Protein AF-U6D1Y2-F1 (afdb_monomer)

InterPro domains:
  IPR001005 SANT/Myb domain [PF00249] (200-246)
  IPR001005 SANT/Myb domain [PF00249] (308-351)
  IPR001005 SANT/Myb domain [PF00249] (359-402)
  IPR001005 SANT/Myb domain [PS50090] (195-247)
  IPR001005 SANT/Myb domain [PS50090] (250-301)
  IPR001005 SANT/Myb domain [PS50090] (302-353)
  IPR001005 SANT/Myb domain [PS50090] (354-405)
  IPR001005 SANT/Myb domain [SM00717] (124-196)
  IPR001005 SANT/Myb domain [SM00717] (199-249)
  IPR001005 SANT/Myb domain [SM00717] (251-303)
  IPR001005 SANT/Myb domain [SM00717] (306-355)
  IPR001005 SANT/Myb domain [SM00717] (358-407)
  IPR001005 SANT/Myb domain [cd00167] (254-301)
  IPR001005 SANT/Myb domain [cd00167] (310-353)
  IPR001005 SANT/Myb domain [cd00167] (361-402)
  IPR009057 Homedomain-like superfamily [SSF46689] (197-297)
  IPR009057 Homedomain-like superfamily [SSF46689] (281-353)
  IPR009057 Homedomain-like superfamily [SSF46689] (333-410)
  IPR017884 SANT domain [PS51293] (310-351)
  IPR017930 Myb domain [PS51294] (195-251)

Structure (mmCIF, N/CA/C/O backbone):
data_AF-U6D1Y2-F1
#
_entry.id   AF-U6D1Y2-F1
#
loop_
_atom_site.group_PDB
_atom_site.id
_atom_site.type_symbol
_atom_site.label_atom_id
_atom_site.label_alt_id
_atom_site.label_comp_id
_atom_site.label_asym_id
_atom_site.label_entity_id
_atom_site.label_seq_id
_atom_site.pdbx_PDB_ins_code
_atom_site.Cartn_x
_atom_site.Cartn_y
_atom_site.Cartn_z
_atom_site.occupancy
_atom_site.B_iso_or_equiv
_atom_site.auth_seq_id
_atom_site.auth_comp_id
_atom_site.auth_asym_id
_atom_site.auth_atom_id
_atom_site.pdbx_PDB_model_num
ATOM 1 N N . GLU A 1 1 ? -34.840 73.760 25.359 1.00 72.19 1 GLU A N 1
ATOM 2 C CA . GLU A 1 1 ? -34.524 72.658 26.291 1.00 72.19 1 GLU A CA 1
ATOM 3 C C . GLU A 1 1 ? -34.461 71.309 25.582 1.00 72.19 1 GLU A C 1
ATOM 5 O O . GLU A 1 1 ? -33.352 70.869 25.328 1.00 72.19 1 GLU A O 1
ATOM 10 N N . VAL A 1 2 ? -35.568 70.724 25.106 1.00 78.38 2 VAL A N 1
ATOM 11 C CA . VAL A 1 2 ? -35.557 69.402 24.424 1.00 78.38 2 VAL A CA 1
ATOM 12 C C . VAL A 1 2 ? -34.566 69.309 23.248 1.00 78.38 2 VAL A C 1
ATOM 14 O O . VAL A 1 2 ? -33.860 68.319 23.102 1.00 78.38 2 VAL A O 1
ATOM 17 N N . ILE A 1 3 ? -34.453 70.351 22.417 1.00 80.25 3 ILE A N 1
ATOM 18 C CA . ILE A 1 3 ? -33.490 70.370 21.296 1.00 80.25 3 ILE A CA 1
ATOM 19 C C . ILE A 1 3 ? -32.036 70.424 21.794 1.00 80.25 3 ILE A C 1
ATOM 21 O O . ILE A 1 3 ? -31.166 69.794 21.204 1.00 80.25 3 ILE A O 1
ATOM 25 N N . GLN A 1 4 ? -31.763 71.145 22.886 1.00 83.12 4 GLN A N 1
ATOM 26 C CA . GLN A 1 4 ? -30.420 71.213 23.475 1.00 83.12 4 GLN A CA 1
ATOM 27 C C . GLN A 1 4 ? -30.032 69.883 24.123 1.00 83.12 4 GLN A C 1
ATOM 29 O O . GLN A 1 4 ? -28.894 69.452 23.984 1.00 83.12 4 GLN A O 1
ATOM 34 N N . GLU A 1 5 ? -30.988 69.206 24.758 1.00 86.19 5 GLU A N 1
ATOM 35 C CA . GLU A 1 5 ? -30.800 67.873 25.329 1.00 86.19 5 GLU A CA 1
ATOM 36 C C . GLU A 1 5 ? -30.510 66.834 24.235 1.00 86.19 5 GLU A C 1
ATOM 38 O O . GLU A 1 5 ? -29.544 66.082 24.333 1.00 86.19 5 GLU A O 1
ATOM 43 N N . ARG A 1 6 ? -31.250 66.873 23.116 1.00 84.62 6 ARG A N 1
ATOM 44 C CA . ARG A 1 6 ? -30.974 66.015 21.951 1.00 84.62 6 ARG A CA 1
ATOM 45 C C . ARG A 1 6 ? -29.644 66.336 21.274 1.00 84.62 6 ARG A C 1
ATOM 47 O O . ARG A 1 6 ? -28.959 65.420 20.834 1.00 84.62 6 ARG A O 1
ATOM 54 N N . LEU A 1 7 ? -29.240 67.605 21.208 1.00 88.00 7 LEU A N 1
ATOM 55 C CA . LEU A 1 7 ? -27.918 67.981 20.696 1.00 88.00 7 LEU A CA 1
ATOM 56 C C . LEU A 1 7 ? -26.788 67.490 21.610 1.00 88.00 7 LEU A C 1
ATOM 58 O O . LEU A 1 7 ? -25.751 67.062 21.103 1.00 88.00 7 LEU A O 1
ATOM 62 N N . ALA A 1 8 ? -26.984 67.511 22.930 1.00 87.06 8 ALA A N 1
ATOM 63 C CA . ALA A 1 8 ? -26.031 66.956 23.887 1.00 87.06 8 ALA A CA 1
ATOM 64 C C . ALA A 1 8 ? -25.929 65.427 23.758 1.00 87.06 8 ALA A C 1
ATOM 66 O O . ALA A 1 8 ? -24.824 64.892 23.710 1.00 87.06 8 ALA A O 1
ATOM 67 N N . GLU A 1 9 ? -27.062 64.738 23.604 1.00 88.31 9 GLU A N 1
ATOM 68 C CA . GLU A 1 9 ? -27.119 63.289 23.376 1.00 88.31 9 GLU A CA 1
ATOM 69 C C . GLU A 1 9 ? -26.430 62.894 22.060 1.00 88.31 9 GLU A C 1
ATOM 71 O O . GLU A 1 9 ? -25.591 61.996 22.039 1.00 88.31 9 GLU A O 1
ATOM 76 N N . VAL A 1 10 ? -26.688 63.622 20.969 1.00 89.88 10 VAL A N 1
ATOM 77 C CA . VAL A 1 10 ? -26.007 63.404 19.681 1.00 89.88 10 VAL A CA 1
ATOM 78 C C . VAL A 1 10 ? -24.510 63.695 19.788 1.00 89.88 10 VAL A C 1
ATOM 80 O O . VAL A 1 10 ? -23.705 62.951 19.233 1.00 89.88 10 VAL A O 1
ATOM 83 N N . SER A 1 11 ? -24.110 64.734 20.522 1.00 90.12 11 SER A N 1
ATOM 84 C CA . SER A 1 11 ? -22.691 65.058 20.728 1.00 90.12 11 SER A CA 1
ATOM 85 C C . SER A 1 11 ? -21.969 63.971 21.527 1.00 90.12 11 SER A C 1
ATOM 87 O O . SER A 1 11 ? -20.840 63.612 21.191 1.00 90.12 11 SER A O 1
ATOM 89 N N . LEU A 1 12 ? -22.633 63.399 22.535 1.00 90.12 12 LEU A N 1
ATOM 90 C CA . LEU A 1 12 ? -22.120 62.274 23.313 1.00 90.12 12 LEU A CA 1
ATOM 91 C C . LEU A 1 12 ? -21.983 61.013 22.450 1.00 90.12 12 LEU A C 1
ATOM 93 O O . LEU A 1 12 ? -20.935 60.370 22.469 1.00 90.12 12 LEU A O 1
ATOM 97 N N . LEU A 1 13 ? -22.997 60.697 21.641 1.00 87.31 13 LEU A N 1
ATOM 98 C CA . LEU A 1 13 ? -22.959 59.558 20.721 1.00 87.31 13 LEU A CA 1
ATOM 99 C C . LEU A 1 13 ? -21.871 59.722 19.650 1.00 87.31 13 LEU A C 1
ATOM 101 O O . LEU A 1 13 ? -21.193 58.755 19.311 1.00 87.31 13 LEU A O 1
ATOM 105 N N . LEU A 1 14 ? -21.650 60.941 19.150 1.00 90.06 14 LEU A N 1
ATOM 106 C CA . LEU A 1 14 ? -20.553 61.238 18.224 1.00 90.06 14 LEU A CA 1
ATOM 107 C C . LEU A 1 14 ? -19.180 61.102 18.891 1.00 90.06 14 LEU A C 1
ATOM 109 O O . LEU A 1 14 ? -18.250 60.617 18.251 1.00 90.06 14 LEU A O 1
ATOM 113 N N . SER A 1 15 ? -19.048 61.496 20.161 1.00 89.06 15 SER A N 1
ATOM 114 C CA . SER A 1 15 ? -17.824 61.293 20.947 1.00 89.06 15 SER A CA 1
ATOM 115 C C . SER A 1 15 ? -17.514 59.806 21.115 1.00 89.06 15 SER A C 1
ATOM 117 O O . SER A 1 15 ? -16.408 59.374 20.808 1.00 89.06 15 SER A O 1
ATOM 119 N N . GLN A 1 16 ? -18.509 59.014 21.520 1.00 84.75 16 GLN A N 1
ATOM 120 C CA . GLN A 1 16 ? -18.368 57.564 21.679 1.00 84.75 16 GLN A CA 1
ATOM 121 C C . GLN A 1 16 ? -18.065 56.872 20.346 1.00 84.75 16 GLN A C 1
ATOM 123 O O . GLN A 1 16 ? -17.248 55.958 20.292 1.00 84.75 16 GLN A O 1
ATOM 128 N N . ASN A 1 17 ? -18.677 57.325 19.247 1.00 85.69 17 ASN A N 1
ATOM 129 C CA . ASN A 1 17 ? -18.388 56.786 17.922 1.00 85.69 17 ASN A CA 1
ATOM 130 C C . ASN A 1 17 ? -16.952 57.096 17.476 1.00 85.69 17 ASN A C 1
ATOM 132 O O . ASN A 1 17 ? -16.315 56.244 16.864 1.00 85.69 17 ASN A O 1
ATOM 136 N N . ARG A 1 18 ? -16.424 58.282 17.809 1.00 85.12 18 ARG A N 1
ATOM 137 C CA . ARG A 1 18 ? -15.023 58.638 17.538 1.00 85.12 18 ARG A CA 1
ATOM 138 C C . ARG A 1 18 ? -14.051 57.802 18.363 1.00 85.12 18 ARG A C 1
ATOM 140 O O . ARG A 1 18 ? -13.102 57.291 17.785 1.00 85.12 18 ARG A O 1
ATOM 147 N N . GLU A 1 19 ? -14.313 57.591 19.652 1.00 80.31 19 GLU A N 1
ATOM 148 C CA . GLU A 1 19 ? -13.497 56.694 20.487 1.00 80.31 19 GLU A CA 1
ATOM 149 C C . GLU A 1 19 ? -13.501 55.258 19.949 1.00 80.31 19 GLU A C 1
ATOM 151 O O . GLU A 1 19 ? -12.442 54.657 19.804 1.00 80.31 19 GLU A O 1
ATOM 156 N N . GLN A 1 20 ? -14.664 54.731 19.552 1.00 76.44 20 GLN A N 1
ATOM 157 C CA . GLN A 1 20 ? -14.753 53.406 18.927 1.00 76.44 20 GLN A CA 1
ATOM 158 C C . GLN A 1 20 ? -14.005 53.343 17.591 1.00 76.44 20 GLN A C 1
ATOM 160 O O . GLN A 1 20 ? -13.372 52.338 17.280 1.00 76.44 20 GLN A O 1
ATOM 165 N N . GLN A 1 21 ? -14.050 54.408 16.786 1.00 72.19 21 GLN A N 1
ATOM 166 C CA . GLN A 1 21 ? -13.268 54.493 15.552 1.00 72.19 21 GLN A CA 1
ATOM 167 C C . GLN A 1 21 ? -11.762 54.541 15.835 1.00 72.19 21 GLN A C 1
ATOM 169 O O . GLN A 1 21 ? -11.000 53.909 15.108 1.00 72.19 21 GLN A O 1
ATOM 174 N N . GLU A 1 22 ? -11.325 55.244 16.880 1.00 71.50 22 GLU A N 1
ATOM 175 C CA . GLU A 1 22 ? -9.924 55.293 17.309 1.00 71.50 22 GLU A CA 1
ATOM 176 C C . GLU A 1 22 ? -9.439 53.953 17.875 1.00 71.50 22 GLU A C 1
ATOM 178 O O . GLU A 1 22 ? -8.317 53.545 17.576 1.00 71.50 22 GLU A O 1
ATOM 183 N N . GLU A 1 23 ? -10.281 53.231 18.615 1.00 66.94 23 GLU A N 1
ATOM 184 C CA . GLU A 1 23 ? -10.004 51.876 19.105 1.00 66.94 23 GLU A CA 1
ATOM 185 C C . GLU A 1 23 ? -9.868 50.889 17.935 1.00 66.94 23 GLU A C 1
ATOM 187 O O . GLU A 1 23 ? -8.856 50.199 17.820 1.00 66.94 23 GLU A O 1
ATOM 192 N N . ILE A 1 24 ? -10.805 50.920 16.977 1.00 63.88 24 ILE A N 1
ATOM 193 C CA . ILE A 1 24 ? -10.739 50.119 15.743 1.00 63.88 24 ILE A CA 1
ATOM 194 C C . ILE A 1 24 ? -9.490 50.475 14.921 1.00 63.88 24 ILE A C 1
ATOM 196 O O . ILE A 1 24 ? -8.845 49.590 14.359 1.00 63.88 24 ILE A O 1
ATOM 200 N N . LEU A 1 25 ? -9.119 51.757 14.836 1.00 66.00 25 LEU A N 1
ATOM 201 C CA . LEU A 1 25 ? -7.903 52.193 14.143 1.00 66.00 25 LEU A CA 1
ATOM 202 C C . LEU A 1 25 ? -6.628 51.747 14.872 1.00 66.00 25 LEU A C 1
ATOM 204 O O . LEU A 1 25 ? -5.666 51.361 14.206 1.00 66.00 25 LEU A O 1
ATOM 208 N N . CYS A 1 26 ? -6.614 51.756 16.206 1.00 63.09 26 CYS A N 1
ATOM 209 C CA . CYS A 1 26 ? -5.518 51.220 17.014 1.00 63.09 26 CYS A CA 1
ATOM 210 C C . CYS A 1 26 ? -5.370 49.701 16.830 1.00 63.09 26 CYS A C 1
ATOM 212 O O . CYS A 1 26 ? -4.252 49.221 16.616 1.00 63.09 26 CYS A O 1
ATOM 214 N N . ASP A 1 27 ? -6.480 48.962 16.814 1.00 54.19 27 ASP A N 1
ATOM 215 C CA . ASP A 1 27 ? -6.509 47.519 16.556 1.00 54.19 27 ASP A CA 1
ATOM 216 C C . ASP A 1 27 ? -6.043 47.177 15.132 1.00 54.19 27 ASP A C 1
ATOM 218 O O . ASP A 1 27 ? -5.278 46.230 14.927 1.00 54.19 27 ASP A O 1
ATOM 222 N N . LEU A 1 28 ? -6.430 47.988 14.139 1.00 51.75 28 LEU A N 1
ATOM 223 C CA . LEU A 1 28 ? -5.953 47.877 12.755 1.00 51.75 28 LEU A CA 1
ATOM 224 C C . LEU A 1 28 ? -4.463 48.218 12.613 1.00 51.75 28 LEU A C 1
ATOM 226 O O . LEU A 1 28 ? -3.791 47.684 11.728 1.00 51.75 28 LEU A O 1
ATOM 230 N N . ALA A 1 29 ? -3.937 49.111 13.454 1.00 54.09 29 ALA A N 1
ATOM 231 C CA . ALA A 1 29 ? -2.556 49.570 13.362 1.00 54.09 29 ALA A CA 1
ATOM 232 C C . ALA A 1 29 ? -1.534 48.547 13.881 1.00 54.09 29 ALA A C 1
ATOM 234 O O . ALA A 1 29 ? -0.380 48.635 13.453 1.00 54.09 29 ALA A O 1
ATOM 235 N N . GLY A 1 30 ? -1.954 47.585 14.720 1.00 43.06 30 GLY A N 1
ATOM 236 C CA . GLY A 1 30 ? -1.155 46.473 15.248 1.00 43.06 30 GLY A CA 1
ATOM 237 C C . GLY A 1 30 ? 0.074 46.927 16.046 1.00 43.06 30 GLY A C 1
ATOM 238 O O . GLY A 1 30 ? 0.941 47.617 15.527 1.00 43.06 30 GLY A O 1
ATOM 239 N N . SER A 1 31 ? 0.196 46.519 17.309 1.00 42.84 31 SER A N 1
ATOM 240 C CA . SER A 1 31 ? 1.274 46.886 18.246 1.00 42.84 31 SER A CA 1
ATOM 241 C C . SER A 1 31 ? 2.676 46.972 17.605 1.00 42.84 31 SER A C 1
ATOM 243 O O . SER A 1 31 ? 3.406 45.982 17.511 1.00 42.84 31 SER A O 1
ATOM 245 N N . LYS A 1 32 ? 3.086 48.173 17.173 1.00 38.41 32 LYS A N 1
ATOM 246 C CA . LYS A 1 32 ? 4.432 48.434 16.650 1.00 38.41 32 LYS A CA 1
ATOM 247 C C . LYS A 1 32 ? 5.380 48.663 17.821 1.00 38.41 32 LYS A C 1
ATOM 249 O O . LYS A 1 32 ? 5.473 49.764 18.353 1.00 38.41 32 LYS A O 1
ATOM 254 N N . GLY A 1 33 ? 6.118 47.622 18.202 1.00 40.09 33 GLY A N 1
ATOM 255 C CA . GLY A 1 33 ? 7.368 47.800 18.943 1.00 40.09 33 GLY A CA 1
ATOM 256 C C . GLY A 1 33 ? 8.367 48.637 18.121 1.00 40.09 33 GLY A C 1
ATOM 257 O O . GLY A 1 33 ? 8.309 48.624 16.887 1.00 40.09 33 GLY A O 1
ATOM 258 N N . PRO A 1 34 ? 9.288 49.375 18.762 1.00 38.91 34 PRO A N 1
ATOM 259 C CA . PRO A 1 34 ? 10.135 50.328 18.062 1.00 38.91 34 PRO A CA 1
ATOM 260 C C . PRO A 1 34 ? 11.206 49.583 17.261 1.00 38.91 34 PRO A C 1
ATOM 262 O O . PRO A 1 34 ? 12.051 48.892 17.832 1.00 38.91 34 PRO A O 1
ATOM 265 N N . LYS A 1 35 ? 11.204 49.735 15.932 1.00 34.59 35 LYS A N 1
ATOM 266 C CA . LYS A 1 35 ? 12.350 49.374 15.089 1.00 34.59 35 LYS A CA 1
ATOM 267 C C . LYS A 1 35 ? 12.666 50.461 14.071 1.00 34.59 35 LYS A C 1
ATOM 269 O O . LYS A 1 35 ? 11.786 51.109 13.513 1.00 34.59 35 LYS A O 1
ATOM 274 N N . ALA A 1 36 ? 13.972 50.649 13.935 1.00 34.25 36 ALA A N 1
ATOM 275 C CA . ALA A 1 36 ? 14.677 51.733 13.283 1.00 34.25 36 ALA A CA 1
ATOM 276 C C . ALA A 1 36 ? 14.491 51.794 11.756 1.00 34.25 36 ALA A C 1
ATOM 278 O O . ALA A 1 36 ? 14.107 50.824 11.107 1.00 34.25 36 ALA A O 1
ATOM 279 N N . LYS A 1 37 ? 14.794 52.987 11.234 1.00 40.94 37 LYS A N 1
ATOM 280 C CA . LYS A 1 37 ? 14.795 53.416 9.831 1.00 40.94 37 LYS A CA 1
ATOM 281 C C . LYS A 1 37 ? 15.715 52.555 8.951 1.00 40.94 37 LYS A C 1
ATOM 283 O O . LYS A 1 37 ? 16.836 52.286 9.359 1.00 40.94 37 LYS A O 1
ATOM 288 N N . ASP A 1 38 ? 15.248 52.186 7.754 1.00 35.22 38 ASP A N 1
ATOM 289 C CA . ASP A 1 38 ? 15.809 52.614 6.453 1.00 35.22 38 ASP A CA 1
ATOM 290 C C . ASP A 1 38 ? 15.244 51.796 5.268 1.00 35.22 38 ASP A C 1
ATOM 292 O O . ASP A 1 38 ? 15.029 50.593 5.372 1.00 35.22 38 ASP A O 1
ATOM 296 N N . GLY A 1 39 ? 15.063 52.457 4.112 1.00 34.31 39 GLY A N 1
ATOM 297 C CA . GLY A 1 39 ? 15.108 51.813 2.785 1.00 34.31 39 GLY A CA 1
ATOM 298 C C . GLY A 1 39 ? 13.785 51.540 2.045 1.00 34.31 39 GLY A C 1
ATOM 299 O O . GLY A 1 39 ? 13.105 50.553 2.283 1.00 34.31 39 GLY A O 1
ATOM 300 N N . LYS A 1 40 ? 13.475 52.396 1.061 1.00 39.81 40 LYS A N 1
ATOM 301 C CA . LYS A 1 40 ? 12.359 52.360 0.086 1.00 39.81 40 LYS A CA 1
ATOM 302 C C . LYS A 1 40 ? 12.212 51.039 -0.709 1.00 39.81 40 LYS A C 1
ATOM 304 O O . LYS A 1 40 ? 13.169 50.629 -1.355 1.00 39.81 40 LYS A O 1
ATOM 309 N N . SER A 1 41 ? 10.987 50.498 -0.834 1.00 32.09 41 SER A N 1
ATOM 310 C CA . SER A 1 41 ? 10.337 50.170 -2.135 1.00 32.09 41 SER A CA 1
ATOM 311 C C . SER A 1 41 ? 8.906 49.586 -2.007 1.00 32.09 41 SER A C 1
ATOM 313 O O . SER A 1 41 ? 8.701 48.582 -1.342 1.00 32.09 41 SER A O 1
ATOM 315 N N . LEU A 1 42 ? 7.969 50.247 -2.716 1.00 34.97 42 LEU A N 1
ATOM 316 C CA . LEU A 1 42 ? 6.646 49.851 -3.261 1.00 34.97 42 LEU A CA 1
ATOM 317 C C . LEU A 1 42 ? 5.524 49.276 -2.348 1.00 34.97 42 LEU A C 1
ATOM 319 O O . LEU A 1 42 ? 5.786 48.564 -1.385 1.00 34.97 42 LEU A O 1
ATOM 323 N N . PRO A 1 43 ? 4.244 49.614 -2.638 1.00 36.69 43 PRO A N 1
ATOM 324 C CA . PRO A 1 43 ? 3.125 49.406 -1.718 1.00 36.69 43 PRO A CA 1
ATOM 325 C C . PRO A 1 43 ? 2.704 47.929 -1.668 1.00 36.69 43 PRO A C 1
ATOM 327 O O . PRO A 1 43 ? 2.611 47.296 -2.725 1.00 36.69 43 PRO A O 1
ATOM 330 N N . PRO A 1 44 ? 2.383 47.362 -0.488 1.00 42.50 44 PRO A N 1
ATOM 331 C CA . PRO A 1 44 ? 1.785 46.042 -0.431 1.00 42.50 44 PRO A CA 1
ATOM 332 C C . PRO A 1 44 ? 0.382 46.113 -1.030 1.00 42.50 44 PRO A C 1
ATOM 334 O O . PRO A 1 44 ? -0.508 46.796 -0.525 1.00 42.50 44 PRO A O 1
ATOM 337 N N . SER A 1 45 ? 0.232 45.402 -2.140 1.00 37.41 45 SER A N 1
ATOM 338 C CA . SER A 1 45 ? -1.007 44.837 -2.654 1.00 37.41 45 SER A CA 1
ATOM 339 C C . SER A 1 45 ? -2.108 44.685 -1.599 1.00 37.41 45 SER A C 1
ATOM 341 O O . SER A 1 45 ? -1.914 43.987 -0.603 1.00 37.41 45 SER A O 1
ATOM 343 N N . LEU A 1 46 ? -3.268 45.281 -1.897 1.00 43.81 46 LEU A N 1
ATOM 344 C CA . LEU A 1 46 ? -4.606 44.701 -1.728 1.00 43.81 46 LEU A CA 1
ATOM 345 C C . LEU A 1 46 ? -4.629 43.421 -0.880 1.00 43.81 46 LEU A C 1
ATOM 347 O O . LEU A 1 46 ? -4.539 42.314 -1.414 1.00 43.81 46 LEU A O 1
ATOM 351 N N . TYR A 1 47 ? -4.790 43.567 0.434 1.00 38.75 47 TYR A N 1
ATOM 352 C CA . TYR A 1 47 ? -5.236 42.447 1.248 1.00 38.75 47 TYR A CA 1
ATOM 353 C C . TYR A 1 47 ? -6.761 42.478 1.279 1.00 38.75 47 TYR A C 1
ATOM 355 O O . TYR A 1 47 ? -7.380 43.280 1.975 1.00 38.75 47 TYR A O 1
ATOM 363 N N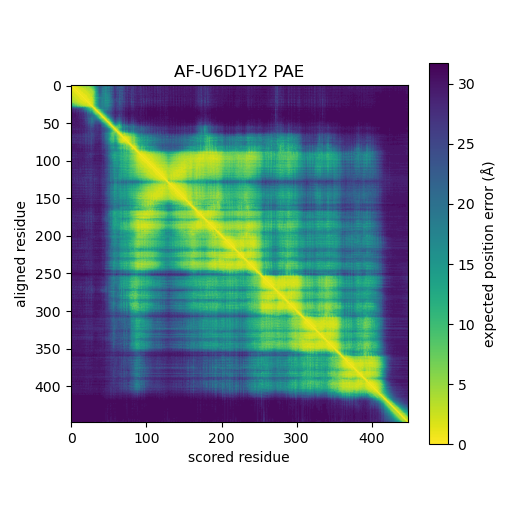 . ILE A 1 48 ? -7.352 41.626 0.442 1.00 38.00 48 ILE A N 1
ATOM 364 C CA . ILE A 1 48 ? -8.763 41.248 0.474 1.00 38.00 48 ILE A CA 1
ATOM 365 C C . ILE A 1 48 ? -9.072 40.735 1.884 1.00 38.00 48 ILE A C 1
ATOM 367 O O . ILE A 1 48 ? -8.699 39.628 2.272 1.00 38.00 48 ILE A O 1
ATOM 371 N N . GLY A 1 49 ? -9.736 41.574 2.672 1.00 40.53 49 GLY A N 1
ATOM 372 C CA . GLY A 1 49 ? -10.395 41.151 3.894 1.00 40.53 49 GLY A CA 1
ATOM 373 C C . GLY A 1 49 ? -11.628 40.334 3.530 1.00 40.53 49 GLY A C 1
ATOM 374 O O . GLY A 1 49 ? -12.534 40.863 2.894 1.00 40.53 49 GLY A O 1
ATOM 375 N N . HIS A 1 50 ? -11.602 39.049 3.887 1.00 39.44 50 HIS A N 1
ATOM 376 C CA . HIS A 1 50 ? -12.686 38.233 4.469 1.00 39.44 50 HIS A CA 1
ATOM 377 C C . HIS A 1 50 ? -12.350 36.739 4.319 1.00 39.44 50 HIS A C 1
ATOM 379 O O . HIS A 1 50 ? -13.135 35.942 3.811 1.00 39.44 50 HIS A O 1
ATOM 385 N N . PHE A 1 51 ? -11.177 36.318 4.795 1.00 35.31 51 PHE A N 1
ATOM 386 C CA . PHE A 1 51 ? -11.034 34.923 5.200 1.00 35.31 51 PHE A CA 1
ATOM 387 C C . PHE A 1 51 ? -11.586 34.812 6.621 1.00 35.31 51 PHE A C 1
ATOM 389 O O . PHE A 1 51 ? -10.915 35.152 7.594 1.00 35.31 51 PHE A O 1
ATOM 396 N N . MET A 1 52 ? -12.835 34.347 6.737 1.00 40.88 52 MET A N 1
ATOM 397 C CA . MET A 1 52 ? -13.290 33.666 7.954 1.00 40.88 52 MET A CA 1
ATOM 398 C C . MET A 1 52 ? -12.217 32.662 8.381 1.00 40.88 52 MET A C 1
ATOM 400 O O . MET A 1 52 ? -11.582 32.086 7.493 1.00 40.88 52 MET A O 1
ATOM 404 N N . LYS A 1 53 ? -12.024 32.518 9.709 1.00 43.47 53 LYS A N 1
ATOM 405 C CA . LYS A 1 53 ? -11.011 31.681 10.388 1.00 43.47 53 LYS A CA 1
ATOM 406 C C . LYS A 1 53 ? -10.357 30.715 9.402 1.00 43.47 53 LYS A C 1
ATOM 408 O O . LYS A 1 53 ? -11.062 29.816 8.939 1.00 43.47 53 LYS A O 1
ATOM 413 N N . PRO A 1 54 ? -9.075 30.898 9.039 1.00 44.03 54 PRO A N 1
ATOM 414 C CA . PRO A 1 54 ? -8.459 30.029 8.055 1.00 44.03 54 PRO A CA 1
ATOM 415 C C . PRO A 1 54 ? -8.680 28.598 8.526 1.00 44.03 54 PRO A C 1
ATOM 417 O O . PRO A 1 54 ? -8.358 28.273 9.669 1.00 44.03 54 PRO A O 1
ATOM 420 N N . TYR A 1 55 ? -9.329 27.793 7.682 1.00 52.03 55 TYR A N 1
ATOM 421 C CA . TYR A 1 55 ? -9.633 26.397 7.961 1.00 52.03 55 TYR A CA 1
ATOM 422 C C . TYR A 1 55 ? -8.336 25.592 7.933 1.00 52.03 55 TYR A C 1
ATOM 424 O O . TYR A 1 55 ? -8.085 24.753 7.068 1.00 52.03 55 TYR A O 1
ATOM 432 N N . PHE A 1 56 ? -7.455 25.899 8.869 1.00 48.19 56 PHE A N 1
ATOM 433 C CA . PHE A 1 56 ? -6.407 25.010 9.268 1.00 48.19 56 PHE A CA 1
ATOM 434 C C . PHE A 1 56 ? -7.102 23.877 10.003 1.00 48.19 56 PHE A C 1
ATOM 436 O O . PHE A 1 56 ? -7.953 24.106 10.862 1.00 48.19 56 PHE A O 1
ATOM 443 N N . LYS A 1 57 ? -6.749 22.646 9.638 1.00 46.88 57 LYS A N 1
ATOM 444 C CA . LYS A 1 57 ? -7.042 21.484 10.467 1.00 46.88 57 LYS A CA 1
ATOM 445 C C . LYS A 1 57 ? -6.303 21.692 11.785 1.00 46.88 57 LYS A C 1
ATOM 447 O O . LYS A 1 57 ? -5.149 21.291 11.911 1.00 46.88 57 LYS A O 1
ATOM 452 N N . ASP A 1 58 ? -6.917 22.406 12.718 1.00 45.22 58 ASP A N 1
ATOM 453 C CA . ASP A 1 58 ? -6.384 22.512 14.059 1.00 45.22 58 ASP A CA 1
ATOM 454 C C . ASP A 1 58 ? -6.497 21.129 14.697 1.00 45.22 58 ASP A C 1
ATOM 456 O O . ASP A 1 58 ? -7.540 20.469 14.633 1.00 45.22 58 ASP A O 1
ATOM 460 N N . ARG A 1 59 ? -5.381 20.690 15.276 1.00 47.72 59 ARG A N 1
ATOM 461 C CA . ARG A 1 59 ? -5.170 19.358 15.850 1.00 47.72 59 ARG A CA 1
ATOM 462 C C . ARG A 1 59 ? -6.176 19.042 16.960 1.00 47.72 59 ARG A C 1
ATOM 464 O O . ARG A 1 59 ? -6.361 17.884 17.306 1.00 47.72 59 ARG A O 1
ATOM 471 N N . VAL A 1 60 ? -6.802 20.083 17.509 1.00 47.47 60 VAL A N 1
ATOM 472 C CA . VAL A 1 60 ? -7.733 20.027 18.636 1.00 47.47 60 VAL A CA 1
ATOM 473 C C . VAL A 1 60 ? -9.197 19.979 18.193 1.00 47.47 60 VAL A C 1
ATOM 475 O O . VAL A 1 60 ? -10.007 19.350 18.865 1.00 47.47 60 VAL A O 1
ATOM 478 N N . THR A 1 61 ? -9.562 20.624 17.081 1.00 56.78 61 THR A N 1
ATOM 479 C CA . THR A 1 61 ? -10.980 20.808 16.717 1.00 56.78 61 THR A CA 1
ATOM 480 C C . THR A 1 61 ? -11.404 20.034 15.473 1.00 56.78 61 THR A C 1
ATOM 482 O O . THR A 1 61 ? -12.587 19.740 15.334 1.00 56.78 61 THR A O 1
ATOM 485 N N . GLY A 1 62 ? -10.480 19.667 14.575 1.00 52.78 62 GLY A N 1
ATOM 486 C CA . GLY A 1 62 ? -10.775 18.819 13.410 1.00 52.78 62 GLY A CA 1
ATOM 487 C C . GLY A 1 62 ? -11.774 19.403 12.397 1.00 52.78 62 GLY A C 1
ATOM 488 O O . GLY A 1 62 ? -12.089 18.744 11.406 1.00 52.78 62 GLY A O 1
ATOM 489 N N . VAL A 1 63 ? -12.266 20.628 12.605 1.00 52.31 63 VAL A N 1
ATOM 490 C CA . VAL A 1 63 ? -13.305 21.227 11.764 1.00 52.31 63 VAL A CA 1
ATOM 491 C C . VAL A 1 63 ? -12.654 21.841 10.527 1.00 52.31 63 VAL A C 1
ATOM 493 O O . VAL A 1 63 ? -12.020 22.893 10.582 1.00 52.31 63 VAL A O 1
ATOM 496 N N . GLY A 1 64 ? -12.772 21.139 9.400 1.00 55.25 64 GLY A N 1
ATOM 497 C CA . GLY A 1 64 ? -12.441 21.672 8.080 1.00 55.25 64 GLY A CA 1
ATOM 498 C C . GLY A 1 64 ? -13.511 22.643 7.562 1.00 55.25 64 GLY A C 1
ATOM 499 O O . GLY A 1 64 ? -14.535 22.845 8.219 1.00 55.25 64 GLY A O 1
ATOM 500 N N . PRO A 1 65 ? -13.303 23.237 6.373 1.00 57.44 65 PRO A N 1
ATOM 501 C CA . PRO A 1 65 ? -14.330 24.054 5.744 1.00 57.44 65 PRO A CA 1
ATOM 502 C C . PRO A 1 65 ? -15.606 23.238 5.525 1.00 57.44 65 PRO A C 1
ATOM 504 O O . PRO A 1 65 ? -15.507 22.073 5.120 1.00 57.44 65 PRO A O 1
ATOM 507 N N . PRO A 1 66 ? -16.796 23.821 5.767 1.00 65.50 66 PRO A N 1
ATOM 508 C CA . PRO A 1 66 ? -18.043 23.162 5.422 1.00 65.50 66 PRO A CA 1
ATOM 509 C C . PRO A 1 66 ? -18.041 22.850 3.925 1.00 65.50 66 PRO A C 1
ATOM 511 O O . PRO A 1 66 ? -17.556 23.638 3.108 1.00 65.50 66 PRO A O 1
ATOM 514 N N . ALA A 1 67 ? -18.561 21.677 3.573 1.00 69.25 67 ALA A N 1
ATOM 515 C CA . ALA A 1 67 ? -18.626 21.239 2.188 1.00 69.25 67 ALA A CA 1
ATOM 516 C C . ALA A 1 67 ? -19.381 22.279 1.342 1.00 69.25 67 ALA A C 1
ATOM 518 O O . ALA A 1 67 ? -20.478 22.711 1.710 1.00 69.25 67 ALA A O 1
ATOM 519 N N . ASN A 1 68 ? -18.797 22.680 0.207 1.00 76.31 68 ASN A N 1
ATOM 520 C CA . ASN A 1 68 ? -19.484 23.553 -0.743 1.00 76.31 68 ASN A CA 1
ATOM 521 C C . ASN A 1 68 ? -20.771 22.871 -1.256 1.00 76.31 68 ASN A C 1
ATOM 523 O O . ASN A 1 68 ? -20.951 21.660 -1.123 1.00 76.31 68 ASN A O 1
ATOM 527 N N . GLU A 1 69 ? -21.700 23.658 -1.795 1.00 75.56 69 GLU A N 1
ATOM 528 C CA . GLU A 1 69 ? -23.008 23.175 -2.270 1.00 75.56 69 GLU A CA 1
ATOM 529 C C . GLU A 1 69 ? -22.881 22.010 -3.258 1.00 75.56 69 GLU A C 1
ATOM 531 O O . GLU A 1 69 ? -23.472 20.959 -3.038 1.00 75.56 69 GLU A O 1
ATOM 536 N N . GLU A 1 70 ? -21.963 22.120 -4.218 1.00 70.81 70 GLU A N 1
ATOM 537 C CA . GLU A 1 70 ? -21.647 21.052 -5.170 1.00 70.81 70 GLU A CA 1
ATOM 538 C C . GLU A 1 70 ? -21.183 19.747 -4.488 1.00 70.81 70 GLU A C 1
ATOM 540 O O . GLU A 1 70 ? -21.586 18.656 -4.886 1.00 70.81 70 GLU A O 1
ATOM 545 N N . THR A 1 71 ? -20.349 19.822 -3.441 1.00 69.12 71 THR A N 1
ATOM 546 C CA . THR A 1 71 ? -19.910 18.627 -2.694 1.00 69.12 71 THR A CA 1
ATOM 547 C C . THR A 1 71 ? -21.055 18.034 -1.879 1.00 69.12 71 THR A C 1
ATOM 549 O O . THR A 1 71 ? -21.157 16.812 -1.784 1.00 69.12 71 THR A O 1
ATOM 552 N N . ARG A 1 72 ? -21.941 18.867 -1.319 1.00 74.44 72 ARG A N 1
ATOM 553 C CA . ARG A 1 72 ? -23.133 18.401 -0.592 1.00 74.44 72 ARG A CA 1
ATOM 554 C C . ARG A 1 72 ? -24.112 17.691 -1.524 1.00 74.44 72 ARG A C 1
ATOM 556 O O . ARG A 1 72 ? -24.600 16.622 -1.174 1.00 74.44 72 ARG A O 1
ATOM 563 N N . GLU A 1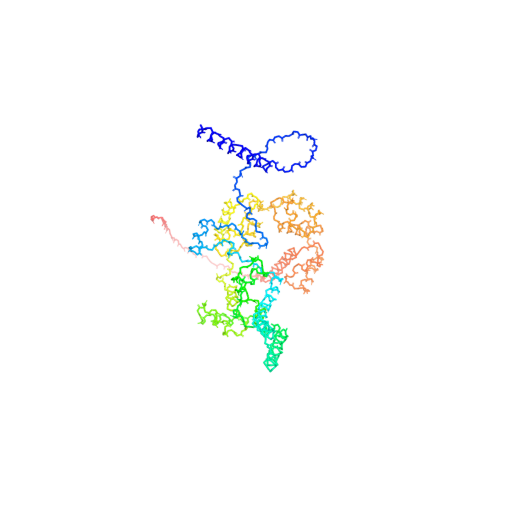 73 ? -24.343 18.229 -2.718 1.00 74.75 73 GLU A N 1
ATOM 564 C CA . GLU A 1 73 ? -25.186 17.604 -3.742 1.00 74.75 73 GLU A CA 1
ATOM 565 C C . GLU A 1 73 ? -24.588 16.293 -4.259 1.00 74.75 73 GLU A C 1
ATOM 567 O O . GLU A 1 73 ? -25.287 15.282 -4.328 1.00 74.75 73 GLU A O 1
ATOM 572 N N . LYS A 1 74 ? -23.280 16.265 -4.544 1.00 73.00 74 LYS A N 1
ATOM 573 C CA . LYS A 1 74 ? -22.567 15.036 -4.928 1.00 73.00 74 LYS A CA 1
ATOM 574 C C . LYS A 1 74 ? -22.668 13.965 -3.845 1.00 73.00 74 LYS A C 1
ATOM 576 O O . LYS A 1 74 ? -22.999 12.821 -4.153 1.00 73.00 74 LYS A O 1
ATOM 581 N N . ALA A 1 75 ? -22.459 14.335 -2.582 1.00 69.25 75 ALA A N 1
ATOM 582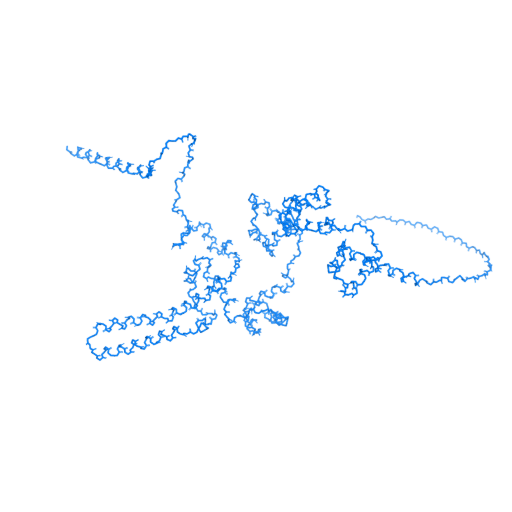 C CA . ALA A 1 75 ? -22.615 13.424 -1.453 1.00 69.25 75 ALA A CA 1
ATOM 583 C C . ALA A 1 75 ? -24.064 12.920 -1.314 1.00 69.25 75 ALA A C 1
ATOM 585 O O . ALA A 1 75 ? -24.271 11.726 -1.102 1.00 69.25 75 ALA A O 1
ATOM 586 N N . ALA A 1 76 ? -25.066 13.787 -1.504 1.00 75.25 76 ALA A N 1
ATOM 587 C CA . ALA A 1 76 ? -26.483 13.411 -1.488 1.00 75.25 76 ALA A CA 1
ATOM 588 C C . ALA A 1 76 ? -26.856 12.446 -2.629 1.00 75.25 76 ALA A C 1
ATOM 590 O O . ALA A 1 76 ? -27.677 11.552 -2.443 1.00 75.25 76 ALA A O 1
ATOM 591 N N . GLN A 1 77 ? -26.205 12.574 -3.786 1.00 78.75 77 GLN A N 1
ATOM 592 C CA . GLN A 1 77 ? -26.319 11.645 -4.916 1.00 78.75 77 GLN A CA 1
ATOM 593 C C . GLN A 1 77 ? -25.496 10.355 -4.725 1.00 78.75 77 GLN A C 1
ATOM 595 O O . GLN A 1 77 ? -25.492 9.488 -5.598 1.00 78.75 77 GLN A O 1
ATOM 600 N N . GLY A 1 78 ? -24.780 10.211 -3.604 1.00 68.88 78 GLY A N 1
ATOM 601 C CA . GLY A 1 78 ? -23.911 9.065 -3.323 1.00 68.88 78 GLY A CA 1
ATOM 602 C C . GLY A 1 78 ? -22.605 9.052 -4.126 1.00 68.88 78 GLY A C 1
ATOM 603 O O . GLY A 1 78 ? -21.904 8.036 -4.147 1.00 68.88 78 GLY A O 1
ATOM 604 N N . ILE A 1 79 ? -22.258 10.160 -4.787 1.00 68.50 79 ILE A N 1
ATOM 605 C CA . ILE A 1 79 ? -20.997 10.327 -5.510 1.00 68.50 79 ILE A CA 1
ATOM 606 C C . ILE A 1 79 ? -19.895 10.564 -4.479 1.00 68.50 79 ILE A C 1
ATOM 608 O O . ILE A 1 79 ? -19.812 11.621 -3.853 1.00 68.50 79 ILE A O 1
ATOM 612 N N . LYS A 1 80 ? -19.036 9.558 -4.310 1.00 63.91 80 LYS A N 1
ATOM 613 C CA . LYS A 1 80 ? -17.901 9.612 -3.383 1.00 63.91 80 LYS A CA 1
ATOM 614 C C . LYS A 1 80 ? -16.873 10.644 -3.826 1.00 63.91 80 LYS A C 1
ATOM 616 O O . LYS A 1 80 ? -16.566 10.751 -5.017 1.00 63.91 80 LYS A O 1
ATOM 621 N N . ALA A 1 81 ? -16.296 11.350 -2.858 1.00 63.94 81 ALA A N 1
ATOM 622 C CA . ALA A 1 81 ? -15.182 12.250 -3.122 1.00 63.94 81 ALA A CA 1
ATOM 623 C C . ALA A 1 81 ? -13.970 11.462 -3.643 1.00 63.94 81 ALA A C 1
ATOM 625 O O . ALA A 1 81 ? -13.749 10.305 -3.278 1.00 63.94 81 ALA A O 1
ATOM 626 N N . PHE A 1 82 ? -13.153 12.085 -4.494 1.00 60.62 82 PHE A N 1
ATOM 627 C CA . PHE A 1 82 ? -11.980 11.425 -5.072 1.00 60.62 82 PHE A CA 1
ATOM 628 C C . PHE A 1 82 ? -11.018 10.912 -3.987 1.00 60.62 82 PHE A C 1
ATOM 630 O O . PHE A 1 82 ? -10.435 9.838 -4.122 1.00 60.62 82 PHE A O 1
ATOM 637 N N . GLU A 1 83 ? -10.889 11.652 -2.889 1.00 62.25 83 GLU A N 1
ATOM 638 C CA . GLU A 1 83 ? -10.094 11.306 -1.716 1.00 62.25 83 GLU A CA 1
ATOM 639 C C . GLU A 1 83 ? -10.570 10.009 -1.041 1.00 62.25 83 GLU A C 1
ATOM 641 O O . GLU A 1 83 ? -9.734 9.224 -0.600 1.00 62.25 83 GLU A O 1
ATOM 646 N N . GLU A 1 84 ? -11.878 9.734 -1.032 1.00 62.66 84 GLU A N 1
ATOM 647 C CA . GLU A 1 84 ? -12.477 8.512 -0.463 1.00 62.66 84 GLU A CA 1
ATOM 648 C C . GLU A 1 84 ? -12.281 7.281 -1.358 1.00 62.66 84 GLU A C 1
ATOM 650 O O . GLU A 1 84 ? -12.401 6.138 -0.913 1.00 62.66 84 GLU A O 1
ATOM 655 N N . LEU A 1 85 ? -11.973 7.497 -2.638 1.00 61.00 85 LEU A N 1
ATOM 656 C CA . LEU A 1 85 ? -11.646 6.429 -3.582 1.00 61.00 85 LEU A CA 1
ATOM 657 C C . LEU A 1 85 ? -10.173 6.002 -3.479 1.00 61.00 85 LEU A C 1
ATOM 659 O O . LEU A 1 85 ? -9.778 4.975 -4.041 1.00 61.00 85 LEU A O 1
ATOM 663 N N . LEU A 1 86 ? -9.336 6.766 -2.768 1.00 61.91 86 LEU A N 1
ATOM 664 C CA . LEU A 1 86 ? -7.916 6.466 -2.629 1.00 61.91 86 LEU A CA 1
ATOM 665 C C . LEU A 1 86 ? -7.686 5.321 -1.640 1.00 61.91 86 LEU A C 1
ATOM 667 O O . LEU A 1 86 ? -7.735 5.486 -0.424 1.00 61.91 86 LEU A O 1
ATOM 671 N N . VAL A 1 87 ? -7.287 4.159 -2.159 1.00 65.19 87 VAL A N 1
ATOM 672 C CA . VAL A 1 87 ? -6.806 3.056 -1.319 1.00 65.19 87 VAL A CA 1
ATOM 673 C C . VAL A 1 87 ? -5.415 3.394 -0.776 1.00 65.19 87 VAL A C 1
ATOM 675 O O . VAL A 1 87 ? -4.391 3.254 -1.452 1.00 65.19 87 VAL A O 1
ATOM 678 N N . THR A 1 88 ? -5.360 3.837 0.474 1.00 72.12 88 THR A N 1
ATOM 679 C CA . THR A 1 88 ? -4.116 4.150 1.181 1.00 72.12 88 THR A CA 1
ATOM 680 C C . THR A 1 88 ? -3.564 2.903 1.873 1.00 72.12 88 THR A C 1
ATOM 682 O O . THR A 1 88 ? -4.221 2.262 2.697 1.00 72.12 88 THR A O 1
ATOM 685 N N . LYS A 1 89 ? -2.318 2.535 1.543 1.00 80.19 89 LYS A N 1
ATOM 686 C CA . LYS A 1 89 ? -1.643 1.374 2.144 1.00 80.19 89 LYS A CA 1
ATOM 687 C C . LYS A 1 89 ? -1.505 1.557 3.657 1.00 80.19 89 LYS A C 1
ATOM 689 O O . LYS A 1 89 ? -1.112 2.626 4.113 1.00 80.19 89 LYS A O 1
ATOM 694 N N . TRP A 1 90 ? -1.786 0.499 4.409 1.00 84.25 90 TRP A N 1
ATOM 695 C CA . TRP A 1 90 ? -1.624 0.468 5.862 1.00 84.25 90 TRP A CA 1
ATOM 696 C C . TRP A 1 90 ? -0.159 0.267 6.243 1.00 84.25 90 TRP A C 1
ATOM 698 O O . TRP A 1 90 ? 0.465 -0.727 5.852 1.00 84.25 90 TRP A O 1
ATOM 708 N N . LYS A 1 91 ? 0.382 1.199 7.022 1.00 86.94 91 LYS A N 1
ATOM 709 C CA . LYS A 1 91 ? 1.727 1.125 7.595 1.00 86.94 91 LYS A CA 1
ATOM 710 C C . LYS A 1 91 ? 1.747 0.127 8.754 1.00 86.94 91 LYS A C 1
ATOM 712 O O . LYS A 1 91 ? 0.735 -0.132 9.398 1.00 86.94 91 LYS A O 1
ATOM 717 N N . ASN A 1 92 ? 2.920 -0.427 9.055 1.00 86.06 92 ASN A N 1
ATOM 718 C CA . ASN A 1 92 ? 3.047 -1.431 10.118 1.00 86.06 92 ASN A CA 1
ATOM 719 C C . ASN A 1 92 ? 2.701 -0.874 11.508 1.00 86.06 92 ASN A C 1
ATOM 721 O O . ASN A 1 92 ? 2.076 -1.572 12.300 1.00 86.06 92 ASN A O 1
ATOM 725 N N . TRP A 1 93 ? 3.045 0.386 11.785 1.00 87.19 93 TRP A N 1
ATOM 726 C CA . TRP A 1 93 ? 2.686 1.028 13.050 1.00 87.19 93 TRP A CA 1
ATOM 727 C C . TRP A 1 93 ? 1.176 1.292 13.163 1.00 87.19 93 TRP A C 1
ATOM 729 O O . TRP A 1 93 ? 0.631 1.112 14.243 1.00 87.19 93 TRP A O 1
ATOM 739 N N . GLU A 1 94 ? 0.485 1.626 12.061 1.00 88.25 94 GLU A N 1
ATOM 740 C CA . GLU A 1 94 ? -0.980 1.816 12.043 1.00 88.25 94 GLU A CA 1
ATOM 741 C C . GLU A 1 94 ? -1.701 0.508 12.402 1.00 88.25 94 GLU A C 1
ATOM 743 O O . GLU A 1 94 ? -2.681 0.515 13.141 1.00 88.25 94 GLU A O 1
ATOM 748 N N . LYS A 1 95 ? -1.184 -0.635 11.931 1.00 89.38 95 LYS A N 1
ATOM 749 C CA . LYS A 1 95 ? -1.713 -1.966 12.275 1.00 89.38 95 LYS A CA 1
ATOM 750 C C . LYS A 1 95 ? -1.542 -2.284 13.760 1.00 89.38 95 LYS A C 1
ATOM 752 O O . LYS A 1 95 ? -2.473 -2.763 14.401 1.00 89.38 95 LYS A O 1
ATOM 757 N N . ALA A 1 96 ? -0.355 -2.015 14.306 1.00 87.94 96 ALA A N 1
ATOM 758 C CA . ALA A 1 96 ? -0.076 -2.221 15.725 1.00 87.94 96 ALA A CA 1
ATOM 759 C C . ALA A 1 96 ? -0.932 -1.300 16.606 1.00 87.94 96 ALA A C 1
ATOM 761 O O . ALA A 1 96 ? -1.476 -1.749 17.614 1.00 87.94 96 ALA A O 1
ATOM 762 N N . LEU A 1 97 ? -1.091 -0.039 16.195 1.00 89.25 97 LEU A N 1
ATOM 763 C CA . LEU A 1 97 ? -1.971 0.921 16.849 1.00 89.25 97 LEU A CA 1
ATOM 764 C C . LEU A 1 97 ? -3.413 0.418 16.848 1.00 89.25 97 LEU A C 1
ATOM 766 O O . LEU A 1 97 ? -4.011 0.355 17.912 1.00 89.25 97 LEU A O 1
ATOM 770 N N . LEU A 1 98 ? -3.930 -0.043 15.704 1.00 89.94 98 LEU A N 1
ATOM 771 C CA . LEU A 1 98 ? -5.294 -0.558 15.612 1.00 89.94 98 LEU A CA 1
ATOM 772 C C . LEU A 1 98 ? -5.558 -1.704 16.596 1.00 89.94 98 LEU A C 1
ATOM 774 O O . LEU A 1 98 ? -6.564 -1.682 17.299 1.00 89.94 98 LEU A O 1
ATOM 778 N N . ARG A 1 99 ? -4.649 -2.686 16.686 1.00 87.00 99 ARG A N 1
ATOM 779 C CA . ARG A 1 99 ? -4.787 -3.796 17.646 1.00 87.00 99 ARG A CA 1
ATOM 780 C C . ARG A 1 99 ? -4.874 -3.287 19.082 1.00 87.00 99 ARG A C 1
ATOM 782 O O . ARG A 1 99 ? -5.781 -3.674 19.810 1.00 87.00 99 ARG A O 1
ATOM 789 N N . ARG A 1 100 ? -3.968 -2.383 19.464 1.00 88.31 100 ARG A N 1
ATOM 790 C CA . ARG A 1 100 ? -3.948 -1.782 20.806 1.00 88.31 100 ARG A CA 1
ATOM 791 C C . ARG A 1 100 ? -5.207 -0.967 21.084 1.00 88.31 100 ARG A C 1
ATOM 793 O O . ARG A 1 100 ? -5.755 -1.070 22.173 1.00 88.31 100 ARG A O 1
ATOM 800 N N . SER A 1 101 ? -5.686 -0.197 20.109 1.00 88.19 101 SER A N 1
ATOM 801 C CA . SER A 1 101 ? -6.906 0.605 20.229 1.00 88.19 101 SER A CA 1
ATOM 802 C C . SER A 1 101 ? -8.145 -0.262 20.420 1.00 88.19 101 SER A C 1
ATOM 804 O O . SER A 1 101 ? -8.969 0.049 21.270 1.00 88.19 101 SER A O 1
ATOM 806 N N . VAL A 1 102 ? -8.255 -1.375 19.690 1.00 88.00 102 VAL A N 1
ATOM 807 C CA . VAL A 1 102 ? -9.369 -2.321 19.842 1.00 88.00 102 VAL A CA 1
ATOM 808 C C . VAL A 1 102 ? -9.351 -2.989 21.220 1.00 88.00 102 VAL A C 1
ATOM 810 O O . VAL A 1 102 ? -10.380 -3.019 21.894 1.00 88.00 102 VAL A O 1
ATOM 813 N N . VAL A 1 103 ? -8.182 -3.459 21.675 1.00 87.81 103 VAL A N 1
ATOM 814 C CA . VAL A 1 103 ? -8.015 -4.044 23.019 1.00 87.81 103 VAL A CA 1
ATOM 815 C C . VAL A 1 103 ? -8.352 -3.025 24.103 1.00 87.81 103 VAL A C 1
ATOM 817 O O . VAL A 1 103 ? -9.121 -3.323 25.014 1.00 87.81 103 VAL A O 1
ATOM 820 N N . SER A 1 104 ? -7.811 -1.811 23.991 1.00 87.00 104 SER A N 1
ATOM 821 C CA . SER A 1 104 ? -8.041 -0.734 24.952 1.00 87.00 104 SER A CA 1
ATOM 822 C C . SER A 1 104 ? -9.511 -0.321 25.005 1.00 87.00 104 SER A C 1
ATOM 824 O O . SER A 1 104 ? -10.045 -0.162 26.101 1.00 87.00 104 SER A O 1
ATOM 826 N N . ASP A 1 105 ? -10.185 -0.207 23.858 1.00 87.00 105 ASP A N 1
ATOM 827 C CA . ASP A 1 105 ? -11.609 0.126 23.809 1.00 87.00 105 ASP A CA 1
ATOM 828 C C . ASP A 1 105 ? -12.476 -0.971 24.439 1.00 87.00 105 ASP A C 1
ATOM 830 O O . ASP A 1 105 ? -13.354 -0.680 25.253 1.00 87.00 105 ASP A O 1
ATOM 834 N N . ARG A 1 106 ? -12.209 -2.244 24.118 1.00 85.62 106 ARG A N 1
ATOM 835 C CA . ARG A 1 106 ? -12.928 -3.381 24.711 1.00 85.62 106 ARG A CA 1
ATOM 836 C C . ARG A 1 106 ? -12.710 -3.450 26.220 1.00 85.62 106 ARG A C 1
ATOM 838 O O . ARG A 1 106 ? -13.677 -3.594 26.967 1.00 85.62 106 ARG A O 1
ATOM 845 N N . LEU A 1 107 ? -11.469 -3.289 26.672 1.00 87.69 107 LEU A N 1
ATOM 846 C CA . LEU A 1 107 ? -11.134 -3.244 28.091 1.00 87.69 107 LEU A CA 1
ATOM 847 C C . LEU A 1 107 ? -11.873 -2.098 28.795 1.00 87.69 107 LEU A C 1
ATOM 849 O O . LEU A 1 107 ? -12.483 -2.308 29.840 1.00 87.69 107 LEU A O 1
ATOM 853 N N . GLN A 1 108 ? -11.887 -0.904 28.199 1.00 87.75 108 GLN A N 1
ATOM 854 C CA . GLN A 1 108 ? -12.602 0.244 28.748 1.00 87.75 108 GLN A CA 1
ATOM 855 C C . GLN A 1 108 ? -14.110 -0.018 28.845 1.00 87.75 108 GLN A C 1
ATOM 857 O O . GLN A 1 108 ? -14.703 0.284 29.878 1.00 87.75 108 GLN A O 1
ATOM 862 N N . ARG A 1 109 ? -14.728 -0.627 27.826 1.00 86.25 109 ARG A N 1
ATOM 863 C CA . ARG A 1 109 ? -16.158 -0.980 27.849 1.00 86.25 109 ARG A CA 1
ATOM 864 C C . ARG A 1 109 ? -16.510 -1.999 28.930 1.00 86.25 109 ARG A C 1
ATOM 866 O O . ARG A 1 109 ? -17.587 -1.905 29.509 1.00 86.25 109 ARG A O 1
ATOM 873 N N . LEU A 1 110 ? -15.619 -2.947 29.221 1.00 87.62 110 LEU A N 1
ATOM 874 C CA . LEU A 1 110 ? -15.812 -3.908 30.312 1.00 87.62 110 LEU A CA 1
ATOM 875 C C . LEU A 1 110 ? -15.604 -3.263 31.690 1.00 87.62 110 LEU A C 1
ATOM 877 O O . LEU A 1 110 ? -16.351 -3.550 32.625 1.00 87.62 110 LEU A O 1
ATOM 881 N N . LEU A 1 111 ? -14.616 -2.373 31.817 1.00 90.62 111 LEU A N 1
ATOM 882 C CA . LEU A 1 111 ? -14.280 -1.716 33.081 1.00 90.62 111 LEU A CA 1
ATOM 883 C C . LEU A 1 111 ? -15.270 -0.615 33.472 1.00 90.62 111 LEU A C 1
ATOM 885 O O . LEU A 1 111 ? -15.588 -0.481 34.651 1.00 90.62 111 LEU A O 1
ATOM 889 N N . GLN A 1 112 ? -15.766 0.171 32.515 1.00 91.19 112 GLN A N 1
ATOM 890 C CA . GLN A 1 112 ? -16.548 1.380 32.791 1.00 91.19 112 GLN A CA 1
ATOM 891 C C . GLN A 1 112 ? -17.804 1.121 33.649 1.00 91.19 112 GLN A C 1
ATOM 893 O O . GLN A 1 112 ? -17.970 1.823 34.647 1.00 91.19 112 GLN A O 1
ATOM 898 N N . PRO A 1 113 ? -18.645 0.099 33.386 1.00 92.62 113 PRO A N 1
ATOM 899 C CA . PRO A 1 113 ? -19.792 -0.201 34.246 1.00 92.62 113 PRO A CA 1
ATOM 900 C C . PRO A 1 113 ? -19.390 -0.603 35.672 1.00 92.62 113 PRO A C 1
ATOM 902 O O . PRO A 1 113 ? -20.087 -0.273 36.630 1.00 92.62 113 PRO A O 1
ATOM 905 N N . LYS A 1 114 ? -18.264 -1.311 35.826 1.00 91.38 114 LYS A N 1
ATOM 906 C CA . LYS A 1 114 ? -17.771 -1.782 37.129 1.00 91.38 114 LYS A CA 1
ATOM 907 C C . LYS A 1 114 ? -17.181 -0.640 37.956 1.00 91.38 114 LYS A C 1
ATOM 909 O O . LYS A 1 114 ? -17.457 -0.556 39.149 1.00 91.38 114 LYS A O 1
ATOM 914 N N . LEU A 1 115 ? -16.449 0.272 37.314 1.00 92.44 115 LEU A N 1
ATOM 915 C CA . LEU A 1 115 ? -15.923 1.485 37.946 1.00 92.44 115 LEU A CA 1
ATOM 916 C C . LEU A 1 115 ? -17.051 2.422 38.397 1.00 92.44 115 LEU A C 1
ATOM 918 O O . LEU A 1 115 ? -17.050 2.854 39.545 1.00 92.44 115 LEU A O 1
ATOM 922 N N . LEU A 1 116 ? -18.065 2.648 37.554 1.00 92.81 116 LEU A N 1
ATOM 923 C CA . LEU A 1 116 ? -19.242 3.441 37.933 1.00 92.81 116 LEU A CA 1
ATOM 924 C C . LEU A 1 116 ? -20.018 2.801 39.096 1.00 92.81 116 LEU A C 1
ATOM 926 O O . LEU A 1 116 ? -20.463 3.498 40.008 1.00 92.81 116 LEU A O 1
ATOM 930 N N . LYS A 1 117 ? -20.152 1.465 39.104 1.00 92.56 117 LYS A N 1
ATOM 931 C CA . LYS A 1 117 ? -20.749 0.731 40.231 1.00 92.56 117 LYS A CA 1
ATOM 932 C C . LYS A 1 117 ? -19.934 0.927 41.512 1.00 92.56 117 LYS A C 1
ATOM 934 O O . LYS A 1 117 ? -20.526 1.128 42.569 1.00 92.56 117 LYS A O 1
ATOM 939 N N . LEU A 1 118 ? -18.604 0.894 41.430 1.00 91.94 118 LEU A N 1
ATOM 940 C CA . LEU A 1 118 ? -17.724 1.147 42.571 1.00 91.94 118 LEU A CA 1
ATOM 941 C C . LEU A 1 118 ? -17.887 2.556 43.131 1.00 91.94 118 LEU A C 1
ATOM 943 O O . LEU A 1 118 ? -18.110 2.705 44.331 1.00 91.94 118 LEU A O 1
ATOM 947 N N . GLU A 1 119 ? -17.834 3.574 42.272 1.00 92.56 119 GLU A N 1
ATOM 948 C CA . GLU A 1 119 ? -18.042 4.972 42.662 1.00 92.56 119 GLU A CA 1
ATOM 949 C C . GLU A 1 119 ? -19.396 5.159 43.354 1.00 92.56 119 GLU A C 1
ATOM 951 O O . GLU A 1 119 ? -19.467 5.738 44.442 1.00 92.56 119 GLU A O 1
ATOM 956 N N . TYR A 1 120 ? -20.458 4.580 42.784 1.00 93.12 120 TYR A N 1
ATOM 957 C CA . TYR A 1 120 ? -21.791 4.593 43.382 1.00 93.12 120 TYR A CA 1
ATOM 958 C C . TYR A 1 120 ? -21.819 3.929 44.766 1.00 93.12 120 TYR A C 1
ATOM 960 O O . TYR A 1 120 ? -22.371 4.494 45.713 1.00 93.12 120 TYR A O 1
ATOM 968 N N . LEU A 1 121 ? -21.214 2.746 44.918 1.00 90.81 121 LEU A N 1
ATOM 969 C CA . LEU A 1 121 ? -21.172 2.033 46.198 1.00 90.81 121 LEU A CA 1
ATOM 970 C C . LEU A 1 121 ? -20.375 2.809 47.255 1.00 90.81 121 LEU A C 1
ATOM 972 O O . LEU A 1 121 ? -20.824 2.907 48.399 1.00 90.81 121 LEU A O 1
ATOM 976 N N . HIS A 1 122 ? -19.247 3.423 46.886 1.00 89.69 122 HIS A N 1
ATOM 977 C CA . HIS A 1 122 ? -18.470 4.273 47.791 1.00 89.69 122 HIS A CA 1
ATOM 978 C C . HIS A 1 122 ? -19.256 5.511 48.236 1.00 89.69 122 HIS A C 1
ATOM 980 O O . HIS A 1 122 ? -19.271 5.824 49.429 1.00 89.69 122 HIS A O 1
ATOM 986 N N . GLN A 1 123 ? -19.952 6.173 47.307 1.00 92.56 123 GLN A N 1
ATOM 987 C CA . GLN A 1 123 ? -20.795 7.331 47.605 1.00 92.56 123 GLN A CA 1
ATOM 988 C C . GLN A 1 123 ? -22.006 6.956 48.472 1.00 92.56 123 GLN A C 1
ATOM 990 O O . GLN A 1 123 ? -22.388 7.699 49.375 1.00 92.56 123 GLN A O 1
ATOM 995 N N . LYS A 1 124 ? -22.620 5.792 48.234 1.00 91.00 124 LYS A N 1
ATOM 996 C CA . LYS A 1 124 ? -23.725 5.293 49.060 1.00 91.00 124 LYS A CA 1
ATOM 997 C C . LYS A 1 124 ? -23.241 4.957 50.470 1.00 91.00 124 LYS A C 1
ATOM 999 O O . LYS A 1 124 ? -23.880 5.346 51.443 1.00 91.00 124 LYS A O 1
ATOM 1004 N N . ARG A 1 125 ? -22.071 4.324 50.591 1.00 87.50 125 ARG A N 1
ATOM 1005 C CA . ARG A 1 125 ? -21.443 3.990 51.876 1.00 87.50 125 ARG A CA 1
ATOM 1006 C C . ARG A 1 125 ? -21.146 5.224 52.727 1.00 87.50 125 ARG A C 1
ATOM 1008 O O . ARG A 1 125 ? -21.284 5.148 53.939 1.00 87.50 125 ARG A O 1
ATOM 1015 N N . SER A 1 126 ? -20.751 6.349 52.124 1.00 86.19 126 SER A N 1
ATOM 1016 C CA . SER A 1 126 ? -20.471 7.581 52.879 1.00 86.19 126 SER A CA 1
ATOM 1017 C C . SER A 1 126 ? -21.727 8.268 53.424 1.00 86.19 126 SER A C 1
ATOM 1019 O O . SER A 1 126 ? -21.610 9.143 54.274 1.00 86.19 126 SER A O 1
ATOM 1021 N N . ARG A 1 127 ? -22.918 7.913 52.923 1.00 88.69 127 ARG A N 1
ATOM 1022 C CA . ARG A 1 127 ? -24.206 8.505 53.326 1.00 88.69 127 ARG A CA 1
ATOM 1023 C C . ARG A 1 127 ? -24.980 7.653 54.335 1.00 88.69 127 ARG A C 1
ATOM 1025 O O . ARG A 1 127 ? -25.865 8.171 55.003 1.00 88.69 127 ARG A O 1
ATOM 1032 N N . VAL A 1 128 ? -24.678 6.360 54.422 1.00 90.81 128 VAL A N 1
ATOM 1033 C CA . VAL A 1 128 ? -25.375 5.407 55.294 1.00 90.81 128 VAL A CA 1
ATOM 1034 C C . VAL A 1 128 ? -24.806 5.458 56.714 1.00 90.81 128 VAL A C 1
ATOM 1036 O O . VAL A 1 128 ? -23.595 5.368 56.906 1.00 90.81 128 VAL A O 1
ATOM 1039 N N . THR A 1 129 ? -25.689 5.564 57.709 1.00 81.88 129 THR A N 1
ATOM 1040 C CA . THR A 1 129 ? -25.351 5.570 59.145 1.00 81.88 129 THR A CA 1
ATOM 1041 C C . THR A 1 129 ? -25.483 4.195 59.806 1.00 81.88 129 THR A C 1
ATOM 1043 O O . THR A 1 129 ? -24.851 3.953 60.829 1.00 81.88 129 THR A O 1
ATOM 1046 N N . SER A 1 130 ? -26.262 3.279 59.218 1.00 91.44 130 SER A N 1
ATOM 1047 C CA . SER A 1 130 ? -26.436 1.906 59.709 1.00 91.44 130 SER A CA 1
ATOM 1048 C C . SER A 1 130 ? -25.187 1.056 59.462 1.00 91.44 130 SER A C 1
ATOM 1050 O O . SER A 1 130 ? -24.742 0.884 58.325 1.00 91.44 130 SER A O 1
ATOM 1052 N N . GLU A 1 131 ? -24.629 0.485 60.528 1.00 87.25 131 GLU A N 1
ATOM 1053 C CA . GLU A 1 131 ? -23.403 -0.315 60.464 1.00 87.25 131 GLU A CA 1
ATOM 1054 C C . GLU A 1 131 ? -23.596 -1.638 59.706 1.00 87.25 131 GLU A C 1
ATOM 1056 O O . GLU A 1 131 ? -22.733 -2.034 58.921 1.00 87.25 131 GLU A O 1
ATOM 1061 N N . ALA A 1 132 ? -24.767 -2.267 59.837 1.00 86.38 132 ALA A N 1
ATOM 1062 C CA . ALA A 1 132 ? -25.108 -3.478 59.092 1.00 86.38 132 ALA A CA 1
ATOM 1063 C C . ALA A 1 132 ? -25.190 -3.217 57.575 1.00 86.38 132 ALA A C 1
ATOM 1065 O O . ALA A 1 132 ? -24.641 -3.973 56.773 1.00 86.38 132 ALA A O 1
ATOM 1066 N N . GLU A 1 133 ? -25.814 -2.110 57.162 1.00 86.31 133 GLU A N 1
ATOM 1067 C CA . GLU A 1 133 ? -25.879 -1.718 55.748 1.00 86.31 133 GLU A CA 1
ATOM 1068 C C . GLU A 1 133 ? -24.502 -1.325 55.201 1.00 86.31 133 GLU A C 1
ATOM 1070 O O . GLU A 1 133 ? -24.159 -1.656 54.062 1.00 86.31 133 GLU A O 1
ATOM 1075 N N . ARG A 1 134 ? -23.675 -0.669 56.025 1.00 87.56 134 ARG A N 1
ATOM 1076 C CA . ARG A 1 134 ? -22.297 -0.312 55.676 1.00 87.56 134 ARG A CA 1
ATOM 1077 C C . ARG A 1 134 ? -21.445 -1.552 55.392 1.00 87.56 134 ARG A C 1
ATOM 1079 O O . ARG A 1 134 ? -20.711 -1.550 54.403 1.00 87.56 134 ARG A O 1
ATOM 1086 N N . GLN A 1 135 ? -21.584 -2.611 56.191 1.00 89.69 135 GLN A N 1
ATOM 1087 C CA . GLN A 1 135 ? -20.893 -3.891 55.979 1.00 89.69 135 GLN A CA 1
ATOM 1088 C C . GLN A 1 135 ? -21.344 -4.597 54.689 1.00 89.69 135 GLN A C 1
ATOM 1090 O O . GLN A 1 135 ? -20.511 -5.119 53.943 1.00 89.69 135 GLN A O 1
ATOM 1095 N N . VAL A 1 136 ? -22.645 -4.579 54.371 1.00 90.62 136 VAL A N 1
ATOM 1096 C CA . VAL A 1 136 ? -23.165 -5.153 53.114 1.00 90.62 136 VAL A CA 1
ATOM 1097 C C . VAL A 1 136 ? -22.613 -4.408 51.896 1.00 90.62 136 VAL A C 1
ATOM 1099 O O . VAL A 1 136 ? -22.147 -5.040 50.945 1.00 90.62 136 VAL A O 1
ATOM 1102 N N . LEU A 1 137 ? -22.615 -3.072 51.930 1.00 90.00 137 LEU A N 1
ATOM 1103 C CA . LEU A 1 137 ? -22.052 -2.247 50.857 1.00 90.00 137 LEU A CA 1
ATOM 1104 C C . LEU A 1 137 ? -20.543 -2.458 50.706 1.00 90.00 137 LEU A C 1
ATOM 1106 O O . LEU A 1 137 ? -20.048 -2.503 49.585 1.00 90.00 137 LEU A O 1
ATOM 1110 N N . GLU A 1 138 ? -19.810 -2.648 51.805 1.00 90.56 138 GLU A N 1
ATOM 1111 C CA . GLU A 1 138 ? -18.380 -2.957 51.758 1.00 90.56 138 GLU A CA 1
ATOM 1112 C C . GLU A 1 138 ? -18.100 -4.294 51.063 1.00 90.56 138 GLU A C 1
ATOM 1114 O O . GLU A 1 138 ? -17.192 -4.380 50.235 1.00 90.56 138 GLU A O 1
ATOM 1119 N N . LYS A 1 139 ? -18.904 -5.326 51.343 1.00 92.38 139 LYS A N 1
ATOM 1120 C CA . LYS A 1 139 ? -18.790 -6.618 50.659 1.00 92.38 139 LYS A CA 1
ATOM 1121 C C . LYS A 1 139 ? -19.030 -6.475 49.152 1.00 92.38 139 LYS A C 1
ATOM 1123 O O . LYS A 1 139 ? -18.264 -7.025 48.365 1.00 92.38 139 LYS A O 1
ATOM 1128 N N . GLN A 1 140 ? -20.038 -5.695 48.755 1.00 91.81 140 GLN A N 1
ATOM 1129 C CA . GLN A 1 140 ? -20.330 -5.415 47.343 1.00 91.81 140 GLN A CA 1
ATOM 1130 C C . GLN A 1 140 ? -19.229 -4.587 46.661 1.00 91.81 140 GLN A C 1
ATOM 1132 O O . GLN A 1 140 ? -18.922 -4.832 45.495 1.00 91.81 140 GLN A O 1
ATOM 1137 N N . SER A 1 141 ? -18.615 -3.628 47.366 1.00 91.62 141 SER A N 1
ATOM 1138 C CA . SER A 1 141 ? -17.458 -2.878 46.858 1.00 91.62 141 SER A CA 1
ATOM 1139 C C . SER A 1 141 ? -16.259 -3.798 46.640 1.00 91.62 141 SER A C 1
ATOM 1141 O O . SER A 1 141 ? -15.690 -3.791 45.557 1.00 91.62 141 SER A O 1
ATOM 1143 N N . LYS A 1 142 ? -15.922 -4.652 47.614 1.00 92.75 142 LYS A N 1
ATOM 1144 C CA . LYS A 1 142 ? -14.824 -5.626 47.487 1.00 92.75 142 LYS A CA 1
ATOM 1145 C C . LYS A 1 142 ? -15.041 -6.597 46.323 1.00 92.75 142 LYS A C 1
ATOM 1147 O O . LYS A 1 142 ? -14.101 -6.934 45.610 1.00 92.75 142 LYS A O 1
ATOM 1152 N N . GLU A 1 143 ? -16.280 -7.033 46.104 1.00 92.50 143 GLU A N 1
ATOM 1153 C CA . GLU A 1 143 ? -16.639 -7.866 44.952 1.00 92.50 143 GLU A CA 1
ATOM 1154 C C . GLU A 1 143 ? -16.450 -7.114 43.626 1.00 92.50 143 GLU A C 1
ATOM 1156 O O . GLU A 1 143 ? -15.813 -7.635 42.715 1.00 92.50 143 GLU A O 1
ATOM 1161 N N . ALA A 1 144 ? -16.918 -5.867 43.528 1.00 90.12 144 ALA A N 1
ATOM 1162 C CA . ALA A 1 144 ? -16.730 -5.052 42.329 1.00 90.12 144 ALA A CA 1
ATOM 1163 C C . ALA A 1 144 ? -15.246 -4.696 42.070 1.00 90.12 144 ALA A C 1
ATOM 1165 O O . ALA A 1 144 ? -14.821 -4.676 40.917 1.00 90.12 144 ALA A O 1
ATOM 1166 N N . GLU A 1 145 ? -14.438 -4.467 43.114 1.00 92.62 145 GLU A N 1
ATOM 1167 C CA . GLU A 1 145 ? -12.975 -4.296 43.019 1.00 92.62 145 GLU A CA 1
ATOM 1168 C C . GLU A 1 145 ? -12.301 -5.551 42.463 1.00 92.62 145 GLU A C 1
ATOM 1170 O O . GLU A 1 145 ? -11.458 -5.462 41.565 1.00 92.62 145 GLU A O 1
ATOM 1175 N N . ARG A 1 146 ? -12.715 -6.724 42.949 1.00 92.88 146 ARG A N 1
ATOM 1176 C CA . ARG A 1 146 ? -12.227 -8.008 42.452 1.00 92.88 146 ARG A CA 1
ATOM 1177 C C . ARG A 1 146 ? -12.577 -8.201 40.974 1.00 92.88 146 ARG A C 1
ATOM 1179 O O . ARG A 1 146 ? -11.688 -8.531 40.197 1.00 92.88 146 ARG A O 1
ATOM 1186 N N . GLU A 1 147 ? -13.818 -7.931 40.566 1.00 91.19 147 GLU A N 1
ATOM 1187 C CA . GLU A 1 147 ? -14.227 -7.994 39.152 1.00 91.19 147 GLU A CA 1
ATOM 1188 C C . GLU A 1 147 ? -13.398 -7.038 38.271 1.00 91.19 147 GLU A C 1
ATOM 1190 O O . GLU A 1 147 ? -12.986 -7.399 37.170 1.00 91.19 147 GLU A O 1
ATOM 1195 N N . VAL A 1 148 ? -13.109 -5.819 38.748 1.00 92.06 148 VAL A N 1
ATOM 1196 C CA . VAL A 1 148 ? -12.237 -4.861 38.041 1.00 92.06 148 VAL A CA 1
ATOM 1197 C C . VAL A 1 148 ? -10.823 -5.414 37.876 1.00 92.06 148 VAL A C 1
ATOM 1199 O O . VAL A 1 148 ? -10.231 -5.275 36.802 1.00 92.06 148 VAL A O 1
ATOM 1202 N N . GLN A 1 149 ? -10.268 -6.031 38.919 1.00 90.75 149 GLN A N 1
ATOM 1203 C CA . GLN A 1 149 ? -8.932 -6.616 38.870 1.00 90.75 149 GLN A CA 1
ATOM 1204 C C . GLN A 1 149 ? -8.872 -7.827 37.934 1.00 90.75 149 GLN A C 1
ATOM 1206 O O . GLN A 1 149 ? -7.934 -7.924 37.144 1.00 90.75 149 GLN A O 1
ATOM 1211 N N . GLU A 1 150 ? -9.888 -8.690 37.957 1.00 91.19 150 GLU A N 1
ATOM 1212 C CA . GLU A 1 150 ? -10.028 -9.816 37.028 1.00 91.19 150 GLU A CA 1
ATOM 1213 C C . GLU A 1 150 ? -10.080 -9.325 35.572 1.00 91.19 150 GLU A C 1
ATOM 1215 O O . GLU A 1 150 ? -9.331 -9.816 34.730 1.00 91.19 150 GLU A O 1
ATOM 1220 N N . ILE A 1 151 ? -10.874 -8.286 35.276 1.00 88.94 151 ILE A N 1
ATOM 1221 C CA . ILE A 1 151 ? -10.963 -7.703 33.926 1.00 88.94 151 ILE A CA 1
ATOM 1222 C C . ILE A 1 151 ? -9.620 -7.109 33.472 1.00 88.94 151 ILE A C 1
ATOM 1224 O O . ILE A 1 151 ? -9.241 -7.268 32.312 1.00 88.94 151 ILE A O 1
ATOM 1228 N N . ARG A 1 152 ? -8.877 -6.439 34.363 1.00 87.31 152 ARG A N 1
ATOM 1229 C CA . ARG A 1 152 ? -7.546 -5.878 34.048 1.00 87.31 152 ARG A CA 1
ATOM 1230 C C . ARG A 1 152 ? -6.500 -6.943 33.724 1.00 87.31 152 ARG A C 1
ATOM 1232 O O . ARG A 1 152 ? -5.539 -6.632 33.029 1.00 87.31 152 ARG A O 1
ATOM 1239 N N . GLN A 1 153 ? -6.665 -8.156 34.246 1.00 89.06 153 GLN A N 1
ATOM 1240 C CA . GLN A 1 153 ? -5.751 -9.279 34.029 1.00 89.06 153 GLN A CA 1
ATOM 1241 C C . GLN A 1 153 ? -6.149 -10.159 32.835 1.00 89.06 153 GLN A C 1
ATOM 1243 O O . GLN A 1 153 ? -5.458 -11.137 32.551 1.00 89.06 153 GLN A O 1
ATOM 1248 N N . LEU A 1 154 ? -7.237 -9.833 32.125 1.00 87.50 154 LEU A N 1
ATOM 1249 C CA . LEU A 1 154 ? -7.653 -10.598 30.953 1.00 87.50 154 LEU A CA 1
ATOM 1250 C C . LEU A 1 154 ? -6.576 -10.561 29.855 1.00 87.50 154 LEU A C 1
ATOM 1252 O O . LEU A 1 154 ? -6.073 -9.484 29.523 1.00 87.50 154 LEU A O 1
ATOM 1256 N N . PRO A 1 155 ? -6.243 -11.717 29.253 1.00 85.00 155 PRO A N 1
ATOM 1257 C CA . PRO A 1 155 ? -5.244 -11.781 28.196 1.00 85.00 155 PRO A CA 1
ATOM 1258 C C . PRO A 1 155 ? -5.741 -11.075 26.927 1.00 85.00 155 PRO A C 1
ATOM 1260 O O . PRO A 1 155 ? -6.943 -11.071 26.627 1.00 85.00 155 PRO A O 1
ATOM 1263 N N . GLU A 1 156 ? -4.814 -10.497 26.156 1.00 79.94 156 GLU A N 1
ATOM 1264 C CA . GLU A 1 156 ? -5.131 -9.688 24.970 1.00 79.94 156 GLU A CA 1
ATOM 1265 C C . GLU A 1 156 ? -5.988 -10.455 23.953 1.00 79.94 156 GLU A C 1
ATOM 1267 O O . GLU A 1 156 ? -6.886 -9.879 23.344 1.00 79.94 156 GLU A O 1
ATOM 1272 N N . GLU A 1 157 ? -5.794 -11.766 23.811 1.00 77.56 157 GLU A N 1
ATOM 1273 C CA . GLU A 1 157 ? -6.550 -12.619 22.892 1.00 77.56 157 GLU A CA 1
ATOM 1274 C C . GLU A 1 157 ? -8.041 -12.661 23.242 1.00 77.56 157 GLU A C 1
ATOM 1276 O O . GLU A 1 157 ? -8.899 -12.585 22.359 1.00 77.56 157 GLU A O 1
ATOM 1281 N N . THR A 1 158 ? -8.365 -12.719 24.537 1.00 77.25 158 THR A N 1
ATOM 1282 C CA . THR A 1 158 ? -9.760 -12.693 24.999 1.00 77.25 158 THR A CA 1
ATOM 1283 C C . THR A 1 158 ? -10.385 -11.316 24.819 1.00 77.25 158 THR A C 1
ATOM 1285 O O . THR A 1 158 ? -11.562 -11.222 24.457 1.00 77.25 158 THR A O 1
ATOM 1288 N N . LEU A 1 159 ? -9.592 -10.251 24.987 1.00 78.12 159 LEU A N 1
ATOM 1289 C CA . LEU A 1 159 ? -10.002 -8.860 24.783 1.00 78.12 159 LEU A CA 1
ATOM 1290 C C . LEU A 1 159 ? -10.163 -8.497 23.301 1.00 78.12 159 LEU A C 1
ATOM 1292 O O . LEU A 1 159 ? -10.969 -7.627 22.983 1.00 78.12 159 LEU A O 1
ATOM 1296 N N . LEU A 1 160 ? -9.491 -9.193 22.385 1.00 75.56 160 LEU A N 1
ATOM 1297 C CA . LEU A 1 160 ? -9.648 -9.006 20.938 1.00 75.56 160 LEU A CA 1
ATOM 1298 C C . LEU A 1 160 ? -10.974 -9.565 20.405 1.00 75.56 160 LEU A C 1
ATOM 1300 O O . LEU A 1 160 ? -11.590 -8.939 19.544 1.00 75.56 160 LEU A O 1
ATOM 1304 N N . GLY A 1 161 ? -11.449 -10.677 20.972 1.00 76.25 161 GLY A N 1
ATOM 1305 C CA . GLY A 1 161 ? -12.809 -11.176 20.742 1.00 76.25 161 GLY A CA 1
ATOM 1306 C C . GLY A 1 161 ? -13.049 -11.719 19.345 1.00 76.25 161 GLY A C 1
ATOM 1307 O O . GLY A 1 161 ? -12.154 -12.281 18.712 1.00 76.25 161 GLY A O 1
ATOM 1308 N N . ASN A 1 162 ? -14.291 -11.589 18.878 1.00 77.38 162 ASN A N 1
ATOM 1309 C CA . ASN A 1 162 ? -14.656 -11.996 17.533 1.00 77.38 162 ASN A CA 1
ATOM 1310 C C . ASN A 1 162 ? -14.450 -10.851 16.542 1.00 77.38 162 ASN A C 1
ATOM 1312 O O . ASN A 1 162 ? -14.730 -9.680 16.795 1.00 77.38 162 ASN A O 1
ATOM 1316 N N . ARG A 1 163 ? -14.099 -11.234 15.314 1.00 74.19 163 ARG A N 1
ATOM 1317 C CA . ARG A 1 163 ? -13.955 -10.341 14.157 1.00 74.19 163 ARG A CA 1
ATOM 1318 C C . ARG A 1 163 ? -15.140 -9.379 13.957 1.00 74.19 163 ARG A C 1
ATOM 1320 O O . ARG A 1 163 ? -14.954 -8.286 13.424 1.00 74.19 163 ARG A O 1
ATOM 1327 N N . LEU A 1 164 ? -16.355 -9.816 14.285 1.00 74.31 164 LEU A N 1
ATOM 1328 C CA . LEU A 1 164 ? -17.599 -9.085 14.029 1.00 74.31 164 LEU A CA 1
ATOM 1329 C C . LEU A 1 164 ? -18.129 -8.332 15.253 1.00 74.31 164 LEU A C 1
ATOM 1331 O O . LEU A 1 164 ? -19.195 -7.728 15.148 1.00 74.31 164 LEU A O 1
ATOM 1335 N N . ASP A 1 165 ? -17.404 -8.349 16.372 1.00 77.12 165 ASP A N 1
ATOM 1336 C CA . ASP A 1 165 ? -17.840 -7.664 17.582 1.00 77.12 165 ASP A CA 1
ATOM 1337 C C . ASP A 1 165 ? -18.031 -6.166 17.316 1.00 77.12 165 ASP A C 1
ATOM 1339 O O . ASP A 1 165 ? -17.266 -5.520 16.580 1.00 77.12 165 ASP A O 1
ATOM 1343 N N . SER A 1 166 ? -19.088 -5.611 17.909 1.00 74.06 166 SER A N 1
ATOM 1344 C CA . SER A 1 166 ? -19.351 -4.181 17.852 1.00 74.06 166 SER A CA 1
ATOM 1345 C C . SER A 1 166 ? -18.252 -3.455 18.622 1.00 74.06 166 SER A C 1
ATOM 1347 O O . SER A 1 166 ? -17.988 -3.737 19.790 1.00 74.06 166 SER A O 1
ATOM 1349 N N . HIS A 1 167 ? -17.578 -2.535 17.944 1.00 78.44 167 HIS A N 1
ATOM 1350 C CA . HIS A 1 167 ? -16.617 -1.611 18.532 1.00 78.44 167 HIS A CA 1
ATOM 1351 C C . HIS A 1 167 ? -17.047 -0.201 18.159 1.00 78.44 167 HIS A C 1
ATOM 1353 O O . HIS A 1 167 ? -17.663 -0.001 17.105 1.00 78.44 167 HIS A O 1
ATOM 1359 N N . ASP A 1 168 ? -16.722 0.763 19.014 1.00 81.75 168 ASP A N 1
ATOM 1360 C CA . ASP A 1 168 ? -16.939 2.170 18.706 1.00 81.75 168 ASP A CA 1
ATOM 1361 C C . ASP A 1 168 ? -15.842 2.652 17.744 1.00 81.75 168 ASP A C 1
ATOM 1363 O O . ASP A 1 168 ? -14.801 3.187 18.128 1.00 81.75 168 ASP A O 1
ATOM 1367 N N . TRP A 1 169 ? -16.049 2.365 16.458 1.00 85.81 169 TRP A N 1
ATOM 1368 C CA . TRP A 1 169 ? -15.097 2.705 15.404 1.00 85.81 169 TRP A CA 1
ATOM 1369 C C . TRP A 1 169 ? -14.945 4.216 15.221 1.00 85.81 169 TRP A C 1
ATOM 1371 O O . TRP A 1 169 ? -13.875 4.652 14.801 1.00 85.81 169 TRP A O 1
ATOM 1381 N N . GLU A 1 170 ? -15.971 5.001 15.560 1.00 84.25 170 GLU A N 1
ATOM 1382 C CA . GLU A 1 170 ? -15.918 6.466 15.526 1.00 84.25 170 GLU A CA 1
ATOM 1383 C C . GLU A 1 170 ? -14.971 6.989 16.600 1.00 84.25 170 GLU A C 1
ATOM 1385 O O . GLU A 1 170 ? -14.064 7.772 16.315 1.00 84.25 170 GLU A O 1
ATOM 1390 N N . LYS A 1 171 ? -15.089 6.472 17.824 1.00 83.12 171 LYS A N 1
ATOM 1391 C CA . LYS A 1 171 ? -14.143 6.779 18.895 1.00 83.12 171 LYS A CA 1
ATOM 1392 C C . LYS A 1 171 ? -12.716 6.373 18.525 1.00 83.12 171 LYS A C 1
ATOM 1394 O O . LYS A 1 171 ? -11.805 7.178 18.696 1.00 83.12 171 LYS A O 1
ATOM 1399 N N . ILE A 1 172 ? -12.503 5.173 17.978 1.00 84.06 172 ILE A N 1
ATOM 1400 C CA . ILE A 1 172 ? -11.158 4.722 17.567 1.00 84.06 172 ILE A CA 1
ATOM 1401 C C . ILE A 1 172 ? -10.596 5.617 16.450 1.00 84.06 172 ILE A C 1
ATOM 1403 O O . ILE A 1 172 ? -9.436 6.025 16.508 1.00 84.06 172 ILE A O 1
ATOM 1407 N N . SER A 1 173 ? -11.413 5.956 15.451 1.00 85.56 173 SER A N 1
ATOM 1408 C CA . SER A 1 173 ? -11.054 6.873 14.363 1.00 85.56 173 SER A CA 1
ATOM 1409 C C . SER A 1 173 ? -10.613 8.237 14.894 1.00 85.56 173 SER A C 1
ATOM 1411 O O . SER A 1 173 ? -9.527 8.720 14.568 1.00 85.56 173 SER A O 1
ATOM 1413 N N . ASN A 1 174 ? -11.426 8.837 15.760 1.00 80.50 174 ASN A N 1
ATOM 1414 C CA . ASN A 1 174 ? -11.236 10.217 16.195 1.00 80.50 174 ASN A CA 1
ATOM 1415 C C . ASN A 1 174 ? -10.161 10.347 17.280 1.00 80.50 174 ASN A C 1
ATOM 1417 O O . ASN A 1 174 ? -9.359 11.274 17.232 1.00 80.50 174 ASN A O 1
ATOM 1421 N N . VAL A 1 175 ? -10.099 9.407 18.227 1.00 78.25 175 VAL A N 1
ATOM 1422 C CA . VAL A 1 175 ? -9.181 9.475 19.375 1.00 78.25 175 VAL A CA 1
ATOM 1423 C C . VAL A 1 175 ? -7.818 8.866 19.054 1.00 78.25 175 VAL A C 1
ATOM 1425 O O . VAL A 1 175 ? -6.794 9.432 19.420 1.00 78.25 175 VAL A O 1
ATOM 1428 N N . ASN A 1 176 ? -7.771 7.708 18.385 1.00 79.25 176 ASN A N 1
ATOM 1429 C CA . ASN A 1 176 ? -6.507 7.001 18.155 1.00 79.25 176 ASN A CA 1
ATOM 1430 C C . ASN A 1 176 ? -5.879 7.330 16.800 1.00 79.25 176 ASN A C 1
ATOM 1432 O O . ASN A 1 176 ? -4.656 7.379 16.701 1.00 79.25 176 ASN A O 1
ATOM 1436 N N . PHE A 1 177 ? -6.696 7.520 15.763 1.00 78.38 177 PHE A N 1
ATOM 1437 C CA . PHE A 1 177 ? -6.223 7.820 14.409 1.00 78.38 177 PHE A CA 1
ATOM 1438 C C . PHE A 1 177 ? -6.302 9.309 14.053 1.00 78.38 177 PHE A C 1
ATOM 1440 O O . PHE A 1 177 ? -5.930 9.664 12.935 1.00 78.38 177 PHE A O 1
ATOM 1447 N N . GLU A 1 178 ? -6.756 10.169 14.976 1.00 77.50 178 GLU A N 1
ATOM 1448 C CA . GLU A 1 178 ? -6.910 11.623 14.783 1.00 77.50 178 GLU A CA 1
ATOM 1449 C C . GLU A 1 178 ? -7.711 11.972 13.506 1.00 77.50 178 GLU A C 1
ATOM 1451 O O . GLU A 1 178 ? -7.426 12.949 12.815 1.00 77.50 178 GLU A O 1
ATOM 1456 N N . GLY A 1 179 ? -8.669 11.120 13.116 1.00 70.75 179 GLY A N 1
ATOM 1457 C CA . GLY A 1 179 ? -9.431 11.266 11.868 1.00 70.75 179 GLY A CA 1
ATOM 1458 C C . GLY A 1 179 ? -8.612 11.055 10.584 1.00 70.75 179 GLY A C 1
ATOM 1459 O O . GLY A 1 179 ? -9.094 11.324 9.485 1.00 70.75 179 GLY A O 1
ATOM 1460 N N . GLY A 1 180 ? -7.373 10.564 10.683 1.00 76.00 180 GLY A N 1
ATOM 1461 C CA . GLY A 1 180 ? -6.523 10.241 9.534 1.00 76.00 180 GLY A CA 1
ATOM 1462 C C . GLY A 1 180 ? -7.001 9.028 8.726 1.00 76.00 180 GLY A C 1
ATOM 1463 O O . GLY A 1 180 ? -6.598 8.860 7.574 1.00 76.00 180 GLY A O 1
ATOM 1464 N N . ARG A 1 181 ? -7.856 8.191 9.322 1.00 80.69 181 ARG A N 1
ATOM 1465 C CA . ARG A 1 181 ? -8.565 7.063 8.703 1.00 80.69 181 ARG A CA 1
ATOM 1466 C C . ARG A 1 181 ? -10.010 7.118 9.155 1.00 80.69 181 ARG A C 1
ATOM 1468 O O . ARG A 1 181 ? -10.239 7.353 10.334 1.00 80.69 181 ARG A O 1
ATOM 1475 N N . SER A 1 182 ? -10.957 6.867 8.259 1.00 83.62 182 SER A N 1
ATOM 1476 C CA . SER A 1 182 ? -12.371 6.863 8.645 1.00 83.62 182 SER A CA 1
ATOM 1477 C C . SER A 1 182 ? -12.724 5.633 9.487 1.00 83.62 182 SER A C 1
ATOM 1479 O O . SER A 1 182 ? -12.120 4.562 9.351 1.00 83.62 182 SER A O 1
ATOM 1481 N N . ALA A 1 183 ? -13.757 5.755 10.323 1.00 84.50 183 ALA A N 1
ATOM 1482 C CA . ALA A 1 183 ? -14.288 4.648 11.116 1.00 84.50 183 ALA A CA 1
ATOM 1483 C C . ALA A 1 183 ? -14.645 3.427 10.246 1.00 84.50 183 ALA A C 1
ATOM 1485 O O . ALA A 1 183 ? -14.358 2.280 10.601 1.00 84.50 183 ALA A O 1
ATOM 1486 N N . GLU A 1 184 ? -15.205 3.662 9.056 1.00 83.75 184 GLU A N 1
ATOM 1487 C CA . GLU A 1 184 ? -15.512 2.601 8.100 1.00 83.75 184 GLU A CA 1
ATOM 1488 C C . GLU A 1 184 ? -14.270 1.906 7.540 1.00 83.75 184 GLU A C 1
ATOM 1490 O O . GLU A 1 184 ? -14.271 0.681 7.392 1.00 83.75 184 GLU A O 1
ATOM 1495 N N . GLU A 1 185 ? -13.225 2.663 7.195 1.00 84.88 185 GLU A N 1
ATOM 1496 C CA . GLU A 1 185 ? -11.960 2.102 6.715 1.00 84.88 185 GLU A CA 1
ATOM 1497 C C . GLU A 1 185 ? -11.332 1.208 7.776 1.00 84.88 185 GLU A C 1
ATOM 1499 O O . GLU A 1 185 ? -10.936 0.078 7.477 1.00 84.88 185 GLU A O 1
ATOM 1504 N N . ILE A 1 186 ? -11.296 1.693 9.017 1.00 87.44 186 ILE A N 1
ATOM 1505 C CA . ILE A 1 186 ? -10.762 0.963 10.162 1.00 87.44 186 ILE A CA 1
ATOM 1506 C C . ILE A 1 186 ? -11.559 -0.325 10.383 1.00 87.44 186 ILE A C 1
ATOM 1508 O O . ILE A 1 186 ? -10.973 -1.408 10.446 1.00 87.44 186 ILE A O 1
ATOM 1512 N N . ARG A 1 187 ? -12.895 -0.242 10.412 1.00 88.44 187 ARG A N 1
ATOM 1513 C CA . ARG A 1 187 ? -13.778 -1.405 10.571 1.00 88.44 187 ARG A CA 1
ATOM 1514 C C . ARG A 1 187 ? -13.572 -2.433 9.460 1.00 88.44 187 ARG A C 1
ATOM 1516 O O . ARG A 1 187 ? -13.396 -3.620 9.737 1.00 88.44 187 ARG A O 1
ATOM 1523 N N . LYS A 1 188 ? -13.595 -2.004 8.192 1.00 87.38 188 LYS A N 1
ATOM 1524 C CA . LYS A 1 188 ? -13.418 -2.895 7.029 1.00 87.38 188 LYS A CA 1
ATOM 1525 C C . LYS A 1 188 ? -12.039 -3.548 7.053 1.00 87.38 188 LYS A C 1
ATOM 1527 O O . LYS A 1 188 ? -11.924 -4.731 6.726 1.00 87.38 188 LYS A O 1
ATOM 1532 N N . PHE A 1 189 ? -11.004 -2.810 7.445 1.00 87.56 189 PHE A N 1
ATOM 1533 C CA . PHE A 1 189 ? -9.649 -3.333 7.558 1.00 87.56 189 PHE A CA 1
ATOM 1534 C C . PHE A 1 189 ? -9.510 -4.343 8.705 1.00 87.56 189 PHE A C 1
ATOM 1536 O O . PHE A 1 189 ? -8.974 -5.434 8.489 1.00 87.56 189 PHE A O 1
ATOM 1543 N N . TRP A 1 190 ? -10.066 -4.038 9.883 1.00 87.88 190 TRP A N 1
ATOM 1544 C CA . TRP A 1 190 ? -10.106 -4.955 11.024 1.00 87.88 190 TRP A CA 1
ATOM 1545 C C . TRP A 1 190 ? -10.758 -6.280 10.649 1.00 87.88 190 TRP A C 1
ATOM 1547 O O . TRP A 1 190 ? -10.164 -7.347 10.806 1.00 87.88 190 TRP A O 1
ATOM 1557 N N . GLN A 1 191 ? -11.955 -6.194 10.068 1.00 87.19 191 GLN A N 1
ATOM 1558 C CA . GLN A 1 191 ? -12.739 -7.361 9.706 1.00 87.19 191 GLN A CA 1
ATOM 1559 C C . GLN A 1 191 ? -12.060 -8.192 8.616 1.00 87.19 191 GLN A C 1
ATOM 1561 O O . GLN A 1 191 ? -12.103 -9.411 8.673 1.00 87.19 191 GLN A O 1
ATOM 1566 N N . ASN A 1 192 ? -11.458 -7.583 7.598 1.00 86.00 192 ASN A N 1
ATOM 1567 C CA . ASN A 1 192 ? -11.003 -8.346 6.433 1.00 86.00 192 ASN A CA 1
ATOM 1568 C C . ASN A 1 192 ? -9.536 -8.781 6.481 1.00 86.00 192 ASN A C 1
ATOM 1570 O O . ASN A 1 192 ? -9.189 -9.718 5.757 1.00 86.00 192 ASN A O 1
ATOM 1574 N N . TRP A 1 193 ? -8.704 -8.135 7.302 1.00 83.19 193 TRP A N 1
ATOM 1575 C CA . TRP A 1 193 ? -7.254 -8.346 7.299 1.00 83.19 193 TRP A CA 1
ATOM 1576 C C . TRP A 1 193 ? -6.615 -8.421 8.672 1.00 83.19 193 TRP A C 1
ATOM 1578 O O . TRP A 1 193 ? -5.790 -9.303 8.891 1.00 83.19 193 TRP A O 1
ATOM 1588 N N . GLU A 1 194 ? -6.899 -7.476 9.568 1.00 85.56 194 GLU A N 1
ATOM 1589 C CA . GLU A 1 194 ? -6.010 -7.285 10.717 1.00 85.56 194 GLU A CA 1
ATOM 1590 C C . GLU A 1 194 ? -6.266 -8.267 11.858 1.00 85.56 194 GLU A C 1
ATOM 1592 O O . GLU A 1 194 ? -5.298 -8.670 12.512 1.00 85.56 194 GLU A O 1
ATOM 1597 N N . HIS A 1 195 ? -7.520 -8.693 12.039 1.00 83.25 195 HIS A N 1
ATOM 1598 C CA . HIS A 1 195 ? -7.926 -9.575 13.128 1.00 83.25 195 HIS A CA 1
ATOM 1599 C C . HIS A 1 195 ? -7.048 -10.846 13.210 1.00 83.25 195 HIS A C 1
ATOM 1601 O O . HIS A 1 195 ? -6.790 -11.467 12.173 1.00 83.25 195 HIS A O 1
ATOM 1607 N N . PRO A 1 196 ? -6.596 -11.270 14.410 1.00 82.75 196 PRO A N 1
ATOM 1608 C CA . PRO A 1 196 ? -5.684 -12.411 14.564 1.00 82.75 196 PRO A CA 1
ATOM 1609 C C . PRO A 1 196 ? -6.213 -13.733 14.005 1.00 82.75 196 PRO A C 1
ATOM 1611 O O . PRO A 1 196 ? -5.430 -14.566 13.565 1.00 82.75 196 PRO A O 1
ATOM 1614 N N . SER A 1 197 ? -7.536 -13.913 13.975 1.00 82.31 197 SER A N 1
ATOM 1615 C CA . SER A 1 197 ? -8.164 -15.120 13.421 1.00 82.31 197 SER A CA 1
ATOM 1616 C C . SER A 1 197 ? -8.005 -15.264 11.903 1.00 82.31 197 SER A C 1
ATOM 1618 O O . SER A 1 197 ? -8.428 -16.274 11.349 1.00 82.31 197 SER A O 1
ATOM 1620 N N . ILE A 1 198 ? -7.503 -14.239 11.208 1.00 84.88 198 ILE A N 1
ATOM 1621 C CA . ILE A 1 198 ? -7.408 -14.219 9.750 1.00 84.88 198 ILE A CA 1
ATOM 1622 C C . ILE A 1 198 ? -6.053 -14.764 9.328 1.00 84.88 198 ILE A C 1
ATOM 1624 O O . ILE A 1 198 ? -5.003 -14.264 9.736 1.00 84.88 198 ILE A O 1
ATOM 1628 N N . ASN A 1 199 ? -6.078 -15.755 8.444 1.00 84.00 199 ASN A N 1
ATOM 1629 C CA . ASN A 1 199 ? -4.868 -16.349 7.912 1.00 84.00 199 ASN A CA 1
ATOM 1630 C C . ASN A 1 199 ? -4.140 -15.378 6.956 1.00 84.00 199 ASN A C 1
ATOM 1632 O O . ASN A 1 199 ? -4.663 -14.959 5.915 1.00 84.00 199 ASN A O 1
ATOM 1636 N N . LYS A 1 200 ? -2.904 -15.024 7.328 1.00 85.31 200 LYS A N 1
ATOM 1637 C CA . LYS A 1 200 ? -2.008 -14.112 6.592 1.00 85.31 200 LYS A CA 1
ATOM 1638 C C . LYS A 1 200 ? -0.883 -14.846 5.849 1.00 85.31 200 LYS A C 1
ATOM 1640 O O . LYS A 1 200 ? -0.022 -14.182 5.282 1.00 85.31 200 LYS A O 1
ATOM 1645 N N . GLN A 1 201 ? -0.879 -16.180 5.858 1.00 85.88 201 GLN A N 1
ATOM 1646 C CA . GLN A 1 201 ? 0.133 -16.995 5.182 1.00 85.88 201 GLN A CA 1
ATOM 1647 C C . GLN A 1 201 ? 0.027 -16.882 3.658 1.00 85.88 201 GLN A C 1
ATOM 1649 O O . GLN A 1 201 ? -0.995 -16.451 3.112 1.00 85.88 201 GLN A O 1
ATOM 1654 N N . GLU A 1 202 ? 1.080 -17.280 2.954 1.00 86.69 202 GLU A N 1
ATOM 1655 C CA . GLU A 1 202 ? 1.057 -17.350 1.493 1.00 86.69 202 GLU A CA 1
ATOM 1656 C C . GLU A 1 202 ? 0.022 -18.375 1.010 1.00 86.69 202 GLU A C 1
ATOM 1658 O O . GLU A 1 202 ? -0.298 -19.339 1.705 1.00 86.69 202 GLU A O 1
ATOM 1663 N N . TRP A 1 203 ? -0.569 -18.128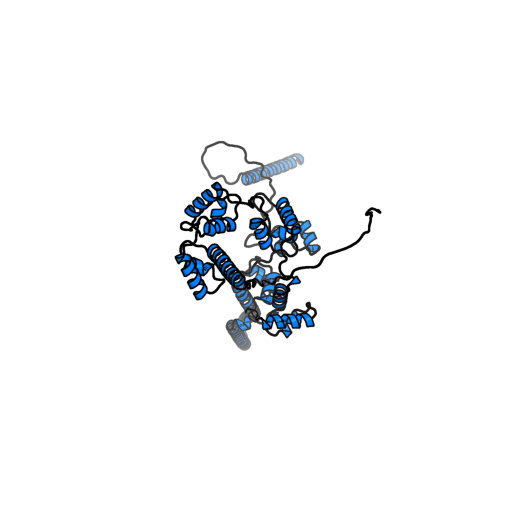 -0.158 1.00 88.12 203 TRP A N 1
ATOM 1664 C CA . TRP A 1 203 ? -1.542 -19.045 -0.747 1.00 88.12 203 TRP A CA 1
ATOM 1665 C C . TRP A 1 203 ? -0.824 -20.245 -1.354 1.00 88.12 203 TRP A C 1
ATOM 1667 O O . TRP A 1 203 ? 0.052 -20.078 -2.205 1.00 88.12 203 TRP A O 1
ATOM 1677 N N . SER A 1 204 ? -1.223 -21.453 -0.963 1.00 88.94 204 SER A N 1
ATOM 1678 C CA . SER A 1 204 ? -0.707 -22.661 -1.611 1.00 88.94 204 SER A CA 1
ATOM 1679 C C . SER A 1 204 ? -1.368 -22.868 -2.978 1.00 88.94 204 SER A C 1
ATOM 1681 O O . SER A 1 204 ? -2.507 -22.456 -3.202 1.00 88.94 204 SER A O 1
ATOM 1683 N N . GLY A 1 205 ? -0.679 -23.531 -3.914 1.00 86.94 205 GLY A N 1
ATOM 1684 C CA . GLY A 1 205 ? -1.255 -23.828 -5.234 1.00 86.94 205 GLY A CA 1
ATOM 1685 C C . GLY A 1 205 ? -2.558 -24.633 -5.143 1.00 86.94 205 GLY A C 1
ATOM 1686 O O . GLY A 1 205 ? -3.523 -24.320 -5.834 1.00 86.94 205 GLY A O 1
ATOM 1687 N N . GLN A 1 206 ? -2.612 -25.593 -4.215 1.00 87.81 206 GLN A N 1
ATOM 1688 C CA . GLN A 1 206 ? -3.801 -26.405 -3.942 1.00 87.81 206 GLN A CA 1
ATOM 1689 C C . GLN A 1 206 ? -4.958 -25.561 -3.391 1.00 87.81 206 GLN A C 1
ATOM 1691 O O . GLN A 1 206 ? -6.078 -25.680 -3.878 1.00 87.81 206 GLN A O 1
ATOM 1696 N N . GLU A 1 207 ? -4.681 -24.660 -2.440 1.00 89.62 207 GLU A N 1
ATOM 1697 C CA . GLU A 1 207 ? -5.679 -23.736 -1.873 1.00 89.62 207 GLU A CA 1
ATOM 1698 C C . GLU A 1 207 ? -6.277 -22.833 -2.965 1.00 89.62 207 GLU A C 1
ATOM 1700 O O . GLU A 1 207 ? -7.484 -22.596 -3.004 1.00 89.62 207 GLU A O 1
ATOM 1705 N N . VAL A 1 208 ? -5.450 -22.362 -3.903 1.00 88.88 208 VAL A N 1
ATOM 1706 C CA . VAL A 1 208 ? -5.909 -21.536 -5.029 1.00 88.88 208 VAL A CA 1
ATOM 1707 C C . VAL A 1 208 ? -6.793 -22.327 -5.994 1.00 88.88 208 VAL A C 1
ATOM 1709 O O . VAL A 1 208 ? -7.759 -21.779 -6.527 1.00 88.88 208 VAL A O 1
ATOM 1712 N N . ASP A 1 209 ? -6.477 -23.592 -6.253 1.00 88.88 209 ASP A N 1
ATOM 1713 C CA . ASP A 1 209 ? -7.277 -24.421 -7.153 1.00 88.88 209 ASP A CA 1
ATOM 1714 C C . ASP A 1 209 ? -8.605 -24.844 -6.510 1.00 88.88 209 ASP A C 1
ATOM 1716 O O . ASP A 1 209 ? -9.645 -24.771 -7.169 1.00 88.88 209 ASP A O 1
ATOM 1720 N N . GLN A 1 210 ? -8.609 -25.140 -5.206 1.00 90.00 210 GLN A N 1
ATOM 1721 C CA . GLN A 1 210 ? -9.833 -25.331 -4.419 1.00 90.00 210 GLN A CA 1
ATOM 1722 C C . GLN A 1 210 ? -10.714 -24.078 -4.431 1.00 90.00 210 GLN A C 1
ATOM 1724 O O . GLN A 1 210 ? -11.906 -24.167 -4.719 1.00 90.00 210 GLN A O 1
ATOM 1729 N N . LEU A 1 211 ? -10.128 -22.895 -4.217 1.00 90.50 211 LEU A N 1
ATOM 1730 C CA . LEU A 1 211 ? -10.849 -21.624 -4.290 1.00 90.50 211 LEU A CA 1
ATOM 1731 C C . LEU A 1 211 ? -11.553 -21.440 -5.644 1.00 90.50 211 LEU A C 1
ATOM 1733 O O . LEU A 1 211 ? -12.692 -20.980 -5.681 1.00 90.50 211 LEU A O 1
ATOM 1737 N N . LYS A 1 212 ? -10.904 -21.792 -6.761 1.00 88.00 212 LYS A N 1
ATOM 1738 C CA . LYS A 1 212 ? -11.522 -21.687 -8.096 1.00 88.00 212 LYS A CA 1
ATOM 1739 C C . LYS A 1 212 ? -12.684 -22.661 -8.267 1.00 88.00 212 LYS A C 1
ATOM 1741 O O . LYS A 1 212 ? -13.701 -22.265 -8.832 1.00 88.00 212 LYS A O 1
ATOM 1746 N N . ALA A 1 213 ? -12.534 -23.899 -7.796 1.00 89.94 213 ALA A N 1
ATOM 1747 C CA . ALA A 1 213 ? -13.577 -24.917 -7.882 1.00 89.94 213 ALA A CA 1
ATOM 1748 C C . ALA A 1 213 ? -14.825 -24.503 -7.086 1.00 89.94 213 ALA A C 1
ATOM 1750 O O . ALA A 1 213 ? -15.922 -24.458 -7.641 1.00 89.94 213 ALA A O 1
ATOM 1751 N N . ILE A 1 214 ? -14.637 -24.085 -5.831 1.00 90.31 214 ILE A N 1
ATOM 1752 C CA . ILE A 1 214 ? -15.721 -23.615 -4.955 1.00 90.31 214 ILE A CA 1
ATOM 1753 C C . ILE A 1 214 ? -16.353 -22.334 -5.523 1.00 90.31 214 ILE A C 1
ATOM 1755 O O . ILE A 1 214 ? -17.575 -22.179 -5.549 1.00 90.31 214 ILE A O 1
ATOM 1759 N N . ALA A 1 215 ? -15.543 -21.408 -6.049 1.00 89.38 215 ALA A N 1
ATOM 1760 C CA . ALA A 1 215 ? -16.068 -20.198 -6.676 1.00 89.38 215 ALA A CA 1
ATOM 1761 C C . ALA A 1 215 ? -16.938 -20.504 -7.905 1.00 89.38 215 ALA A C 1
ATOM 1763 O O . ALA A 1 215 ? -17.944 -19.824 -8.097 1.00 89.38 215 ALA A O 1
ATOM 1764 N N . ALA A 1 216 ? -16.585 -21.515 -8.707 1.00 88.12 216 ALA A N 1
ATOM 1765 C CA . ALA A 1 216 ? -17.394 -21.952 -9.844 1.00 88.12 216 ALA A CA 1
ATOM 1766 C C . ALA A 1 216 ? -18.733 -22.561 -9.396 1.00 88.12 216 ALA A C 1
ATOM 1768 O O . ALA A 1 216 ? -19.768 -22.246 -9.978 1.00 88.12 216 ALA A O 1
ATOM 1769 N N . GLN A 1 217 ? -18.736 -23.351 -8.319 1.00 89.44 217 GLN A N 1
ATOM 1770 C CA . GLN A 1 217 ? -19.961 -23.924 -7.742 1.00 89.44 217 GLN A CA 1
ATOM 1771 C C . GLN A 1 217 ? -20.918 -22.848 -7.206 1.00 89.44 217 GLN A C 1
ATOM 1773 O O . GLN A 1 217 ? -22.131 -22.950 -7.367 1.00 89.44 217 GLN A O 1
ATOM 1778 N N . HIS A 1 218 ? -20.377 -21.780 -6.619 1.00 86.56 218 HIS A N 1
ATOM 1779 C CA . HIS A 1 218 ? -21.150 -20.679 -6.037 1.00 86.56 218 HIS A CA 1
ATOM 1780 C C . HIS A 1 218 ? -21.402 -19.493 -6.986 1.00 86.56 218 HIS A C 1
ATOM 1782 O O . HIS A 1 218 ? -21.801 -18.411 -6.535 1.00 86.56 218 HIS A O 1
ATOM 1788 N N . GLY A 1 219 ? -21.154 -19.663 -8.290 1.00 82.00 219 GLY A N 1
ATOM 1789 C CA . GLY A 1 219 ? -21.416 -18.641 -9.308 1.00 82.00 219 GLY A CA 1
ATOM 1790 C C . GLY A 1 219 ? -20.593 -17.358 -9.14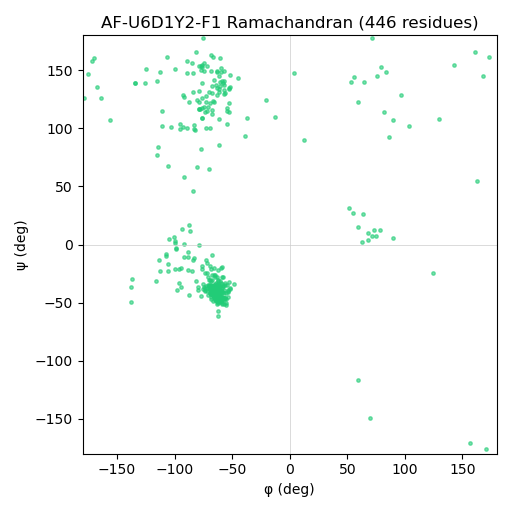6 1.00 82.00 219 GLY A C 1
ATOM 1791 O O . GLY A 1 219 ? -21.047 -16.291 -9.543 1.00 82.00 219 GLY A O 1
ATOM 1792 N N . HIS A 1 220 ? -19.408 -17.430 -8.531 1.00 81.88 220 HIS A N 1
ATOM 1793 C CA . HIS A 1 220 ? -18.440 -16.329 -8.375 1.00 81.88 220 HIS A CA 1
ATOM 1794 C C . HIS A 1 220 ? -18.928 -15.072 -7.622 1.00 81.88 220 HIS A C 1
ATOM 1796 O O . HIS A 1 220 ? -18.273 -14.030 -7.670 1.00 81.88 220 HIS A O 1
ATOM 1802 N N . LEU A 1 221 ? -20.054 -15.151 -6.905 1.00 82.75 221 LEU A N 1
ATOM 1803 C CA . LEU A 1 221 ? -20.656 -14.002 -6.210 1.00 82.75 221 LEU A CA 1
ATOM 1804 C C . LEU A 1 221 ? -20.684 -14.173 -4.684 1.00 82.75 221 LEU A C 1
ATOM 1806 O O . LEU A 1 221 ? -20.562 -13.201 -3.938 1.00 82.75 221 LEU A O 1
ATOM 1810 N N . GLN A 1 222 ? -20.813 -15.407 -4.190 1.00 88.44 222 GLN A N 1
ATOM 1811 C CA . GLN A 1 222 ? -21.108 -15.685 -2.778 1.00 88.44 222 GLN A CA 1
ATOM 1812 C C . GLN A 1 222 ? -19.837 -15.878 -1.932 1.00 88.44 222 GLN A C 1
ATOM 1814 O O . GLN A 1 222 ? -19.661 -16.897 -1.266 1.00 88.44 222 GLN A O 1
ATOM 1819 N N . TRP A 1 223 ? -18.956 -14.874 -1.909 1.00 87.75 223 TRP A N 1
ATOM 1820 C CA . TRP A 1 223 ? -17.623 -14.953 -1.283 1.00 87.75 223 TRP A CA 1
ATOM 1821 C C . TRP A 1 223 ? -17.614 -15.305 0.208 1.00 87.75 223 TRP A C 1
ATOM 1823 O O . TRP A 1 223 ? -16.656 -15.908 0.683 1.00 87.75 223 TRP A O 1
ATOM 1833 N N . GLN A 1 224 ? -18.675 -14.973 0.949 1.00 87.62 224 GLN A N 1
ATOM 1834 C CA . GLN A 1 224 ? -18.809 -15.371 2.357 1.00 87.62 224 GLN A CA 1
ATOM 1835 C C . GLN A 1 224 ? -18.978 -16.888 2.513 1.00 87.62 224 GLN A C 1
ATOM 1837 O O . GLN A 1 224 ? -18.367 -17.483 3.396 1.00 87.62 224 GLN A O 1
ATOM 1842 N N . LYS A 1 225 ? -19.769 -17.521 1.637 1.00 87.12 225 LYS A N 1
ATOM 1843 C CA . LYS A 1 225 ? -19.945 -18.980 1.633 1.00 87.12 225 LYS A CA 1
ATOM 1844 C C . LYS A 1 225 ? -18.681 -19.671 1.136 1.00 87.12 225 LYS A C 1
ATOM 1846 O O . LYS A 1 225 ? -18.206 -20.576 1.805 1.00 87.12 225 LYS A O 1
ATOM 1851 N N . ILE A 1 226 ? -18.085 -19.142 0.063 1.00 88.94 226 ILE A N 1
ATOM 1852 C CA . ILE A 1 226 ? -16.820 -19.639 -0.497 1.00 88.94 226 ILE A CA 1
ATOM 1853 C C . ILE A 1 226 ? -15.722 -19.653 0.575 1.00 88.94 226 ILE A C 1
ATOM 1855 O O . ILE A 1 226 ? -15.039 -20.654 0.742 1.00 88.94 226 ILE A O 1
ATOM 1859 N N . ALA A 1 227 ? -15.568 -18.570 1.346 1.00 89.00 227 ALA A N 1
ATOM 1860 C CA . ALA A 1 227 ? -14.573 -18.512 2.417 1.00 89.00 227 ALA A CA 1
ATOM 1861 C C . ALA A 1 227 ? -14.861 -19.501 3.559 1.00 89.00 227 ALA A C 1
ATOM 1863 O O . ALA A 1 227 ? -13.931 -20.082 4.117 1.00 89.00 227 ALA A O 1
ATOM 1864 N N . LYS A 1 228 ? -16.141 -19.702 3.901 1.00 88.31 228 LYS A N 1
ATOM 1865 C CA . LYS A 1 228 ? -16.553 -20.669 4.925 1.00 88.31 228 LYS A CA 1
ATOM 1866 C C . LYS A 1 228 ? -16.264 -22.108 4.490 1.00 88.31 228 LYS A C 1
ATOM 1868 O O . LYS A 1 228 ? -15.807 -22.895 5.307 1.00 88.31 228 LYS A O 1
ATOM 1873 N N . GLU A 1 229 ? -16.511 -22.427 3.225 1.00 89.38 229 GLU A N 1
ATOM 1874 C CA . GLU A 1 229 ? -16.282 -23.753 2.647 1.00 89.38 229 GLU A CA 1
ATOM 1875 C C . GLU A 1 229 ? -14.800 -24.044 2.393 1.00 89.38 229 GLU A C 1
ATOM 1877 O O . GLU A 1 229 ? -14.355 -25.167 2.598 1.00 89.38 229 GLU A O 1
ATOM 1882 N N . LEU A 1 230 ? -14.011 -23.022 2.042 1.00 87.56 230 LEU A N 1
ATOM 1883 C CA . LEU A 1 230 ? -12.559 -23.149 1.915 1.00 87.56 230 LEU A CA 1
ATOM 1884 C C . LEU A 1 230 ? -11.901 -23.530 3.254 1.00 87.56 230 LEU A C 1
ATOM 1886 O O . LEU A 1 230 ? -10.877 -24.202 3.264 1.00 87.56 230 LEU A O 1
ATOM 1890 N N . GLY A 1 231 ? -12.466 -23.097 4.388 1.00 84.38 231 GLY A N 1
ATOM 1891 C CA . GLY A 1 231 ? -12.056 -23.553 5.723 1.00 84.38 231 GLY A CA 1
ATOM 1892 C C . GLY A 1 231 ? -10.654 -23.121 6.178 1.00 84.38 231 GLY A C 1
ATOM 1893 O O . GLY A 1 231 ? -10.233 -23.478 7.273 1.00 84.38 231 GLY A O 1
ATOM 1894 N N . THR A 1 232 ? -9.923 -22.318 5.399 1.00 84.56 232 THR A N 1
ATOM 1895 C CA . THR A 1 232 ? -8.531 -21.917 5.692 1.00 84.56 232 THR A CA 1
ATOM 1896 C C . THR A 1 232 ? -8.405 -20.671 6.579 1.00 84.56 232 THR A C 1
ATOM 1898 O O . THR A 1 232 ? -7.342 -20.044 6.638 1.00 84.56 232 THR A O 1
ATOM 1901 N N . SER A 1 233 ? -9.488 -20.279 7.263 1.00 84.12 233 SER A N 1
ATOM 1902 C CA . SER A 1 233 ? -9.589 -19.044 8.063 1.00 84.12 233 SER A CA 1
ATOM 1903 C C . SER A 1 233 ? -9.247 -17.768 7.275 1.00 84.12 233 SER A C 1
ATOM 1905 O O . SER A 1 233 ? -8.800 -16.761 7.830 1.00 84.12 233 SER A O 1
ATOM 1907 N N . ARG A 1 234 ? -9.451 -17.798 5.954 1.00 86.81 234 ARG A N 1
ATOM 1908 C CA . ARG A 1 234 ? -9.320 -16.643 5.058 1.00 86.81 234 ARG A CA 1
ATOM 1909 C C . ARG A 1 234 ? -10.611 -15.839 5.053 1.00 86.81 234 ARG A C 1
ATOM 1911 O O . ARG A 1 234 ? -11.707 -16.383 5.170 1.00 86.81 234 ARG A O 1
ATOM 1918 N N . SER A 1 235 ? -10.508 -14.527 4.880 1.00 87.75 235 SER A N 1
ATOM 1919 C CA . SER A 1 235 ? -11.690 -13.683 4.723 1.00 87.75 235 SER A CA 1
ATOM 1920 C C . SER A 1 235 ? -12.277 -13.795 3.309 1.00 87.75 235 SER A C 1
ATOM 1922 O O . SER A 1 235 ? -11.564 -14.037 2.333 1.00 87.75 235 SER A O 1
ATOM 1924 N N . ALA A 1 236 ? -13.585 -13.551 3.177 1.00 88.44 236 ALA A N 1
ATOM 1925 C CA . ALA A 1 236 ? -14.262 -13.447 1.880 1.00 88.44 236 ALA A CA 1
ATOM 1926 C C . ALA A 1 236 ? -13.568 -12.455 0.932 1.00 88.44 236 ALA A C 1
ATOM 1928 O O . ALA A 1 236 ? -13.442 -12.706 -0.265 1.00 88.44 236 ALA A O 1
ATOM 1929 N N . PHE A 1 237 ? -13.059 -11.352 1.486 1.00 88.00 237 PHE A N 1
ATOM 1930 C CA . PHE A 1 237 ? -12.294 -10.361 0.740 1.00 88.00 237 PHE A CA 1
ATOM 1931 C C . PHE A 1 237 ? -10.968 -10.925 0.209 1.00 88.00 237 PHE A C 1
ATOM 1933 O O . PHE A 1 237 ? -10.644 -10.709 -0.955 1.00 88.00 237 PHE A O 1
ATOM 1940 N N . GLN A 1 238 ? -10.213 -11.671 1.026 1.00 88.06 238 GLN A N 1
ATOM 1941 C CA . GLN A 1 238 ? -8.971 -12.318 0.584 1.00 88.06 238 GLN A CA 1
ATOM 1942 C C . GLN A 1 238 ? -9.234 -13.341 -0.528 1.00 88.06 238 GLN A C 1
ATOM 1944 O O . GLN A 1 238 ? -8.487 -13.382 -1.503 1.00 88.06 238 GLN A O 1
ATOM 1949 N N . CYS A 1 239 ? -10.315 -14.118 -0.416 1.00 88.88 239 CYS A N 1
ATOM 1950 C CA . CYS A 1 239 ? -10.732 -15.077 -1.441 1.00 88.88 239 CYS A CA 1
ATOM 1951 C C . CYS A 1 239 ? -11.042 -14.379 -2.774 1.00 88.88 239 CYS A C 1
ATOM 1953 O O . CYS A 1 239 ? -10.514 -14.763 -3.817 1.00 88.88 239 CYS A O 1
ATOM 1955 N N . LEU A 1 240 ? -11.835 -13.302 -2.737 1.00 88.25 240 LEU A N 1
ATOM 1956 C CA . LEU A 1 240 ? -12.126 -12.487 -3.918 1.00 88.25 240 LEU A CA 1
ATOM 1957 C C . LEU A 1 240 ? -10.846 -11.901 -4.527 1.00 88.25 240 LEU A C 1
ATOM 1959 O O . LEU A 1 240 ? -10.636 -11.992 -5.736 1.00 88.25 240 LEU A O 1
ATOM 1963 N N . GLN A 1 241 ? -9.978 -11.316 -3.699 1.00 86.75 241 GLN A N 1
ATOM 1964 C CA . GLN A 1 241 ? -8.741 -10.699 -4.167 1.00 86.75 241 GLN A CA 1
ATOM 1965 C C . GLN A 1 241 ? -7.833 -11.726 -4.854 1.00 86.75 241 GLN A C 1
ATOM 1967 O O . GLN A 1 241 ? -7.302 -11.457 -5.933 1.00 86.75 241 GLN A O 1
ATOM 1972 N N . GLN A 1 242 ? -7.681 -12.911 -4.259 1.00 86.44 242 GLN A N 1
ATOM 1973 C CA . GLN A 1 242 ? -6.878 -13.982 -4.836 1.00 86.44 242 GLN A CA 1
ATOM 1974 C C . GLN A 1 242 ? -7.475 -14.469 -6.159 1.00 86.44 242 GLN A C 1
ATOM 1976 O O . GLN A 1 242 ? -6.760 -14.606 -7.154 1.00 86.44 242 GLN A O 1
ATOM 1981 N N . TYR A 1 243 ? -8.795 -14.659 -6.212 1.00 85.56 243 TYR A N 1
ATOM 1982 C CA . TYR A 1 243 ? -9.485 -15.035 -7.442 1.00 85.56 243 TYR A CA 1
ATOM 1983 C C . TYR A 1 243 ? -9.250 -14.013 -8.563 1.00 85.56 243 TYR A C 1
ATOM 1985 O O . TYR A 1 243 ? -8.881 -14.394 -9.675 1.00 85.56 243 TYR A O 1
ATOM 1993 N N . GLN A 1 244 ? -9.373 -12.714 -8.271 1.00 83.25 244 GLN A N 1
ATOM 1994 C CA . GLN A 1 244 ? -9.133 -11.642 -9.242 1.00 83.25 244 GLN A CA 1
ATOM 1995 C C . GLN A 1 244 ? -7.697 -11.641 -9.781 1.00 83.25 244 GLN A C 1
ATOM 1997 O O . GLN A 1 244 ? -7.494 -11.479 -10.982 1.00 83.25 244 GLN A O 1
ATOM 2002 N N . GLN A 1 245 ? -6.696 -11.866 -8.925 1.00 77.00 245 GLN A N 1
ATOM 2003 C CA . GLN A 1 245 ? -5.290 -11.923 -9.346 1.00 77.00 245 GLN A CA 1
ATOM 2004 C C . GLN A 1 245 ? -4.989 -13.123 -10.259 1.00 77.00 245 GLN A C 1
ATOM 2006 O O . GLN A 1 245 ? -4.170 -13.029 -11.182 1.00 77.00 245 GLN A O 1
ATOM 2011 N N . HIS A 1 246 ? -5.637 -14.263 -10.007 1.00 73.94 246 HIS A N 1
ATOM 2012 C CA . HIS A 1 246 ? -5.435 -15.488 -10.778 1.00 73.94 246 HIS A CA 1
ATOM 2013 C C . HIS A 1 246 ? -6.286 -15.563 -12.048 1.00 73.94 246 HIS A C 1
ATOM 2015 O O . HIS A 1 246 ? -5.901 -16.270 -12.986 1.00 73.94 246 HIS A O 1
ATOM 2021 N N . ASN A 1 247 ? -7.397 -14.830 -12.111 1.00 74.12 247 ASN A N 1
ATOM 2022 C CA . ASN A 1 247 ? -8.275 -14.813 -13.268 1.00 74.12 247 ASN A CA 1
ATOM 2023 C C . ASN A 1 247 ? -7.583 -14.146 -14.467 1.00 74.12 247 ASN A C 1
ATOM 2025 O O . ASN A 1 247 ? -7.334 -12.944 -14.478 1.00 74.12 247 ASN A O 1
ATOM 2029 N N . LYS A 1 248 ? -7.286 -14.938 -15.506 1.00 68.25 248 LYS A N 1
ATOM 2030 C CA . LYS A 1 248 ? -6.607 -14.470 -16.725 1.00 68.25 248 LYS A CA 1
ATOM 2031 C C . LYS A 1 248 ? -7.390 -13.383 -17.465 1.00 68.25 248 LYS A C 1
ATOM 2033 O O . LYS A 1 248 ? -6.753 -12.520 -18.051 1.00 68.25 248 LYS A O 1
ATOM 2038 N N . ALA A 1 249 ? -8.722 -13.394 -17.400 1.00 65.81 249 ALA A N 1
ATOM 2039 C CA . ALA A 1 249 ? -9.550 -12.354 -18.010 1.00 65.81 249 ALA A CA 1
ATOM 2040 C C . ALA A 1 249 ? -9.382 -10.991 -17.314 1.00 65.81 249 ALA A C 1
ATOM 2042 O O . ALA A 1 249 ? -9.540 -9.952 -17.945 1.00 65.81 249 ALA A O 1
ATOM 2043 N N . LEU A 1 250 ? -9.014 -11.003 -16.029 1.00 62.94 250 LEU A N 1
ATOM 2044 C CA . LEU A 1 250 ? -8.742 -9.812 -15.220 1.00 62.94 250 LEU A CA 1
ATOM 2045 C C . LEU A 1 250 ? -7.238 -9.503 -15.117 1.00 62.94 250 LEU A C 1
ATOM 2047 O O . LEU A 1 250 ? -6.847 -8.492 -14.530 1.00 62.94 250 LEU A O 1
ATOM 2051 N N . LYS A 1 251 ? -6.365 -10.357 -15.677 1.00 62.78 251 LYS A N 1
ATOM 2052 C CA . LYS A 1 251 ? -4.925 -10.092 -15.704 1.00 62.78 251 LYS A CA 1
ATOM 2053 C C . LYS A 1 251 ? -4.642 -8.910 -16.621 1.00 62.78 251 LYS A C 1
ATOM 2055 O O . LYS A 1 251 ? -5.173 -8.807 -17.720 1.00 62.78 251 LYS A O 1
ATOM 2060 N N . ARG A 1 252 ? -3.756 -8.041 -16.128 1.00 61.53 252 ARG A N 1
ATOM 2061 C CA . ARG A 1 252 ? -3.281 -6.803 -16.760 1.00 61.53 252 ARG A CA 1
ATOM 2062 C C . ARG A 1 252 ? -3.128 -6.971 -18.278 1.00 61.53 252 ARG A C 1
ATOM 2064 O O . ARG A 1 252 ? -2.211 -7.658 -18.723 1.00 61.53 252 ARG A O 1
ATOM 2071 N N . LYS A 1 253 ? -4.020 -6.325 -19.034 1.00 68.19 253 LYS A N 1
ATOM 2072 C CA . LYS A 1 253 ? -4.016 -6.291 -20.503 1.00 68.19 253 LYS A CA 1
ATOM 2073 C C . LYS A 1 253 ? -2.725 -5.628 -21.000 1.00 68.19 253 LYS A C 1
ATOM 2075 O O . LYS A 1 253 ? -2.212 -4.700 -20.359 1.00 68.19 253 LYS A O 1
ATOM 2080 N N . GLU A 1 254 ? -2.187 -6.088 -22.126 1.00 79.75 254 GLU A N 1
ATOM 2081 C CA . GLU A 1 254 ? -1.115 -5.368 -22.827 1.00 79.75 254 GLU A CA 1
ATOM 2082 C C . GLU A 1 254 ? -1.586 -3.944 -23.161 1.00 79.75 254 GLU A C 1
ATOM 2084 O O . GLU A 1 254 ? -2.786 -3.703 -23.284 1.00 79.75 254 GLU A O 1
ATOM 2089 N N . TRP A 1 255 ? -0.673 -2.970 -23.202 1.00 84.12 255 TRP A N 1
ATOM 2090 C CA . TRP A 1 255 ? -1.036 -1.592 -23.553 1.00 84.12 255 TRP A CA 1
ATOM 2091 C C . TRP A 1 255 ? -1.427 -1.524 -25.023 1.00 84.12 255 TRP A C 1
ATOM 2093 O O . TRP A 1 255 ? -0.627 -1.866 -25.894 1.00 84.12 255 TRP A O 1
ATOM 2103 N N . THR A 1 256 ? -2.643 -1.069 -25.281 1.00 88.00 256 THR A N 1
ATOM 2104 C CA . THR A 1 256 ? -3.138 -0.821 -26.631 1.00 88.00 256 THR A CA 1
ATOM 2105 C C . THR A 1 256 ? -2.730 0.571 -27.108 1.00 88.00 256 THR A C 1
ATOM 2107 O O . THR A 1 256 ? -2.491 1.487 -26.318 1.00 88.00 256 THR A O 1
ATOM 2110 N N . HIS A 1 257 ? -2.678 0.756 -28.427 1.00 86.94 257 HIS A N 1
ATOM 2111 C CA . HIS A 1 257 ? -2.413 2.073 -29.009 1.00 86.94 257 HIS A CA 1
ATOM 2112 C C . HIS A 1 257 ? -3.503 3.101 -28.671 1.00 86.94 257 HIS A C 1
ATOM 2114 O O . HIS A 1 257 ? -3.215 4.293 -28.621 1.00 86.94 257 HIS A O 1
ATOM 2120 N N . GLU A 1 258 ? -4.739 2.658 -28.439 1.00 87.94 258 GLU A N 1
ATOM 2121 C CA . GLU A 1 258 ? -5.845 3.508 -27.983 1.00 87.94 258 GLU A CA 1
ATOM 2122 C C . GLU A 1 258 ? -5.608 4.028 -26.568 1.00 87.94 258 GLU A C 1
ATOM 2124 O O . GLU A 1 258 ? -5.673 5.235 -26.346 1.00 87.94 258 GLU A O 1
ATOM 2129 N N . GLU A 1 259 ? -5.236 3.146 -25.640 1.00 89.50 259 GLU A N 1
ATOM 2130 C CA . GLU A 1 259 ? -4.893 3.526 -24.266 1.00 89.50 259 GLU A CA 1
ATOM 2131 C C . GLU A 1 259 ? -3.686 4.465 -24.208 1.00 89.50 259 GLU A C 1
ATOM 2133 O O . GLU A 1 259 ? -3.659 5.380 -23.390 1.00 89.50 259 GLU A O 1
ATOM 2138 N N . ASP A 1 260 ? -2.691 4.274 -25.079 1.00 90.94 260 ASP A N 1
ATOM 2139 C CA . ASP A 1 260 ? -1.545 5.182 -25.171 1.00 90.94 260 ASP A CA 1
ATOM 2140 C C . ASP A 1 260 ? -1.961 6.585 -25.629 1.00 90.94 260 ASP A C 1
ATOM 2142 O O . ASP A 1 260 ? -1.487 7.580 -25.073 1.00 90.94 260 ASP A O 1
ATOM 2146 N N . ARG A 1 261 ? -2.850 6.675 -26.631 1.00 90.75 261 ARG A N 1
ATOM 2147 C CA . ARG A 1 261 ? -3.396 7.956 -27.104 1.00 90.75 261 ARG A CA 1
ATOM 2148 C C . ARG A 1 261 ? -4.218 8.634 -26.015 1.00 90.75 261 ARG A C 1
ATOM 2150 O O . ARG A 1 261 ? -4.011 9.819 -25.765 1.00 90.75 261 ARG A O 1
ATOM 2157 N N . LEU A 1 262 ? -5.086 7.880 -25.343 1.00 91.31 262 LEU A N 1
ATOM 2158 C CA . LEU A 1 262 ? -5.918 8.383 -24.254 1.00 91.31 262 LEU A CA 1
ATOM 2159 C C . LEU A 1 262 ? -5.060 8.878 -23.083 1.00 91.31 262 LEU A C 1
ATOM 2161 O O . LEU A 1 262 ? -5.241 9.999 -22.617 1.00 91.31 262 LEU A O 1
ATOM 2165 N N . LEU A 1 263 ? -4.059 8.102 -22.659 1.00 91.69 263 LEU A N 1
ATOM 2166 C CA . LEU A 1 263 ? -3.132 8.510 -21.606 1.00 91.69 263 LEU A CA 1
ATOM 2167 C C . LEU A 1 263 ? -2.373 9.790 -21.983 1.00 91.69 263 LEU A C 1
ATOM 2169 O O . LEU A 1 263 ? -2.231 10.687 -21.153 1.00 91.69 263 LEU A O 1
ATOM 2173 N N . ALA A 1 264 ? -1.898 9.897 -23.226 1.00 91.12 264 ALA A N 1
ATOM 2174 C CA . ALA A 1 264 ? -1.208 11.095 -23.692 1.00 91.12 264 ALA A CA 1
ATOM 2175 C C . ALA A 1 264 ? -2.125 12.324 -23.728 1.00 91.12 264 ALA A C 1
ATOM 2177 O O . ALA A 1 264 ? -1.707 13.410 -23.320 1.00 91.12 264 ALA A O 1
ATOM 2178 N N . GLN A 1 265 ? -3.374 12.151 -24.161 1.00 92.50 265 GLN A N 1
ATOM 2179 C CA . GLN A 1 265 ? -4.377 13.208 -24.150 1.00 92.50 265 GLN A CA 1
ATOM 2180 C C . GLN A 1 265 ? -4.683 13.675 -22.722 1.00 92.50 265 GLN A C 1
ATOM 2182 O O . GLN A 1 265 ? -4.567 14.866 -22.440 1.00 92.50 265 GLN A O 1
ATOM 2187 N N . LEU A 1 266 ? -4.985 12.746 -21.810 1.00 91.81 266 LEU A N 1
ATOM 2188 C CA . LEU A 1 266 ? -5.309 13.060 -20.417 1.00 91.81 266 LEU A CA 1
ATOM 2189 C C . LEU A 1 266 ? -4.145 13.749 -19.700 1.00 91.81 266 LEU A C 1
ATOM 2191 O O . LEU A 1 266 ? -4.350 14.697 -18.948 1.00 91.81 266 LEU A O 1
ATOM 2195 N N . ILE A 1 267 ? -2.904 13.318 -19.947 1.00 90.50 267 ILE A N 1
ATOM 2196 C CA . ILE A 1 267 ? -1.729 13.987 -19.377 1.00 90.50 267 ILE A CA 1
ATOM 2197 C C . ILE A 1 267 ? -1.578 15.394 -19.949 1.00 90.50 267 ILE A C 1
ATOM 2199 O O . ILE A 1 267 ? -1.264 16.309 -19.197 1.00 90.50 267 ILE A O 1
ATOM 2203 N N . ARG A 1 268 ? -1.810 15.600 -21.247 1.00 88.69 268 ARG A N 1
ATOM 2204 C CA . ARG A 1 268 ? -1.749 16.934 -21.859 1.00 88.69 268 ARG A CA 1
ATOM 2205 C C . ARG A 1 268 ? -2.788 17.886 -21.262 1.00 88.69 268 ARG A C 1
ATOM 2207 O O . ARG A 1 268 ? -2.461 19.042 -21.027 1.00 88.69 268 ARG A O 1
ATOM 2214 N N . GLU A 1 269 ? -4.001 17.404 -21.013 1.00 89.94 269 GLU A N 1
ATOM 2215 C CA . GLU A 1 269 ? -5.116 18.215 -20.504 1.00 89.94 269 GLU A CA 1
ATOM 2216 C C . GLU A 1 269 ? -5.035 18.458 -18.991 1.00 89.94 269 GLU A C 1
ATOM 2218 O O . GLU A 1 269 ? -5.352 19.546 -18.521 1.00 89.94 269 GLU A O 1
ATOM 2223 N N . MET A 1 270 ? -4.578 17.471 -18.216 1.00 87.00 270 MET A N 1
ATOM 2224 C CA . MET A 1 270 ? -4.584 17.533 -16.748 1.00 87.00 270 MET A CA 1
ATOM 2225 C C . MET A 1 270 ? -3.241 17.933 -16.124 1.00 87.00 270 MET A C 1
ATOM 2227 O O . MET A 1 270 ? -3.135 18.022 -14.898 1.00 87.00 270 MET A O 1
ATOM 2231 N N . ARG A 1 271 ? -2.185 18.123 -16.921 1.00 88.06 271 ARG A N 1
ATOM 2232 C CA . ARG A 1 271 ? -0.863 18.517 -16.417 1.00 88.06 271 ARG A CA 1
ATOM 2233 C C . ARG A 1 271 ? -0.869 19.976 -15.973 1.00 88.06 271 ARG A C 1
ATOM 2235 O O . ARG A 1 271 ? -1.180 20.874 -16.746 1.00 88.06 271 ARG A O 1
ATOM 2242 N N . VAL A 1 272 ? -0.414 20.207 -14.744 1.00 86.31 272 VAL A N 1
ATOM 2243 C CA . VAL A 1 272 ? -0.236 21.546 -14.173 1.00 86.31 272 VAL A CA 1
ATOM 2244 C C . VAL A 1 272 ? 1.262 21.794 -14.016 1.00 86.31 272 VAL A C 1
ATOM 2246 O O . VAL A 1 272 ? 1.909 21.251 -13.119 1.00 86.31 272 VAL A O 1
ATOM 2249 N N . GLY A 1 273 ? 1.843 22.568 -14.936 1.00 82.38 273 GLY A N 1
ATOM 2250 C CA . GLY A 1 273 ? 3.283 22.841 -14.960 1.00 82.38 273 GLY A CA 1
ATOM 2251 C C . GLY A 1 273 ? 4.124 21.563 -15.093 1.00 82.38 273 GLY A C 1
ATOM 2252 O O . GLY A 1 273 ? 4.059 20.856 -16.101 1.00 82.38 273 GLY A O 1
ATOM 2253 N N . SER A 1 274 ? 4.936 21.250 -14.081 1.00 77.44 274 SER A N 1
ATOM 2254 C CA . SER A 1 274 ? 5.741 20.018 -14.015 1.00 77.44 274 SER A CA 1
ATOM 2255 C C . SER A 1 274 ? 5.008 18.831 -13.373 1.00 77.44 274 SER A C 1
ATOM 2257 O O . SER A 1 274 ? 5.490 17.701 -13.464 1.00 77.44 274 SER A O 1
ATOM 2259 N N . HIS A 1 275 ? 3.843 19.052 -12.754 1.00 82.75 275 HIS A N 1
ATOM 2260 C CA . HIS A 1 275 ? 3.099 18.018 -12.045 1.00 82.75 275 HIS A CA 1
ATOM 2261 C C . HIS A 1 275 ? 2.063 17.336 -12.945 1.00 82.75 275 HIS A C 1
ATOM 2263 O O . HIS A 1 275 ? 1.215 17.984 -13.561 1.00 82.75 275 HIS A O 1
ATOM 2269 N N . ILE A 1 276 ? 2.105 16.002 -12.977 1.00 86.19 276 ILE A N 1
ATOM 2270 C CA . ILE A 1 276 ? 1.125 15.165 -13.672 1.00 86.19 276 ILE A CA 1
ATOM 2271 C C . ILE A 1 276 ? 0.300 14.422 -12.610 1.00 86.19 276 ILE A C 1
ATOM 2273 O O . ILE A 1 276 ? 0.855 13.576 -11.896 1.00 86.19 276 ILE A O 1
ATOM 2277 N N . PRO A 1 277 ? -1.012 14.692 -12.487 1.00 86.19 277 PRO A N 1
ATOM 2278 C CA . PRO A 1 277 ? -1.853 14.093 -11.458 1.00 86.19 277 PRO A CA 1
ATOM 2279 C C . PRO A 1 277 ? -2.300 12.675 -11.853 1.00 86.19 277 PRO A C 1
ATOM 2281 O O . PRO A 1 277 ? -3.486 12.412 -12.047 1.00 86.19 277 PRO A O 1
ATOM 2284 N N . TYR A 1 278 ? -1.361 11.723 -11.927 1.00 84.06 278 TYR A N 1
ATOM 2285 C CA . TYR A 1 278 ? -1.634 10.334 -12.340 1.00 84.06 278 TYR A CA 1
ATOM 2286 C C . TYR A 1 278 ? -2.761 9.666 -11.551 1.00 84.06 278 TYR A C 1
ATOM 2288 O O . TYR A 1 278 ? -3.497 8.859 -12.104 1.00 84.06 278 TYR A O 1
ATOM 2296 N N . ARG A 1 279 ? -2.924 10.017 -10.269 1.00 82.25 279 ARG A N 1
ATOM 2297 C CA . ARG A 1 279 ? -4.014 9.495 -9.436 1.00 82.25 279 ARG A CA 1
ATOM 2298 C C . ARG A 1 279 ? -5.388 9.872 -9.990 1.00 82.25 279 ARG A C 1
ATOM 2300 O O . ARG A 1 279 ? -6.270 9.027 -9.990 1.00 82.25 279 ARG A O 1
ATOM 2307 N N . ARG A 1 280 ? -5.561 11.103 -10.481 1.00 82.62 280 ARG A N 1
ATOM 2308 C CA . ARG A 1 280 ? -6.824 11.543 -11.088 1.00 82.62 280 ARG A CA 1
ATOM 2309 C C . ARG A 1 280 ? -7.011 10.949 -12.482 1.00 82.62 280 ARG A C 1
ATOM 2311 O O . ARG A 1 280 ? -8.115 10.566 -12.829 1.00 82.62 280 ARG A O 1
ATOM 2318 N N . ILE A 1 281 ? -5.929 10.806 -13.248 1.00 86.75 281 ILE A N 1
ATOM 2319 C CA . ILE A 1 281 ? -5.970 10.241 -14.608 1.00 86.75 281 ILE A CA 1
ATOM 2320 C C . ILE A 1 281 ? -6.448 8.780 -14.604 1.00 86.75 281 ILE A C 1
ATOM 2322 O O . ILE A 1 281 ? -7.162 8.375 -15.515 1.00 86.75 281 ILE A O 1
ATOM 2326 N N . VAL A 1 282 ? -6.113 8.001 -13.567 1.00 85.31 282 VAL A N 1
ATOM 2327 C CA . VAL A 1 282 ? -6.596 6.614 -13.403 1.00 85.31 282 VAL A CA 1
ATOM 2328 C C . VAL A 1 282 ? -8.112 6.504 -13.453 1.00 85.31 282 VAL A C 1
ATOM 2330 O O . VAL A 1 282 ? -8.617 5.524 -13.983 1.00 85.31 282 VAL A O 1
ATOM 2333 N N . TYR A 1 283 ? -8.831 7.498 -12.935 1.00 81.62 283 TYR A N 1
ATOM 2334 C CA . TYR A 1 283 ? -10.291 7.483 -12.943 1.00 81.62 283 TYR A CA 1
ATOM 2335 C C . TYR A 1 283 ? -10.860 7.369 -14.366 1.00 81.62 283 TYR A C 1
ATOM 2337 O O . TYR A 1 283 ? -11.842 6.674 -14.583 1.00 81.62 283 TYR A O 1
ATOM 2345 N N . TYR A 1 284 ? -10.193 7.991 -15.340 1.00 83.56 284 TYR A N 1
ATOM 2346 C CA . TYR A 1 284 ? -10.586 7.961 -16.749 1.00 83.56 284 TYR A CA 1
ATOM 2347 C C . TYR A 1 284 ? -9.987 6.776 -17.528 1.00 83.56 284 TYR A C 1
ATOM 2349 O O . TYR A 1 284 ? -10.305 6.583 -18.696 1.00 83.56 284 TYR A O 1
ATOM 2357 N N . MET A 1 285 ? -9.100 5.992 -16.907 1.00 81.56 285 MET A N 1
ATOM 2358 C CA . MET A 1 285 ? -8.406 4.851 -17.513 1.00 81.56 285 MET A CA 1
ATOM 2359 C C . MET A 1 285 ? -8.843 3.561 -16.813 1.00 81.56 285 MET A C 1
ATOM 2361 O O . MET A 1 285 ? -8.121 3.011 -15.974 1.00 81.56 285 MET A O 1
ATOM 2365 N N . GLU A 1 286 ? -10.038 3.083 -17.157 1.00 76.69 286 GLU A N 1
ATOM 2366 C CA . GLU A 1 286 ? -10.627 1.887 -16.553 1.00 76.69 286 GLU A CA 1
ATOM 2367 C C . GLU A 1 286 ? -9.680 0.676 -16.619 1.00 76.69 286 GLU A C 1
ATOM 2369 O O . GLU A 1 286 ? -9.045 0.383 -17.634 1.00 76.69 286 GLU A O 1
ATOM 2374 N N . GLY A 1 287 ? -9.557 -0.041 -15.500 1.00 74.50 287 GLY A N 1
ATOM 2375 C CA . GLY A 1 287 ? -8.724 -1.244 -15.412 1.00 74.50 287 GLY A CA 1
ATOM 2376 C C . GLY A 1 287 ? -7.209 -0.997 -15.361 1.00 74.50 287 GLY A C 1
ATOM 2377 O O . GLY A 1 287 ? -6.439 -1.964 -15.387 1.00 74.50 287 GLY A O 1
ATOM 2378 N N . ARG A 1 288 ? -6.752 0.259 -15.253 1.00 79.06 288 ARG A N 1
ATOM 2379 C CA . ARG A 1 288 ? -5.333 0.608 -15.084 1.00 79.06 288 ARG A CA 1
ATOM 2380 C C . ARG A 1 288 ? -5.056 1.222 -13.712 1.00 79.06 288 ARG A C 1
ATOM 2382 O O . ARG A 1 288 ? -5.885 1.902 -13.130 1.00 79.06 288 ARG A O 1
ATOM 2389 N N . ASP A 1 289 ? -3.858 0.983 -13.188 1.00 81.62 289 ASP A N 1
ATOM 2390 C CA . ASP A 1 289 ? -3.380 1.552 -11.922 1.00 81.62 289 ASP A CA 1
ATOM 2391 C C . ASP A 1 289 ? -2.460 2.761 -12.157 1.00 81.62 289 ASP A C 1
ATOM 2393 O O . ASP A 1 289 ? -1.723 2.832 -13.142 1.00 81.62 289 ASP A O 1
ATOM 2397 N N . SER A 1 290 ? -2.437 3.689 -11.201 1.00 82.25 290 SER A N 1
ATOM 2398 C CA . SER A 1 290 ? -1.638 4.923 -11.231 1.00 82.25 290 SER A CA 1
ATOM 2399 C C . SER A 1 290 ? -0.161 4.645 -11.475 1.00 82.25 290 SER A C 1
ATOM 2401 O O . SER A 1 290 ? 0.482 5.331 -12.268 1.00 82.25 290 SER A O 1
ATOM 2403 N N . MET A 1 291 ? 0.370 3.584 -10.863 1.00 77.19 291 MET A N 1
ATOM 2404 C CA . MET A 1 291 ? 1.751 3.164 -11.069 1.00 77.19 291 MET A CA 1
ATOM 2405 C C . MET A 1 291 ? 1.996 2.681 -12.503 1.00 77.19 291 MET A C 1
ATOM 2407 O O . MET A 1 291 ? 3.069 2.915 -13.058 1.00 77.19 291 MET A O 1
ATOM 2411 N N . GLN A 1 292 ? 1.007 2.040 -13.132 1.00 83.69 292 GLN A N 1
ATOM 2412 C CA . GLN A 1 292 ? 1.112 1.607 -14.525 1.00 83.69 292 GLN A CA 1
ATOM 2413 C C . GLN A 1 292 ? 1.143 2.800 -15.474 1.00 83.69 292 GLN A C 1
ATOM 2415 O O . GLN A 1 292 ? 1.941 2.790 -16.406 1.00 83.69 292 GLN A O 1
ATOM 2420 N N . LEU A 1 293 ? 0.327 3.827 -15.222 1.00 87.75 293 LEU A N 1
ATOM 2421 C CA . LEU A 1 293 ? 0.334 5.066 -16.001 1.00 87.75 293 LEU A CA 1
ATOM 2422 C C . LEU A 1 293 ? 1.671 5.799 -15.853 1.00 87.75 293 LEU A C 1
ATOM 2424 O O . LEU A 1 293 ? 2.270 6.171 -16.859 1.00 87.75 293 LEU A O 1
ATOM 2428 N N . ILE A 1 294 ? 2.177 5.934 -14.619 1.00 84.50 294 ILE A N 1
ATOM 2429 C CA . ILE A 1 294 ? 3.498 6.523 -14.346 1.00 84.50 294 ILE A CA 1
ATOM 2430 C C . ILE A 1 294 ? 4.569 5.774 -15.132 1.00 84.50 294 ILE A C 1
ATOM 2432 O O . ILE A 1 294 ? 5.367 6.387 -15.839 1.00 84.50 294 ILE A O 1
ATOM 2436 N N . TYR A 1 295 ? 4.587 4.445 -15.036 1.00 83.06 295 TYR A N 1
ATOM 2437 C CA . TYR A 1 295 ? 5.578 3.630 -15.727 1.00 83.06 295 TYR A CA 1
ATOM 2438 C C . TYR A 1 295 ? 5.451 3.757 -17.249 1.00 83.06 295 TYR A C 1
ATOM 2440 O O . TYR A 1 295 ? 6.450 3.966 -17.935 1.00 83.06 295 TYR A O 1
ATOM 2448 N N . ARG A 1 296 ? 4.231 3.678 -17.792 1.00 87.69 296 ARG A N 1
ATOM 2449 C CA . ARG A 1 296 ? 3.991 3.773 -19.236 1.00 87.69 296 ARG A CA 1
ATOM 2450 C C . ARG A 1 296 ? 4.415 5.131 -19.786 1.00 87.69 296 ARG A C 1
ATOM 2452 O O . ARG A 1 296 ? 5.135 5.178 -20.784 1.00 87.69 296 ARG A O 1
ATOM 2459 N N . TRP A 1 297 ? 4.042 6.212 -19.104 1.00 87.31 297 TRP A N 1
ATOM 2460 C CA . TRP A 1 297 ? 4.437 7.562 -19.481 1.00 87.31 297 TRP A CA 1
ATOM 2461 C C . TRP A 1 297 ? 5.954 7.736 -19.411 1.00 87.31 297 TRP A C 1
ATOM 2463 O O . TRP A 1 297 ? 6.602 7.912 -20.440 1.00 87.31 297 TRP A O 1
ATOM 2473 N N . THR A 1 298 ? 6.539 7.564 -18.222 1.00 82.00 298 THR A N 1
ATOM 2474 C CA . THR A 1 298 ? 7.961 7.857 -17.958 1.00 82.00 298 THR A CA 1
ATOM 2475 C C . THR A 1 298 ? 8.951 6.967 -18.704 1.00 82.00 298 THR A C 1
ATOM 2477 O O . THR A 1 298 ? 10.122 7.331 -18.809 1.00 82.00 298 THR A O 1
ATOM 2480 N N . LYS A 1 299 ? 8.528 5.789 -19.180 1.00 78.19 299 LYS A N 1
ATOM 2481 C CA . LYS A 1 299 ? 9.405 4.847 -19.893 1.00 78.19 299 LYS A CA 1
ATOM 2482 C C . LYS A 1 299 ? 9.164 4.797 -21.397 1.00 78.19 299 LYS A C 1
ATOM 2484 O O . LYS A 1 299 ? 10.046 4.319 -22.104 1.00 78.19 299 LYS A O 1
ATOM 2489 N N . SER A 1 300 ? 7.984 5.186 -21.888 1.00 78.69 300 SER A N 1
ATOM 2490 C CA . SER A 1 300 ? 7.587 4.896 -23.278 1.00 78.69 300 SER A CA 1
ATOM 2491 C C . SER A 1 300 ? 6.891 6.032 -24.024 1.00 78.69 300 SER A C 1
ATOM 2493 O O . SER A 1 300 ? 7.098 6.129 -25.237 1.00 78.69 300 SER A O 1
ATOM 2495 N N . LEU A 1 301 ? 6.045 6.825 -23.360 1.00 82.56 301 LEU A N 1
ATOM 2496 C CA . LEU A 1 301 ? 5.198 7.829 -24.025 1.00 82.56 301 LEU A CA 1
ATOM 2497 C C . LEU A 1 301 ? 5.666 9.268 -23.829 1.00 82.56 301 LEU A C 1
ATOM 2499 O O . LEU A 1 301 ? 5.237 10.128 -24.588 1.00 82.56 301 LEU A O 1
ATOM 2503 N N . ASP A 1 302 ? 6.532 9.523 -22.846 1.00 79.00 302 ASP A N 1
ATOM 2504 C CA . ASP A 1 302 ? 7.085 10.852 -22.611 1.00 79.00 302 ASP A CA 1
ATOM 2505 C C . ASP A 1 302 ? 7.745 11.382 -23.903 1.00 79.00 302 ASP A C 1
ATOM 2507 O O . ASP A 1 302 ? 8.706 10.769 -24.385 1.00 79.00 302 ASP A O 1
ATOM 2511 N N . PRO A 1 303 ? 7.247 12.499 -24.476 1.00 78.00 303 PRO A N 1
ATOM 2512 C CA . PRO A 1 303 ? 7.767 13.064 -25.721 1.00 78.00 303 PRO A CA 1
ATOM 2513 C C . PRO A 1 303 ? 9.242 13.461 -25.651 1.00 78.00 303 PRO A C 1
ATOM 2515 O O . PRO A 1 303 ? 9.895 13.578 -26.686 1.00 78.00 303 PRO A O 1
ATOM 2518 N N . SER A 1 304 ? 9.785 13.659 -24.446 1.00 74.19 304 SER A N 1
ATOM 2519 C CA . SER A 1 304 ? 11.212 13.922 -24.268 1.00 74.19 304 SER A CA 1
ATOM 2520 C C . SER A 1 304 ? 12.083 12.707 -24.609 1.00 74.19 304 SER A C 1
ATOM 2522 O O . SER A 1 304 ? 13.260 12.880 -24.922 1.00 74.19 304 SER A O 1
ATOM 2524 N N . LEU A 1 305 ? 11.536 11.485 -24.598 1.00 75.50 305 LEU A N 1
ATOM 2525 C CA . LEU A 1 305 ? 12.292 10.257 -24.836 1.00 75.50 305 LEU A CA 1
ATOM 2526 C C . LEU A 1 305 ? 12.578 10.029 -26.325 1.00 75.50 305 LEU A C 1
ATOM 2528 O O . LEU A 1 305 ? 11.693 9.735 -27.129 1.00 75.50 305 LEU A O 1
ATOM 2532 N N . LYS A 1 306 ? 13.864 10.029 -26.677 1.00 75.75 306 LYS A N 1
ATOM 2533 C CA . LYS A 1 306 ? 14.355 9.664 -28.004 1.00 75.75 306 LYS A CA 1
ATOM 2534 C C . LYS A 1 306 ? 14.395 8.143 -28.166 1.00 75.75 306 LYS A C 1
ATOM 2536 O O . LYS A 1 306 ? 15.160 7.424 -27.511 1.00 75.75 306 LYS A O 1
ATOM 2541 N N . LYS A 1 307 ? 13.591 7.642 -29.106 1.00 70.38 307 LYS A N 1
ATOM 2542 C CA . LYS A 1 307 ? 13.621 6.250 -29.578 1.00 70.38 307 LYS A CA 1
ATOM 2543 C C . LYS A 1 307 ? 14.536 6.179 -30.802 1.00 70.38 307 LYS A C 1
ATOM 2545 O O . LYS A 1 307 ? 14.139 6.576 -31.888 1.00 70.38 307 LYS A O 1
ATOM 2550 N N . GLY A 1 308 ? 15.774 5.714 -30.633 1.00 73.62 308 GLY A N 1
ATOM 2551 C CA . GLY A 1 308 ? 16.727 5.653 -31.747 1.00 73.62 308 GLY A CA 1
ATOM 2552 C C . GLY A 1 308 ? 18.162 5.318 -31.347 1.00 73.62 308 GLY A C 1
ATOM 2553 O O . GLY A 1 308 ? 18.448 5.044 -30.176 1.00 73.62 308 GLY A O 1
ATOM 2554 N N . PHE A 1 309 ? 19.060 5.333 -32.336 1.00 77.69 309 PHE A N 1
ATOM 2555 C CA . PHE A 1 309 ? 20.498 5.105 -32.161 1.00 77.69 309 PHE A CA 1
ATOM 2556 C C . PHE A 1 309 ? 21.121 6.135 -31.218 1.00 77.69 309 PHE A C 1
ATOM 2558 O O . PHE A 1 309 ? 20.643 7.259 -31.137 1.00 77.69 309 PHE A O 1
ATOM 2565 N N . TRP A 1 310 ? 22.148 5.719 -30.479 1.00 84.00 310 TRP A N 1
ATOM 2566 C CA . TRP A 1 310 ? 22.903 6.587 -29.574 1.00 84.00 310 TRP A CA 1
ATOM 2567 C C . TRP A 1 310 ? 23.914 7.401 -30.364 1.00 84.00 310 TRP A C 1
ATOM 2569 O O . TRP A 1 310 ? 24.731 6.814 -31.079 1.00 84.00 310 TRP A O 1
ATOM 2579 N N . ALA A 1 311 ? 23.848 8.717 -30.220 1.00 85.50 311 ALA A N 1
ATOM 2580 C CA . ALA A 1 311 ? 24.827 9.623 -30.785 1.00 85.50 311 ALA A CA 1
ATOM 2581 C C . ALA A 1 311 ? 26.117 9.621 -29.935 1.00 85.50 311 ALA A C 1
ATOM 2583 O O . ALA A 1 311 ? 26.048 9.391 -28.720 1.00 85.50 311 ALA A O 1
ATOM 2584 N N . PRO A 1 312 ? 27.295 9.871 -30.531 1.00 84.38 312 PRO A N 1
ATOM 2585 C CA . PRO A 1 312 ? 28.556 9.940 -29.789 1.00 84.38 312 PRO A CA 1
ATOM 2586 C C . PRO A 1 312 ? 28.533 10.962 -28.642 1.00 84.38 312 PRO A C 1
ATOM 2588 O O . PRO A 1 312 ? 29.117 10.724 -27.587 1.00 84.38 312 PRO A O 1
ATOM 2591 N N . GLU A 1 313 ? 27.805 12.066 -28.809 1.00 87.00 313 GLU A N 1
ATOM 2592 C CA . GLU A 1 313 ? 27.644 13.112 -27.797 1.00 87.00 313 GLU A CA 1
ATOM 2593 C C . GLU A 1 313 ? 26.818 12.614 -26.602 1.00 87.00 313 GLU A C 1
ATOM 2595 O O . GLU A 1 313 ? 27.107 12.952 -25.454 1.00 87.00 313 GLU A O 1
ATOM 2600 N N . GLU A 1 314 ? 25.799 11.782 -26.853 1.00 86.88 314 GLU A N 1
ATOM 2601 C CA . GLU A 1 314 ? 25.007 11.137 -25.797 1.00 86.88 314 GLU A CA 1
ATOM 2602 C C . GLU A 1 314 ? 25.855 10.120 -25.021 1.00 86.88 314 GLU A C 1
ATOM 2604 O O . GLU A 1 314 ? 25.760 10.049 -23.796 1.00 86.88 314 GLU A O 1
ATOM 2609 N N . ASP A 1 315 ? 26.708 9.360 -25.717 1.00 87.88 315 ASP A N 1
ATOM 2610 C CA . ASP A 1 315 ? 27.638 8.415 -25.090 1.00 87.88 315 ASP A CA 1
ATOM 2611 C C . ASP A 1 315 ? 28.676 9.139 -24.214 1.00 87.88 315 ASP A C 1
ATOM 2613 O O . ASP A 1 315 ? 28.971 8.676 -23.111 1.00 87.88 315 ASP A O 1
ATOM 2617 N N . ALA A 1 316 ? 29.199 10.286 -24.665 1.00 87.69 316 ALA A N 1
ATOM 2618 C CA . ALA A 1 316 ? 30.134 11.103 -23.891 1.00 87.69 316 ALA A CA 1
ATOM 2619 C C . ALA A 1 316 ? 29.491 11.636 -22.601 1.00 87.69 316 ALA A C 1
ATOM 2621 O O . ALA A 1 316 ? 30.058 11.481 -21.517 1.00 87.69 316 ALA A O 1
ATOM 2622 N N . LYS A 1 317 ? 28.269 12.180 -22.695 1.00 89.56 317 LYS A N 1
ATOM 2623 C CA . LYS A 1 317 ? 27.496 12.634 -21.525 1.00 89.56 317 LYS A CA 1
ATOM 2624 C C . LYS A 1 317 ? 27.190 11.490 -20.564 1.00 89.56 317 LYS A C 1
ATOM 2626 O O . LYS A 1 317 ? 27.339 11.647 -19.356 1.00 89.56 317 LYS A O 1
ATOM 2631 N N . LEU A 1 318 ? 26.820 10.320 -21.085 1.00 89.69 318 LEU A N 1
ATOM 2632 C CA . LEU A 1 318 ? 26.566 9.134 -20.270 1.00 89.69 318 LEU A CA 1
ATOM 2633 C C . LEU A 1 318 ? 27.825 8.678 -19.520 1.00 89.69 318 LEU A C 1
ATOM 2635 O O . LEU A 1 318 ? 27.746 8.363 -18.336 1.00 89.69 318 LEU A O 1
ATOM 2639 N N . LEU A 1 319 ? 28.987 8.659 -20.176 1.00 88.31 319 LEU A N 1
ATOM 2640 C CA . LEU A 1 319 ? 30.257 8.320 -19.530 1.00 88.31 319 LEU A CA 1
ATOM 2641 C C . LEU A 1 319 ? 30.628 9.323 -18.433 1.00 88.31 319 LEU A C 1
ATOM 2643 O O . LEU A 1 319 ? 31.004 8.905 -17.339 1.00 88.31 319 LEU A O 1
ATOM 2647 N N . GLN A 1 320 ? 30.469 10.622 -18.695 1.00 89.56 320 GLN A N 1
ATOM 2648 C CA . GLN A 1 320 ? 30.720 11.678 -17.714 1.00 89.56 320 GLN A CA 1
ATOM 2649 C C . GLN A 1 320 ? 29.780 11.561 -16.506 1.00 89.56 320 GLN A C 1
ATOM 2651 O O . GLN A 1 320 ? 30.226 11.613 -15.361 1.00 89.56 320 GLN A O 1
ATOM 2656 N N . ALA A 1 321 ? 28.487 11.341 -16.749 1.00 88.50 321 ALA A N 1
ATOM 2657 C CA . ALA A 1 321 ? 27.493 11.171 -15.697 1.00 88.50 321 ALA A CA 1
ATOM 2658 C C . ALA A 1 321 ? 27.761 9.912 -14.855 1.00 88.50 321 ALA A C 1
ATOM 2660 O O . ALA A 1 321 ? 27.665 9.957 -13.630 1.00 88.50 321 ALA A O 1
ATOM 2661 N N . VAL A 1 322 ? 28.159 8.799 -15.477 1.00 89.94 322 VAL A N 1
ATOM 2662 C CA . VAL A 1 322 ? 28.521 7.575 -14.744 1.00 89.94 322 VAL A CA 1
ATOM 2663 C C . VAL A 1 322 ? 29.820 7.751 -13.956 1.00 89.94 322 VAL A C 1
ATOM 2665 O O . VAL A 1 322 ? 29.919 7.234 -12.847 1.00 89.94 322 VAL A O 1
ATOM 2668 N N . ALA A 1 323 ? 30.796 8.500 -14.475 1.00 87.50 323 ALA A N 1
ATOM 2669 C CA . ALA A 1 323 ? 32.004 8.840 -13.724 1.00 87.50 323 ALA A CA 1
ATOM 2670 C C . ALA A 1 323 ? 31.691 9.705 -12.488 1.00 87.50 323 ALA A C 1
ATOM 2672 O O . ALA A 1 323 ? 32.310 9.524 -11.445 1.00 87.50 323 ALA A O 1
ATOM 2673 N N . LYS A 1 324 ? 30.700 10.600 -12.591 1.00 88.81 324 LYS A N 1
ATOM 2674 C CA . LYS A 1 324 ? 30.269 11.508 -11.516 1.00 88.81 324 LYS A CA 1
ATOM 2675 C C . LYS A 1 324 ? 29.413 10.826 -10.440 1.00 88.81 324 LYS A C 1
ATOM 2677 O O . LYS A 1 324 ? 29.628 11.068 -9.258 1.00 88.81 324 LYS A O 1
ATOM 2682 N N . TYR A 1 325 ? 28.440 9.998 -10.830 1.00 86.69 325 TYR A N 1
ATOM 2683 C CA . TYR A 1 325 ? 27.436 9.423 -9.915 1.00 86.69 325 TYR A CA 1
ATOM 2684 C C . TYR A 1 325 ? 27.619 7.925 -9.624 1.00 86.69 325 TYR A C 1
ATOM 2686 O O . TYR A 1 325 ? 26.926 7.370 -8.771 1.00 86.69 325 TYR A O 1
ATOM 2694 N N . GLY A 1 326 ? 28.535 7.249 -10.318 1.00 84.44 326 GLY A N 1
ATOM 2695 C CA . GLY A 1 326 ? 28.727 5.804 -10.209 1.00 84.44 326 GLY A CA 1
ATOM 2696 C C . GLY A 1 326 ? 27.597 4.983 -10.849 1.00 84.44 326 GLY A C 1
ATOM 2697 O O . GLY A 1 326 ? 26.612 5.502 -11.360 1.00 84.44 326 GLY A O 1
ATOM 2698 N N . GLN A 1 327 ? 27.725 3.654 -10.830 1.00 83.00 327 GLN A N 1
ATOM 2699 C CA . GLN A 1 327 ? 26.808 2.728 -11.528 1.00 83.00 327 GLN A CA 1
ATOM 2700 C C . GLN A 1 327 ? 25.560 2.331 -10.711 1.00 83.00 327 GLN A C 1
ATOM 2702 O O . GLN A 1 327 ? 24.862 1.379 -11.073 1.00 83.00 327 GLN A O 1
ATOM 2707 N N . GLN A 1 328 ? 25.296 3.013 -9.595 1.00 78.44 328 GLN A N 1
ATOM 2708 C CA . GLN A 1 328 ? 24.206 2.676 -8.672 1.00 78.44 328 GLN A CA 1
ATOM 2709 C C . GLN A 1 328 ? 22.960 3.546 -8.909 1.00 78.44 328 GLN A C 1
ATOM 2711 O O . GLN A 1 328 ? 21.849 3.018 -8.956 1.00 78.44 328 GLN A O 1
ATOM 2716 N N . ASP A 1 329 ? 23.146 4.838 -9.198 1.00 80.12 329 ASP A N 1
ATOM 2717 C CA . ASP A 1 329 ? 22.064 5.830 -9.280 1.00 80.12 329 ASP A CA 1
ATOM 2718 C C . ASP A 1 329 ? 21.720 6.226 -10.730 1.00 80.12 329 ASP A C 1
ATOM 2720 O O . ASP A 1 329 ? 21.891 7.368 -11.164 1.00 80.12 329 ASP A O 1
ATOM 2724 N N . TRP A 1 330 ? 21.158 5.288 -11.501 1.00 84.25 330 TRP A N 1
ATOM 2725 C CA . TRP A 1 330 ? 20.774 5.528 -12.905 1.00 84.25 330 TRP A CA 1
ATOM 2726 C C . TRP A 1 330 ? 19.705 6.610 -13.093 1.00 84.25 330 TRP A C 1
ATOM 2728 O O . TRP A 1 330 ? 19.601 7.182 -14.177 1.00 84.25 330 TRP A O 1
ATOM 2738 N N . PHE A 1 331 ? 18.919 6.902 -12.053 1.00 81.25 331 PHE A N 1
ATOM 2739 C CA . PHE A 1 331 ? 17.936 7.981 -12.086 1.00 81.25 331 PHE A CA 1
ATOM 2740 C C . PHE A 1 331 ? 18.609 9.352 -12.223 1.00 81.25 331 PHE A C 1
ATOM 2742 O O . PHE A 1 331 ? 18.235 10.097 -13.118 1.00 81.25 331 PHE A O 1
ATOM 2749 N N . LYS A 1 332 ? 19.649 9.645 -11.429 1.00 83.06 332 LYS A N 1
ATOM 2750 C CA . LYS A 1 332 ? 20.415 10.902 -11.529 1.00 83.06 332 LYS A CA 1
ATOM 2751 C C . LYS A 1 332 ? 21.182 10.988 -12.849 1.00 83.06 332 LYS A C 1
ATOM 2753 O O . LYS A 1 332 ? 21.206 12.027 -13.493 1.00 83.06 332 LYS A O 1
ATOM 2758 N N . ILE A 1 333 ? 21.741 9.864 -13.306 1.00 86.62 333 ILE A N 1
ATOM 2759 C CA . ILE A 1 333 ? 22.445 9.792 -14.598 1.00 86.62 333 ILE A CA 1
ATOM 2760 C C . ILE A 1 333 ? 21.527 10.181 -15.762 1.00 86.62 333 ILE A C 1
ATOM 2762 O O . ILE A 1 333 ? 21.972 10.824 -16.709 1.00 86.62 333 ILE A O 1
ATOM 2766 N N . ARG A 1 334 ? 20.245 9.804 -15.709 1.00 84.12 334 ARG A N 1
ATOM 2767 C CA . ARG A 1 334 ? 19.285 10.133 -16.770 1.00 84.12 334 ARG A CA 1
ATOM 2768 C C . ARG A 1 334 ? 19.044 11.644 -16.898 1.00 84.12 334 ARG A C 1
ATOM 2770 O O . ARG A 1 334 ? 18.704 12.097 -17.981 1.00 84.12 334 ARG A O 1
ATOM 2777 N N . GLU A 1 335 ? 19.191 12.409 -15.816 1.00 84.44 335 GLU A N 1
ATOM 2778 C CA . GLU A 1 335 ? 18.959 13.861 -15.825 1.00 84.44 335 GLU A CA 1
ATOM 2779 C C . GLU A 1 335 ? 20.055 14.593 -16.612 1.00 84.44 335 GLU A C 1
ATOM 2781 O O . GLU A 1 335 ? 19.776 15.574 -17.295 1.00 84.44 335 GLU A O 1
ATOM 2786 N N . GLU A 1 336 ? 21.274 14.049 -16.609 1.00 84.75 336 GLU A N 1
ATOM 2787 C CA . GLU A 1 336 ? 22.429 14.565 -17.360 1.00 84.75 336 GLU A CA 1
ATOM 2788 C C . GLU A 1 336 ? 22.457 14.080 -18.828 1.00 84.75 336 GLU A C 1
ATOM 2790 O O . GLU A 1 336 ? 23.209 14.599 -19.658 1.00 84.75 336 GLU A O 1
ATOM 2795 N N . VAL A 1 337 ? 21.639 13.076 -19.180 1.00 85.62 337 VAL A N 1
ATOM 2796 C CA . VAL A 1 337 ? 21.532 12.517 -20.539 1.00 85.62 337 VAL A CA 1
ATOM 2797 C C . VAL A 1 337 ? 20.133 12.803 -21.101 1.00 85.62 337 VAL A C 1
ATOM 2799 O O . VAL A 1 337 ? 19.240 11.951 -21.032 1.00 85.62 337 VAL A O 1
ATOM 2802 N N . PRO A 1 338 ? 19.912 14.002 -21.675 1.00 81.38 338 PRO A N 1
ATOM 2803 C CA . PRO A 1 338 ? 18.583 14.442 -22.070 1.00 81.38 338 PRO A CA 1
ATOM 2804 C C . PRO A 1 338 ? 17.971 13.521 -23.127 1.00 81.38 338 PRO A C 1
ATOM 2806 O O . PRO A 1 338 ? 18.578 13.202 -24.150 1.00 81.38 338 PRO A O 1
ATOM 2809 N N . GLY A 1 339 ? 16.727 13.124 -22.873 1.00 79.19 339 GLY A N 1
ATOM 2810 C CA . GLY A 1 339 ? 15.923 12.301 -23.767 1.00 79.19 339 GLY A CA 1
ATOM 2811 C C . GLY A 1 339 ? 16.244 10.809 -23.772 1.00 79.19 339 GLY A C 1
ATOM 2812 O O . GLY A 1 339 ? 15.738 10.083 -24.626 1.00 79.19 339 GLY A O 1
ATOM 2813 N N . ARG A 1 340 ? 17.025 10.313 -22.808 1.00 83.38 340 ARG A N 1
ATOM 2814 C CA . ARG A 1 340 ? 17.192 8.875 -22.561 1.00 83.38 340 ARG A CA 1
ATOM 2815 C C . ARG A 1 340 ? 16.634 8.503 -21.193 1.00 83.38 340 ARG A C 1
ATOM 2817 O O . ARG A 1 340 ? 16.774 9.229 -20.217 1.00 83.38 340 ARG A O 1
ATOM 2824 N N . SER A 1 341 ? 15.984 7.346 -21.118 1.00 81.69 341 SER A N 1
ATOM 2825 C CA . SER A 1 341 ? 15.535 6.786 -19.841 1.00 81.69 341 SER A CA 1
ATOM 2826 C C . SER A 1 341 ? 16.704 6.169 -19.070 1.00 81.69 341 SER A C 1
ATOM 2828 O O . SER A 1 341 ? 17.669 5.678 -19.652 1.00 81.69 341 SER A O 1
ATOM 2830 N N . ASP A 1 342 ? 16.574 6.102 -17.748 1.00 82.56 342 ASP A N 1
ATOM 2831 C CA . ASP A 1 342 ? 17.511 5.443 -16.829 1.00 82.56 342 ASP A CA 1
ATOM 2832 C C . ASP A 1 342 ? 17.817 3.990 -17.240 1.00 82.56 342 ASP A C 1
ATOM 2834 O O . ASP A 1 342 ? 18.967 3.550 -17.198 1.00 82.56 342 ASP A O 1
ATOM 2838 N N . ALA A 1 343 ? 16.806 3.262 -17.726 1.00 82.06 343 ALA A N 1
ATOM 2839 C CA . ALA A 1 343 ? 16.976 1.904 -18.233 1.00 82.06 343 ALA A CA 1
ATOM 2840 C C . ALA A 1 343 ? 17.826 1.869 -19.515 1.00 82.06 343 ALA A C 1
ATOM 2842 O O . ALA A 1 343 ? 18.727 1.038 -19.627 1.00 82.06 343 ALA A O 1
ATOM 2843 N N . GLN A 1 344 ? 17.586 2.792 -20.455 1.00 84.12 344 GLN A N 1
ATOM 2844 C CA . GLN A 1 344 ? 18.388 2.910 -21.676 1.00 84.12 344 GLN A CA 1
ATOM 2845 C C . GLN A 1 344 ? 19.840 3.288 -21.355 1.00 84.12 344 GLN A C 1
ATOM 2847 O O . GLN A 1 344 ? 20.749 2.689 -21.928 1.00 84.12 344 GLN A O 1
ATOM 2852 N N . CYS A 1 345 ? 20.063 4.231 -20.433 1.00 86.19 345 CYS A N 1
ATOM 2853 C CA . CYS A 1 345 ? 21.394 4.636 -19.976 1.00 86.19 345 CYS A CA 1
ATOM 2854 C C . CYS A 1 345 ? 22.165 3.458 -19.370 1.00 86.19 345 CYS A C 1
ATOM 2856 O O . CYS A 1 345 ? 23.292 3.176 -19.785 1.00 86.19 345 CYS A O 1
ATOM 2858 N N . ARG A 1 346 ? 21.531 2.708 -18.459 1.00 86.44 346 ARG A N 1
ATOM 2859 C CA . ARG A 1 346 ? 22.117 1.501 -17.862 1.00 86.44 346 ARG A CA 1
ATOM 2860 C C . ARG A 1 346 ? 22.474 0.462 -18.915 1.00 86.44 346 ARG A C 1
ATOM 2862 O O . ARG A 1 346 ? 23.602 -0.031 -18.938 1.00 86.44 346 ARG A O 1
ATOM 2869 N N . ASP A 1 347 ? 21.526 0.125 -19.787 1.00 84.38 347 ASP A N 1
ATOM 2870 C CA . ASP A 1 347 ? 21.740 -0.877 -20.829 1.00 84.38 347 ASP A CA 1
ATOM 2871 C C . ASP A 1 347 ? 22.859 -0.457 -21.787 1.00 84.38 347 ASP A C 1
ATOM 2873 O O . ASP A 1 347 ? 23.705 -1.283 -22.138 1.00 84.38 347 ASP A O 1
ATOM 2877 N N . ARG A 1 348 ? 22.905 0.817 -22.194 1.00 86.31 348 ARG A N 1
ATOM 2878 C CA . ARG A 1 348 ? 23.968 1.338 -23.059 1.00 86.31 348 ARG A CA 1
ATOM 2879 C C . ARG A 1 348 ? 25.325 1.230 -22.380 1.00 86.31 348 ARG A C 1
ATOM 2881 O O . ARG A 1 348 ? 26.255 0.699 -22.988 1.00 86.31 348 ARG A O 1
ATOM 2888 N N . TYR A 1 349 ? 25.429 1.667 -21.128 1.00 85.06 349 TYR A N 1
ATOM 2889 C CA . TYR A 1 349 ? 26.687 1.633 -20.398 1.00 85.06 349 TYR A CA 1
ATOM 2890 C C . TYR A 1 349 ? 27.188 0.196 -20.210 1.00 85.06 349 TYR A C 1
ATOM 2892 O O . TYR A 1 349 ? 28.248 -0.154 -20.729 1.00 85.06 349 TYR A O 1
ATOM 2900 N N . VAL A 1 350 ? 26.384 -0.672 -19.588 1.00 80.81 350 VAL A N 1
ATOM 2901 C CA . VAL A 1 350 ? 26.767 -2.060 -19.266 1.00 80.81 350 VAL A CA 1
ATOM 2902 C C . VAL A 1 350 ? 27.068 -2.879 -20.524 1.00 80.81 350 VAL A C 1
ATOM 2904 O O . VAL A 1 350 ? 27.987 -3.694 -20.543 1.00 80.81 350 VAL A O 1
ATOM 2907 N N . ARG A 1 351 ? 26.306 -2.685 -21.609 1.00 75.94 351 ARG A N 1
ATOM 2908 C CA . ARG A 1 351 ? 26.463 -3.510 -22.819 1.00 75.94 351 ARG A CA 1
ATOM 2909 C C . ARG A 1 351 ? 27.492 -2.975 -23.806 1.00 75.94 351 ARG A C 1
ATOM 2911 O O . ARG A 1 351 ? 27.896 -3.739 -24.686 1.00 75.94 351 ARG A O 1
ATOM 2918 N N . ARG A 1 352 ? 27.836 -1.680 -23.770 1.00 74.44 352 ARG A N 1
ATOM 2919 C CA . ARG A 1 352 ? 28.626 -1.036 -24.840 1.00 74.44 352 ARG A CA 1
ATOM 2920 C C . ARG A 1 352 ? 29.732 -0.088 -24.379 1.00 74.44 352 ARG A C 1
ATOM 2922 O O . ARG A 1 352 ? 30.698 0.035 -25.138 1.00 74.44 352 ARG A O 1
ATOM 2929 N N . LEU A 1 353 ? 29.599 0.585 -23.235 1.00 79.19 353 LEU A N 1
ATOM 2930 C CA . LEU A 1 353 ? 30.515 1.666 -22.827 1.00 79.19 353 LEU A CA 1
ATOM 2931 C C . LEU A 1 353 ? 31.359 1.349 -21.587 1.00 79.19 353 LEU A C 1
ATOM 2933 O O . LEU A 1 353 ? 32.327 2.058 -21.336 1.00 79.19 353 LEU A O 1
ATOM 2937 N N . GLN A 1 354 ? 31.035 0.297 -20.832 1.00 77.75 354 GLN A N 1
ATOM 2938 C CA . GLN A 1 354 ? 31.801 -0.097 -19.654 1.00 77.75 354 GLN A CA 1
ATOM 2939 C C . GLN A 1 354 ? 33.272 -0.357 -20.016 1.00 77.75 354 GLN A C 1
ATOM 2941 O O . GLN A 1 354 ? 33.581 -1.105 -20.954 1.00 77.75 354 GLN A O 1
ATOM 2946 N N . ALA A 1 355 ? 34.174 0.270 -19.256 1.00 63.72 355 ALA A N 1
ATOM 2947 C CA . ALA A 1 355 ? 35.611 0.113 -19.422 1.00 63.72 355 ALA A CA 1
ATOM 2948 C C . ALA A 1 355 ? 36.002 -1.367 -19.289 1.00 63.72 355 ALA A C 1
ATOM 2950 O O . ALA A 1 355 ? 35.541 -2.073 -18.392 1.00 63.72 355 ALA A O 1
ATOM 2951 N N . GLY A 1 356 ? 36.820 -1.848 -20.226 1.00 60.66 356 GLY A N 1
ATOM 2952 C CA . GLY A 1 356 ? 37.218 -3.251 -20.298 1.00 60.66 356 GLY A CA 1
ATOM 2953 C C . GLY A 1 356 ? 36.308 -4.142 -21.145 1.00 60.66 356 GLY A C 1
ATOM 2954 O O . GLY A 1 356 ? 36.545 -5.338 -21.182 1.00 60.66 356 GLY A O 1
ATOM 2955 N N . LEU A 1 357 ? 35.297 -3.643 -21.862 1.00 63.94 357 LEU A N 1
ATOM 2956 C CA . LEU A 1 357 ? 34.538 -4.495 -22.785 1.00 63.94 357 LEU A CA 1
ATOM 2957 C C . LEU A 1 357 ? 35.293 -4.712 -24.113 1.00 63.94 357 LEU A C 1
ATOM 2959 O O . LEU A 1 357 ? 35.470 -3.775 -24.894 1.00 63.94 357 LEU A O 1
ATOM 2963 N N . LYS A 1 358 ? 35.676 -5.957 -24.436 1.00 63.56 358 LYS A N 1
ATOM 2964 C CA . LYS A 1 358 ? 36.315 -6.276 -25.726 1.00 63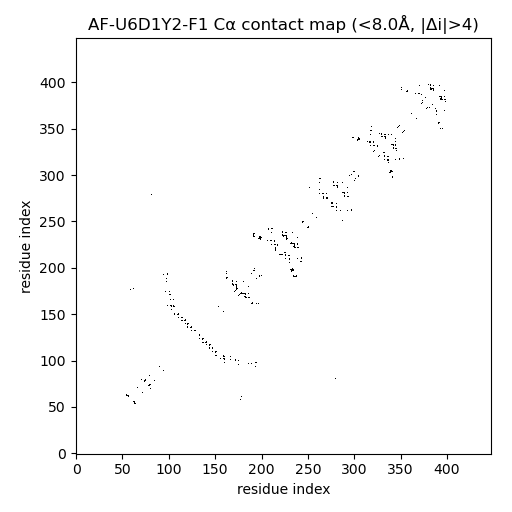.56 358 LYS A CA 1
ATOM 2965 C C . LYS A 1 358 ? 35.293 -6.246 -26.869 1.00 63.56 358 LYS A C 1
ATOM 2967 O O . LYS A 1 358 ? 34.397 -7.098 -26.969 1.00 63.56 358 LYS A O 1
ATOM 2972 N N . LYS A 1 359 ? 35.465 -5.282 -27.778 1.00 60.28 359 LYS A N 1
ATOM 2973 C CA . LYS A 1 359 ? 34.721 -5.148 -29.041 1.00 60.28 359 LYS A CA 1
ATOM 2974 C C . LYS A 1 359 ? 35.536 -5.804 -30.161 1.00 60.28 359 LYS A C 1
ATOM 2976 O O . LYS A 1 359 ? 36.489 -5.216 -30.648 1.00 60.28 359 LYS A O 1
ATOM 2981 N N . GLY A 1 360 ? 35.209 -7.038 -30.548 1.00 67.00 360 GLY A N 1
ATOM 2982 C CA . GLY A 1 360 ? 35.945 -7.716 -31.624 1.00 67.00 360 GLY A CA 1
ATOM 2983 C C . GLY A 1 360 ? 35.882 -9.241 -31.598 1.00 67.00 360 GLY A C 1
ATOM 2984 O O . GLY A 1 360 ? 35.100 -9.825 -30.836 1.00 67.00 360 GLY A O 1
ATOM 2985 N N . ARG A 1 361 ? 36.707 -9.864 -32.457 1.00 68.19 361 ARG A N 1
ATOM 2986 C CA . ARG A 1 361 ? 36.802 -11.322 -32.663 1.00 68.19 361 ARG A CA 1
ATOM 2987 C C . ARG A 1 361 ? 36.998 -12.057 -31.335 1.00 68.19 361 ARG A C 1
ATOM 2989 O O . ARG A 1 361 ? 37.609 -11.533 -30.410 1.00 68.19 361 ARG A O 1
ATOM 2996 N N . TRP A 1 362 ? 36.421 -13.250 -31.242 1.00 77.94 362 TRP A N 1
ATOM 2997 C CA . TRP A 1 362 ? 36.612 -14.141 -30.100 1.00 77.94 362 TRP A CA 1
ATOM 2998 C C . TRP A 1 362 ? 37.958 -14.842 -30.240 1.00 77.94 362 TRP A C 1
ATOM 3000 O O . TRP A 1 362 ? 38.260 -15.350 -31.321 1.00 77.94 362 TRP A O 1
ATOM 3010 N N . ALA A 1 363 ? 38.754 -14.850 -29.173 1.00 82.06 363 ALA A N 1
ATOM 3011 C CA . ALA A 1 363 ? 39.952 -15.679 -29.134 1.00 82.06 363 ALA A CA 1
ATOM 3012 C C . ALA A 1 363 ? 39.560 -17.149 -28.921 1.00 82.06 363 ALA A C 1
ATOM 3014 O O . ALA A 1 363 ? 38.568 -17.437 -28.253 1.00 82.06 363 ALA A O 1
ATOM 3015 N N . ALA A 1 364 ? 40.345 -18.088 -29.451 1.00 79.38 364 ALA A N 1
ATOM 3016 C CA . ALA A 1 364 ? 40.068 -19.518 -29.287 1.00 79.38 364 ALA A CA 1
ATOM 3017 C C . ALA A 1 364 ? 40.047 -19.948 -27.804 1.00 79.38 364 ALA A C 1
ATOM 3019 O O . ALA A 1 364 ? 39.232 -20.781 -27.418 1.00 79.38 364 ALA A O 1
ATOM 3020 N N . SER A 1 365 ? 40.870 -19.317 -26.960 1.00 80.62 365 SER A N 1
ATOM 3021 C CA . SER A 1 365 ? 40.865 -19.510 -25.504 1.00 80.62 365 SER A CA 1
ATOM 3022 C C . SER A 1 365 ? 39.572 -19.020 -24.840 1.00 80.62 365 SER A C 1
ATOM 3024 O O . SER A 1 365 ? 39.035 -19.694 -23.965 1.00 80.62 365 SER A O 1
ATOM 3026 N N . GLU A 1 366 ? 39.025 -17.884 -25.288 1.00 82.31 366 GLU A N 1
ATOM 3027 C CA . GLU A 1 366 ? 37.735 -17.355 -24.817 1.00 82.31 366 GLU A CA 1
ATOM 3028 C C . GLU A 1 366 ? 36.575 -18.279 -25.227 1.00 82.31 366 GLU A C 1
ATOM 3030 O O . GLU A 1 366 ? 35.626 -18.457 -24.467 1.00 82.31 366 GLU A O 1
ATOM 3035 N N . GLU A 1 367 ? 36.649 -18.887 -26.416 1.00 82.69 367 GLU A N 1
ATOM 3036 C CA . GLU A 1 367 ? 35.660 -19.869 -26.880 1.00 82.69 367 GLU A CA 1
ATOM 3037 C C . GLU A 1 367 ? 35.712 -21.171 -26.075 1.00 82.69 367 GLU A C 1
ATOM 3039 O O . GLU A 1 367 ? 34.658 -21.684 -25.705 1.00 82.69 367 GLU A O 1
ATOM 3044 N N . GLY A 1 368 ? 36.911 -21.681 -25.775 1.00 83.25 368 GLY A N 1
ATOM 3045 C CA . GLY A 1 368 ? 37.088 -22.863 -24.928 1.00 83.25 368 GLY A CA 1
ATOM 3046 C C . GLY A 1 368 ? 36.524 -22.645 -23.525 1.00 83.25 368 GLY A C 1
ATOM 3047 O O . GLY A 1 368 ? 35.694 -23.424 -23.063 1.00 83.25 368 GLY A O 1
ATOM 3048 N N . LYS A 1 369 ? 36.871 -21.512 -22.903 1.00 85.31 369 LYS A N 1
ATOM 3049 C CA . LYS A 1 369 ? 36.377 -21.144 -21.571 1.00 85.31 369 LYS A CA 1
ATOM 3050 C C . LYS A 1 369 ? 34.862 -20.902 -21.548 1.00 85.31 369 LYS A C 1
ATOM 3052 O O . LYS A 1 369 ? 34.195 -21.233 -20.575 1.00 85.31 369 LYS A O 1
ATOM 3057 N N . LEU A 1 370 ? 34.285 -20.370 -22.631 1.00 85.81 370 LEU A N 1
ATOM 3058 C CA . LEU A 1 370 ? 32.830 -20.253 -22.769 1.00 85.81 370 LEU A CA 1
ATOM 3059 C C . LEU A 1 370 ? 32.145 -21.625 -22.766 1.00 85.81 370 LEU A C 1
ATOM 3061 O O . LEU A 1 370 ? 31.105 -21.769 -22.132 1.00 85.81 370 LEU A O 1
ATOM 3065 N N . LEU A 1 371 ? 32.695 -22.615 -23.474 1.00 84.75 371 LEU A N 1
ATOM 3066 C CA . LEU A 1 371 ? 32.134 -23.968 -23.500 1.00 84.75 371 LEU A CA 1
ATOM 3067 C C . LEU A 1 371 ? 32.205 -24.634 -22.124 1.00 84.75 371 LEU A C 1
ATOM 3069 O O . LEU A 1 371 ? 31.205 -25.187 -21.683 1.00 84.75 371 LEU A O 1
ATOM 3073 N N . GLU A 1 372 ? 33.342 -24.514 -21.442 1.00 88.19 372 GLU A N 1
ATOM 3074 C CA . GLU A 1 372 ? 33.545 -25.028 -20.083 1.00 88.19 372 GLU A CA 1
ATOM 3075 C C . GLU A 1 372 ? 32.539 -24.424 -19.090 1.00 88.19 372 GLU A C 1
ATOM 3077 O O . GLU A 1 372 ? 31.885 -25.138 -18.336 1.00 88.19 372 GLU A O 1
ATOM 3082 N N . LEU A 1 373 ? 32.334 -23.105 -19.135 1.00 87.94 373 LEU A N 1
ATOM 3083 C CA . LEU A 1 373 ? 31.377 -22.429 -18.256 1.00 87.94 373 LEU A CA 1
ATOM 3084 C C . LEU A 1 373 ? 29.918 -22.762 -18.587 1.00 87.94 373 LEU A C 1
ATOM 3086 O O . LEU A 1 373 ? 29.074 -22.765 -17.692 1.00 87.94 373 LEU A O 1
ATOM 3090 N N . ILE A 1 374 ? 29.604 -23.035 -19.855 1.00 88.12 374 ILE A N 1
ATOM 3091 C CA . ILE A 1 374 ? 28.274 -23.512 -20.256 1.00 88.12 374 ILE A CA 1
ATOM 3092 C C . ILE A 1 374 ? 28.040 -24.938 -19.757 1.00 88.12 374 ILE A C 1
ATOM 3094 O O . ILE A 1 374 ? 26.925 -25.234 -19.338 1.00 88.12 374 ILE A O 1
ATOM 3098 N N . ASP A 1 375 ? 29.060 -25.794 -19.781 1.00 87.31 375 ASP A N 1
ATOM 3099 C CA . ASP A 1 375 ? 28.985 -27.154 -19.239 1.00 87.31 375 ASP A CA 1
ATOM 3100 C C . ASP A 1 375 ? 28.798 -27.124 -17.712 1.00 87.31 375 ASP A C 1
ATOM 3102 O O . ASP A 1 375 ? 27.898 -27.760 -17.171 1.00 87.31 375 ASP A O 1
ATOM 3106 N N . LYS A 1 376 ? 29.552 -26.253 -17.031 1.00 89.12 376 LYS A N 1
ATOM 3107 C CA . LYS A 1 376 ? 29.503 -26.062 -15.575 1.00 89.12 376 LYS A CA 1
ATOM 3108 C C . LYS A 1 376 ? 28.200 -25.434 -15.061 1.00 89.12 376 LYS A C 1
ATOM 3110 O O . LYS A 1 376 ? 27.701 -25.833 -14.013 1.00 89.12 376 LYS A O 1
ATOM 3115 N N . HIS A 1 377 ? 27.666 -24.411 -15.736 1.00 87.25 377 HIS A N 1
ATOM 3116 C CA . HIS A 1 377 ? 26.499 -23.648 -15.255 1.00 87.25 377 HIS A CA 1
ATOM 3117 C C . HIS A 1 377 ? 25.201 -23.926 -16.019 1.00 87.25 377 HIS A C 1
ATOM 3119 O O . HIS A 1 377 ? 24.138 -23.469 -15.601 1.00 87.25 377 HIS A O 1
ATOM 3125 N N . GLY A 1 378 ? 25.253 -24.645 -17.136 1.00 84.38 378 GLY A N 1
ATOM 3126 C CA . GLY A 1 378 ? 24.105 -24.909 -17.995 1.00 84.38 378 GLY A CA 1
ATOM 3127 C C . GLY A 1 378 ? 23.731 -23.746 -18.927 1.00 84.38 378 GLY A C 1
ATOM 3128 O O . GLY A 1 378 ? 23.946 -22.559 -18.652 1.00 84.38 378 GLY A O 1
ATOM 3129 N N . VAL A 1 379 ? 23.115 -24.096 -20.060 1.00 82.50 379 VAL A N 1
ATOM 3130 C CA . VAL A 1 379 ? 22.668 -23.149 -21.095 1.00 82.50 379 VAL A CA 1
ATOM 3131 C C . VAL A 1 379 ? 21.557 -22.247 -20.547 1.00 82.50 379 VAL A C 1
ATOM 3133 O O . VAL A 1 379 ? 20.505 -22.729 -20.147 1.00 82.50 379 VAL A O 1
ATOM 3136 N N . GLY A 1 380 ? 21.757 -20.925 -20.584 1.00 78.12 380 GLY A N 1
ATOM 3137 C CA . GLY A 1 380 ? 20.766 -19.944 -20.112 1.00 78.12 380 GLY A CA 1
ATOM 3138 C C . GLY A 1 380 ? 21.301 -18.984 -19.051 1.00 78.12 380 GLY A C 1
ATOM 3139 O O . GLY A 1 380 ? 20.851 -17.841 -18.977 1.00 78.12 380 GLY A O 1
ATOM 3140 N N . HIS A 1 381 ? 22.336 -19.384 -18.310 1.00 85.25 381 HIS A N 1
ATOM 3141 C CA . HIS A 1 381 ? 22.920 -18.605 -17.213 1.00 85.25 381 HIS A CA 1
ATOM 3142 C C . HIS A 1 381 ? 23.949 -17.567 -17.690 1.00 85.25 381 HIS A C 1
ATOM 3144 O O . HIS A 1 381 ? 25.029 -17.415 -17.125 1.00 85.25 381 HIS A O 1
ATOM 3150 N N . TRP A 1 382 ? 23.620 -16.815 -18.744 1.00 83.00 382 TRP A N 1
ATOM 3151 C CA . TRP A 1 382 ? 24.563 -15.937 -19.448 1.00 83.00 382 TRP A CA 1
ATOM 3152 C C . TRP A 1 382 ? 25.142 -14.811 -18.595 1.00 83.00 382 TRP A C 1
ATOM 3154 O O . TRP A 1 382 ? 26.266 -14.390 -18.842 1.00 83.00 382 TRP A O 1
ATOM 3164 N N . ALA A 1 383 ? 24.389 -14.315 -17.612 1.00 80.81 383 ALA A N 1
ATOM 3165 C CA . ALA A 1 383 ? 24.880 -13.303 -16.681 1.00 80.81 383 ALA A CA 1
ATOM 3166 C C . ALA A 1 383 ? 25.990 -13.860 -15.773 1.00 80.81 383 ALA A C 1
ATOM 3168 O O . ALA A 1 383 ? 27.014 -13.210 -15.603 1.00 80.81 383 ALA A O 1
ATOM 3169 N N . ARG A 1 384 ? 25.818 -15.092 -15.274 1.00 81.06 384 ARG A N 1
ATOM 3170 C CA . ARG A 1 384 ? 26.800 -15.803 -14.439 1.00 81.06 384 ARG A CA 1
ATOM 3171 C C . ARG A 1 384 ? 28.018 -16.258 -15.244 1.00 81.06 384 ARG A C 1
ATOM 3173 O O . ARG A 1 384 ? 29.152 -16.112 -14.815 1.00 81.06 384 ARG A O 1
ATOM 3180 N N . ILE A 1 385 ? 27.790 -16.729 -16.467 1.00 83.94 385 ILE A N 1
ATOM 3181 C CA . ILE A 1 385 ? 28.872 -17.070 -17.399 1.00 83.94 385 ILE A CA 1
ATOM 3182 C C . ILE A 1 385 ? 29.710 -15.823 -17.730 1.00 83.94 385 ILE A C 1
ATOM 3184 O O . ILE A 1 385 ? 30.933 -15.889 -17.786 1.00 83.94 385 ILE A O 1
ATOM 3188 N N . ALA A 1 386 ? 29.066 -14.666 -17.907 1.00 82.75 386 ALA A N 1
ATOM 3189 C CA . ALA A 1 386 ? 29.755 -13.409 -18.185 1.00 82.75 386 ALA A CA 1
ATOM 3190 C C . ALA A 1 386 ? 30.515 -12.830 -16.984 1.00 82.75 386 ALA A C 1
ATOM 3192 O O . ALA A 1 386 ? 31.471 -12.097 -17.199 1.00 82.75 386 ALA A O 1
ATOM 3193 N N . SER A 1 387 ? 30.144 -13.151 -15.738 1.00 81.56 387 SER A N 1
ATOM 3194 C CA . SER A 1 387 ? 30.955 -12.747 -14.581 1.00 81.56 387 SER A CA 1
ATOM 3195 C C . SER A 1 387 ? 32.272 -13.522 -14.483 1.00 81.56 387 SER A C 1
ATOM 3197 O O . SER A 1 387 ? 33.251 -12.980 -13.984 1.00 81.56 387 SER A O 1
ATOM 3199 N N . GLU A 1 388 ? 32.321 -14.760 -14.988 1.00 81.62 388 GLU A N 1
ATOM 3200 C CA . GLU A 1 388 ? 33.532 -15.603 -14.997 1.00 81.62 388 GLU A CA 1
ATOM 3201 C C . GLU A 1 388 ? 34.362 -15.450 -16.297 1.00 81.62 388 GLU A C 1
ATOM 3203 O O . GLU A 1 388 ? 35.516 -15.890 -16.371 1.00 81.62 388 GLU A O 1
ATOM 3208 N N . LEU A 1 389 ? 33.805 -14.779 -17.316 1.00 80.62 389 LEU A N 1
ATOM 3209 C CA . LEU A 1 389 ? 34.493 -14.388 -18.549 1.00 80.62 389 LEU A CA 1
ATOM 3210 C C . LEU A 1 389 ? 34.855 -12.898 -18.520 1.00 80.62 389 LEU A C 1
ATOM 3212 O O . LEU A 1 389 ? 34.009 -12.054 -18.829 1.00 80.62 389 LEU A O 1
ATOM 3216 N N . PRO A 1 390 ? 36.119 -12.544 -18.226 1.00 72.38 390 PRO A N 1
ATOM 3217 C CA . PRO A 1 390 ? 36.519 -11.148 -18.204 1.00 72.38 390 PRO A CA 1
ATOM 3218 C C . PRO A 1 390 ? 36.302 -10.520 -19.588 1.00 72.38 390 PRO A C 1
ATOM 3220 O O . PRO A 1 390 ? 36.570 -11.131 -20.625 1.00 72.38 390 PRO A O 1
ATOM 3223 N N . HIS A 1 391 ? 35.817 -9.278 -19.600 1.00 72.94 391 HIS A N 1
ATOM 3224 C CA . HIS A 1 391 ? 35.679 -8.441 -20.798 1.00 72.94 391 HIS A CA 1
ATOM 3225 C C . HIS A 1 391 ? 34.583 -8.832 -21.813 1.00 72.94 391 HIS A C 1
ATOM 3227 O O . HIS A 1 391 ? 34.516 -8.217 -22.886 1.00 72.94 391 HIS A O 1
ATOM 3233 N N . ARG A 1 392 ? 33.703 -9.803 -21.511 1.00 78.44 392 ARG A N 1
ATOM 3234 C CA . ARG A 1 392 ? 32.554 -10.187 -22.362 1.00 78.44 392 ARG A CA 1
ATOM 3235 C C . ARG A 1 392 ? 31.236 -10.150 -21.584 1.00 78.44 392 ARG A C 1
ATOM 3237 O O . ARG A 1 392 ? 31.147 -10.593 -20.453 1.00 78.44 392 ARG A O 1
ATOM 3244 N N . THR A 1 393 ? 30.173 -9.657 -22.216 1.00 79.62 393 THR A N 1
ATOM 3245 C CA . THR A 1 393 ? 28.820 -9.574 -21.628 1.00 79.62 393 THR A CA 1
ATOM 3246 C C . THR A 1 393 ? 27.999 -10.838 -21.885 1.00 79.62 393 THR A C 1
ATOM 3248 O O . THR A 1 393 ? 28.208 -11.549 -22.872 1.00 79.62 393 THR A O 1
ATOM 3251 N N . GLY A 1 394 ? 26.970 -11.084 -21.066 1.00 81.06 394 GLY A N 1
ATOM 3252 C CA . GLY A 1 394 ? 26.083 -12.245 -21.236 1.00 81.06 394 GLY A CA 1
ATOM 3253 C C . GLY A 1 394 ? 25.387 -12.283 -22.603 1.00 81.06 394 GLY A C 1
ATOM 3254 O O . GLY A 1 394 ? 25.246 -13.340 -23.212 1.00 81.06 394 GLY A O 1
ATOM 3255 N N . SER A 1 395 ? 25.049 -11.115 -23.161 1.00 78.75 395 SER A N 1
ATOM 3256 C CA . SER A 1 395 ? 24.494 -11.010 -24.521 1.00 78.75 395 SER A CA 1
ATOM 3257 C C . SER A 1 395 ? 25.487 -11.448 -25.608 1.00 78.75 395 SER A C 1
ATOM 3259 O O . SER A 1 395 ? 25.089 -12.068 -26.600 1.00 78.75 395 SER A O 1
ATOM 3261 N N . GLN A 1 396 ? 26.782 -11.156 -25.431 1.00 80.25 396 GLN A N 1
ATOM 3262 C CA . GLN A 1 396 ? 27.836 -11.617 -26.340 1.00 80.25 396 GLN A CA 1
ATOM 3263 C C . GLN A 1 396 ? 28.030 -13.134 -26.228 1.00 80.25 396 GLN A C 1
ATOM 3265 O O . GLN A 1 396 ? 28.124 -13.796 -27.261 1.00 80.25 396 GLN A O 1
ATOM 3270 N N . CYS A 1 397 ? 28.011 -13.685 -25.010 1.00 83.12 397 CYS A N 1
ATOM 3271 C CA . CYS A 1 397 ? 28.113 -15.127 -24.758 1.00 83.12 397 CYS A CA 1
ATOM 3272 C C . CYS A 1 397 ? 26.958 -15.902 -25.415 1.00 83.12 397 CYS A C 1
ATOM 3274 O O . CYS A 1 397 ? 27.198 -16.829 -26.187 1.00 83.12 397 CYS A O 1
ATOM 3276 N N . LEU A 1 398 ? 25.711 -15.449 -25.219 1.00 85.00 398 LEU A N 1
ATOM 3277 C CA . LEU A 1 398 ? 24.526 -16.016 -25.876 1.00 85.00 398 LEU A CA 1
ATOM 3278 C C . LEU A 1 398 ? 24.644 -15.975 -27.406 1.00 85.00 398 LEU A C 1
ATOM 3280 O O . LEU A 1 398 ? 24.364 -16.960 -28.090 1.00 85.00 398 LEU A O 1
ATOM 3284 N N . SER A 1 399 ? 25.048 -14.828 -27.957 1.00 84.00 399 SER A N 1
ATOM 3285 C CA . SER A 1 399 ? 25.184 -14.657 -29.409 1.00 84.00 399 SER A CA 1
ATOM 3286 C C . SER A 1 399 ? 26.249 -15.592 -29.983 1.00 84.00 399 SER A C 1
ATOM 3288 O O . SER A 1 399 ? 26.021 -16.232 -31.011 1.00 84.00 399 SER A O 1
ATOM 3290 N N . LYS A 1 400 ? 27.390 -15.726 -29.297 1.00 85.25 400 LYS A N 1
ATOM 3291 C CA . LYS A 1 400 ? 28.472 -16.624 -29.702 1.00 85.25 400 LYS A CA 1
ATOM 3292 C C . LYS A 1 400 ? 28.046 -18.087 -29.643 1.00 85.25 400 LYS A C 1
ATOM 3294 O O . LYS A 1 400 ? 28.229 -18.797 -30.631 1.00 85.25 400 LYS A O 1
ATOM 3299 N N . TRP A 1 401 ? 27.399 -18.509 -28.559 1.00 85.25 401 TRP A N 1
ATOM 3300 C CA . TRP A 1 401 ? 26.844 -19.855 -28.428 1.00 85.25 401 TRP A CA 1
ATOM 3301 C C . TRP A 1 401 ? 25.850 -20.179 -29.552 1.00 85.25 401 TRP A C 1
ATOM 3303 O O . TRP A 1 401 ? 25.985 -21.208 -30.213 1.00 85.25 401 TRP A O 1
ATOM 3313 N N . LYS A 1 402 ? 24.916 -19.268 -29.873 1.00 86.25 402 LYS A N 1
ATOM 3314 C CA . LYS A 1 402 ? 23.981 -19.439 -31.005 1.00 86.25 402 LYS A CA 1
ATOM 3315 C C . LYS A 1 402 ? 24.707 -19.655 -32.338 1.00 86.25 402 LYS A C 1
ATOM 3317 O O . LYS A 1 402 ? 24.290 -20.500 -33.132 1.00 86.25 402 LYS A O 1
ATOM 3322 N N . ILE A 1 403 ? 25.791 -18.917 -32.592 1.00 84.44 403 ILE A N 1
ATOM 3323 C CA . ILE A 1 403 ? 26.619 -19.087 -33.798 1.00 84.44 403 ILE A CA 1
ATOM 3324 C C . ILE A 1 403 ? 27.316 -20.457 -33.792 1.00 84.44 403 ILE A C 1
ATOM 3326 O O . ILE A 1 403 ? 27.318 -21.146 -34.814 1.00 84.44 403 ILE A O 1
ATOM 3330 N N . MET A 1 404 ? 27.870 -20.883 -32.654 1.00 83.31 404 MET A N 1
ATOM 3331 C CA . MET A 1 404 ? 28.548 -22.178 -32.514 1.00 83.31 404 MET A CA 1
ATOM 3332 C C . MET A 1 404 ? 27.588 -23.356 -32.721 1.00 83.31 404 MET A C 1
ATOM 3334 O O . MET A 1 404 ? 27.901 -24.275 -33.480 1.00 83.31 404 MET A O 1
ATOM 3338 N N . VAL A 1 405 ? 26.387 -23.293 -32.139 1.00 83.94 405 VAL A N 1
ATOM 3339 C CA . VAL A 1 405 ? 25.332 -24.303 -32.320 1.00 83.94 405 VAL A CA 1
ATOM 3340 C C . VAL A 1 405 ? 24.893 -24.380 -33.785 1.00 83.94 405 VAL A C 1
ATOM 3342 O O . VAL A 1 405 ? 24.870 -25.470 -34.359 1.00 83.94 405 VAL A O 1
ATOM 3345 N N . ARG A 1 406 ? 24.643 -23.235 -34.441 1.00 81.12 406 ARG A N 1
ATOM 3346 C CA . ARG A 1 406 ? 24.310 -23.187 -35.880 1.00 81.12 406 ARG A CA 1
ATOM 3347 C C . ARG A 1 406 ? 25.420 -23.782 -36.755 1.00 81.12 406 ARG A C 1
ATOM 3349 O O . ARG A 1 406 ? 25.129 -24.518 -37.697 1.00 81.12 406 ARG A O 1
ATOM 3356 N N . LYS A 1 407 ? 26.693 -23.526 -36.429 1.00 78.69 407 LYS A N 1
ATOM 3357 C CA . LYS A 1 407 ? 27.859 -24.095 -37.135 1.00 78.69 407 LYS A CA 1
ATOM 3358 C C . LYS A 1 407 ? 27.995 -25.611 -36.923 1.00 78.69 407 LYS A C 1
ATOM 3360 O O . LYS A 1 407 ? 28.401 -26.321 -37.842 1.00 78.69 407 LYS A O 1
ATOM 3365 N N . LYS A 1 408 ? 27.637 -26.128 -35.743 1.00 74.25 408 LYS A N 1
ATOM 3366 C CA . LYS A 1 408 ? 27.613 -27.574 -35.448 1.00 74.25 408 LYS A CA 1
ATOM 3367 C C . LYS A 1 408 ? 26.493 -28.281 -36.225 1.00 74.25 408 LYS A C 1
ATOM 3369 O O . LYS A 1 408 ? 26.736 -29.317 -36.840 1.00 74.25 408 LYS A O 1
ATOM 3374 N N . GLN A 1 409 ? 25.308 -27.669 -36.299 1.00 71.38 409 GLN A N 1
ATOM 3375 C CA . GLN A 1 409 ? 24.172 -28.176 -37.081 1.00 71.38 409 GLN A CA 1
ATOM 3376 C C . GLN A 1 409 ? 24.445 -28.178 -38.598 1.00 71.38 409 GLN A C 1
ATOM 3378 O O . GLN A 1 409 ? 24.124 -29.149 -39.285 1.00 71.38 409 GLN A O 1
ATOM 3383 N N . SER A 1 410 ? 25.096 -27.139 -39.137 1.00 65.94 410 SER A N 1
ATOM 3384 C CA . SER A 1 410 ? 25.443 -27.081 -40.567 1.00 65.94 410 SER A CA 1
ATOM 3385 C C . SER A 1 410 ? 26.541 -28.078 -40.962 1.00 65.94 410 SER A C 1
ATOM 3387 O O . SER A 1 410 ? 26.476 -28.668 -42.042 1.00 65.94 410 SER A O 1
ATOM 3389 N N . ARG A 1 411 ? 27.510 -28.342 -40.073 1.00 60.69 411 ARG A N 1
ATOM 3390 C CA . ARG A 1 411 ? 28.512 -29.409 -40.250 1.00 60.69 411 ARG A CA 1
ATOM 3391 C C . ARG A 1 411 ? 27.889 -30.809 -40.227 1.00 60.69 411 ARG A C 1
ATOM 3393 O O . ARG A 1 411 ? 28.279 -31.645 -41.038 1.00 60.69 411 ARG A O 1
ATOM 3400 N N . GLY A 1 412 ? 26.879 -31.038 -39.384 1.00 58.06 412 GLY A N 1
ATOM 3401 C CA . GLY A 1 412 ? 26.091 -32.277 -39.382 1.00 58.06 412 GLY A CA 1
ATOM 3402 C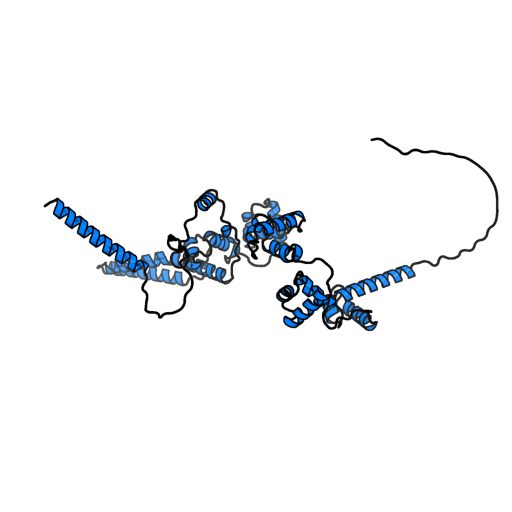 C . GLY A 1 412 ? 25.295 -32.493 -40.676 1.00 58.06 412 GLY A C 1
ATOM 3403 O O . GLY A 1 412 ? 25.251 -33.606 -41.192 1.00 58.06 412 GLY A O 1
ATOM 3404 N N . ARG A 1 413 ? 24.739 -31.423 -41.266 1.00 56.66 413 ARG A N 1
ATOM 3405 C CA . ARG A 1 413 ? 24.055 -31.484 -42.574 1.00 56.66 413 ARG A CA 1
ATOM 3406 C C . ARG A 1 413 ? 25.006 -31.739 -43.747 1.00 56.66 413 ARG A C 1
ATOM 3408 O O . ARG A 1 413 ? 24.651 -32.491 -44.647 1.00 56.66 413 ARG A O 1
ATOM 3415 N N . ARG A 1 414 ? 26.216 -31.162 -43.747 1.00 54.47 414 ARG A N 1
ATOM 3416 C CA . ARG A 1 414 ? 27.209 -31.394 -44.818 1.00 54.47 414 ARG A CA 1
ATOM 3417 C C . ARG A 1 414 ? 27.763 -32.822 -44.828 1.00 54.47 414 ARG A C 1
ATOM 3419 O O . ARG A 1 414 ? 28.022 -33.337 -45.905 1.00 54.47 414 ARG A O 1
ATOM 3426 N N . ARG A 1 415 ? 27.872 -33.476 -43.665 1.00 54.22 415 ARG A N 1
ATOM 3427 C CA . ARG A 1 415 ? 28.246 -34.901 -43.559 1.00 54.22 415 ARG A CA 1
ATOM 3428 C C . ARG A 1 415 ? 27.142 -35.874 -44.001 1.00 54.22 415 ARG A C 1
ATOM 3430 O O . ARG A 1 415 ? 27.425 -37.047 -44.185 1.00 54.22 415 ARG A O 1
ATOM 3437 N N . ARG A 1 416 ? 25.903 -35.398 -44.176 1.00 50.41 416 ARG A N 1
ATOM 3438 C CA . ARG A 1 416 ? 24.740 -36.198 -44.602 1.00 50.41 416 ARG A CA 1
ATOM 3439 C C . ARG A 1 416 ? 24.385 -36.056 -46.085 1.00 50.41 416 ARG A C 1
ATOM 3441 O O . ARG A 1 416 ? 23.358 -36.579 -46.498 1.00 50.41 416 ARG A O 1
ATOM 3448 N N . ARG A 1 417 ? 25.190 -35.360 -46.897 1.00 42.28 417 ARG A N 1
ATOM 3449 C CA . ARG A 1 417 ? 25.032 -35.430 -48.357 1.00 42.28 417 ARG A CA 1
ATOM 3450 C C . ARG A 1 417 ? 25.618 -36.765 -48.837 1.00 42.28 417 ARG A C 1
ATOM 3452 O O . ARG A 1 417 ? 26.821 -36.945 -48.658 1.00 42.28 417 ARG A O 1
ATOM 3459 N N . PRO A 1 418 ? 24.829 -37.681 -49.427 1.00 44.66 418 PRO A N 1
ATOM 3460 C CA . PRO A 1 418 ? 25.394 -38.856 -50.071 1.00 44.66 418 PRO A CA 1
ATOM 3461 C C . PRO A 1 418 ? 26.262 -38.388 -51.240 1.00 44.66 418 PRO A C 1
ATOM 3463 O O . PRO A 1 418 ? 25.851 -37.510 -52.005 1.00 44.66 418 PRO A O 1
ATOM 3466 N N . LEU A 1 419 ? 27.458 -38.961 -51.368 1.00 44.69 419 LEU A N 1
ATOM 3467 C CA . LEU A 1 419 ? 28.230 -38.917 -52.606 1.00 44.69 419 LEU A CA 1
ATOM 3468 C C . LEU A 1 419 ? 27.309 -39.425 -53.723 1.00 44.69 419 LEU A C 1
ATOM 3470 O O . LEU A 1 419 ? 26.884 -40.578 -53.690 1.00 44.69 419 LEU A O 1
ATOM 3474 N N . ARG A 1 420 ? 26.946 -38.563 -54.682 1.00 44.16 420 ARG A N 1
ATOM 3475 C CA . ARG A 1 420 ? 26.308 -39.023 -55.919 1.00 44.16 420 ARG A CA 1
ATOM 3476 C C . ARG A 1 420 ? 27.310 -39.952 -56.601 1.00 44.16 420 ARG A C 1
ATOM 3478 O O . ARG A 1 420 ? 28.338 -39.493 -57.088 1.00 44.16 420 ARG A O 1
ATOM 3485 N N . SER A 1 421 ? 27.007 -41.247 -56.577 1.00 40.00 421 SER A N 1
ATOM 3486 C CA . SER A 1 421 ? 27.628 -42.250 -57.432 1.00 40.00 421 SER A CA 1
ATOM 3487 C C . SER A 1 421 ? 27.463 -41.790 -58.879 1.00 40.00 421 SER A C 1
ATOM 3489 O O . SER A 1 421 ? 26.346 -41.634 -59.375 1.00 40.00 421 SER A O 1
ATOM 3491 N N . VAL A 1 422 ? 28.589 -41.502 -59.526 1.00 49.81 422 VAL A N 1
ATOM 3492 C CA . VAL A 1 422 ? 28.672 -41.388 -60.978 1.00 49.81 422 VAL A CA 1
ATOM 3493 C C . VAL A 1 422 ? 28.475 -42.803 -61.507 1.00 49.81 422 VAL A C 1
ATOM 3495 O O . VAL A 1 422 ? 29.393 -43.618 -61.445 1.00 49.81 422 VAL A O 1
ATOM 3498 N N . ARG A 1 423 ? 27.265 -43.121 -61.975 1.00 36.88 423 ARG A N 1
ATOM 3499 C CA . ARG A 1 423 ? 27.030 -44.331 -62.761 1.00 36.88 423 ARG A CA 1
ATOM 3500 C C . ARG A 1 423 ? 27.099 -43.962 -64.234 1.00 36.88 423 ARG A C 1
ATOM 3502 O O . ARG A 1 423 ? 26.185 -43.357 -64.783 1.00 36.88 423 ARG A O 1
ATOM 3509 N N . TRP A 1 424 ? 28.223 -44.332 -64.828 1.00 34.88 424 TRP A N 1
ATOM 3510 C CA . TRP A 1 424 ? 28.408 -44.482 -66.261 1.00 34.88 424 TRP A CA 1
ATOM 3511 C C . TRP A 1 424 ? 27.484 -45.594 -66.763 1.00 34.88 424 TRP A C 1
ATOM 3513 O O . TRP A 1 424 ? 27.493 -46.691 -66.203 1.00 34.88 424 TRP A O 1
ATOM 3523 N N . SER A 1 425 ? 26.693 -45.335 -67.799 1.00 32.72 425 SER A N 1
ATOM 3524 C CA . SER A 1 425 ? 26.184 -46.370 -68.705 1.00 32.72 425 SER A CA 1
ATOM 3525 C C . SER A 1 425 ? 25.846 -45.721 -70.039 1.00 32.72 425 SER A C 1
ATOM 3527 O O . SER A 1 425 ? 24.888 -44.964 -70.163 1.00 32.72 425 SER A O 1
ATOM 3529 N N . SER A 1 426 ? 26.708 -46.018 -71.002 1.00 33.69 426 SER A N 1
ATOM 3530 C CA . SER A 1 426 ? 26.493 -45.884 -72.431 1.00 33.69 426 SER A CA 1
ATOM 3531 C C . SER A 1 426 ? 25.369 -46.818 -72.887 1.00 33.69 426 SER A C 1
ATOM 3533 O O . SER A 1 426 ? 25.389 -47.992 -72.530 1.00 33.69 426 SER A O 1
ATOM 3535 N N . SER A 1 427 ? 24.473 -46.337 -73.745 1.00 33.25 427 SER A N 1
ATOM 3536 C CA . SER A 1 427 ? 23.955 -47.114 -74.879 1.00 33.25 427 SER A CA 1
ATOM 3537 C C . SER A 1 427 ? 23.281 -46.179 -75.879 1.00 33.25 427 SER A C 1
ATOM 3539 O O . SER A 1 427 ? 22.419 -45.376 -75.526 1.00 33.25 427 SER A O 1
ATOM 3541 N N . SER A 1 428 ? 23.744 -46.293 -77.113 1.00 36.72 428 SER A N 1
ATOM 3542 C CA . SER A 1 428 ? 23.398 -45.526 -78.301 1.00 36.72 428 SER A CA 1
ATOM 3543 C C . SER A 1 428 ? 22.075 -45.969 -78.940 1.00 36.72 428 SER A C 1
ATOM 3545 O O . SER A 1 428 ? 21.751 -47.149 -78.876 1.00 36.72 428 SER A O 1
ATOM 3547 N N . GLY A 1 429 ? 21.432 -45.030 -79.649 1.00 33.94 429 GLY A N 1
ATOM 3548 C CA . GLY A 1 429 ? 20.647 -45.244 -80.879 1.00 33.94 429 GLY A CA 1
ATOM 3549 C C . GLY A 1 429 ? 19.203 -45.736 -80.732 1.00 33.94 429 GLY A C 1
ATOM 3550 O O . GLY A 1 429 ? 18.985 -46.875 -80.350 1.00 33.94 429 GLY A O 1
ATOM 3551 N N . ASP A 1 430 ? 18.211 -44.922 -81.110 1.00 33.06 430 ASP A N 1
ATOM 3552 C CA . ASP A 1 430 ? 17.684 -44.896 -82.488 1.00 33.06 430 ASP A CA 1
ATOM 3553 C C . ASP A 1 430 ? 16.717 -43.703 -82.692 1.00 33.06 430 ASP A C 1
ATOM 3555 O O . ASP A 1 430 ? 16.255 -43.086 -81.732 1.00 33.06 430 ASP A O 1
ATOM 3559 N N . SER A 1 431 ? 16.492 -43.331 -83.950 1.00 36.00 431 SER A N 1
ATOM 3560 C CA . SER A 1 431 ? 15.997 -42.045 -84.452 1.00 36.00 431 SER A CA 1
ATOM 3561 C C . SER A 1 431 ? 14.546 -42.082 -84.960 1.00 36.00 431 SER A C 1
ATOM 3563 O O . SER A 1 431 ? 14.083 -43.111 -85.437 1.00 36.00 431 SER A O 1
ATOM 3565 N N . SER A 1 432 ? 13.939 -40.882 -85.048 1.00 36.56 432 SER A N 1
ATOM 3566 C CA . SER A 1 432 ? 12.839 -40.461 -85.961 1.00 36.56 432 SER A CA 1
ATOM 3567 C C . SER A 1 432 ? 11.410 -40.966 -85.636 1.00 36.56 432 SER A C 1
ATOM 3569 O O . SER A 1 432 ? 11.252 -42.083 -85.178 1.00 36.56 432 SER A O 1
ATOM 3571 N N . SER A 1 433 ? 10.287 -40.258 -85.848 1.00 37.12 433 SER A N 1
ATOM 3572 C CA . SER A 1 433 ? 9.949 -38.970 -86.493 1.00 37.12 433 SER A CA 1
ATOM 3573 C C . SER A 1 433 ? 8.463 -38.596 -86.226 1.00 37.12 433 SER A C 1
ATOM 3575 O O . SER A 1 433 ? 7.656 -39.494 -86.008 1.00 37.12 433 SER A O 1
ATOM 3577 N N . GLY A 1 434 ? 8.127 -37.293 -86.337 1.00 32.91 434 GLY A N 1
ATOM 3578 C CA . GLY A 1 434 ? 6.784 -36.727 -86.640 1.00 32.91 434 GLY A CA 1
ATOM 3579 C C . GLY A 1 434 ? 5.799 -36.560 -85.465 1.00 32.91 434 GLY A C 1
ATOM 3580 O O . GLY A 1 434 ? 5.814 -37.356 -84.542 1.00 32.91 434 GLY A O 1
ATOM 3581 N N . ASP A 1 435 ? 4.877 -35.594 -85.400 1.00 36.19 435 ASP A N 1
ATOM 3582 C CA . ASP A 1 435 ? 4.500 -34.459 -86.253 1.00 36.19 435 ASP A CA 1
ATOM 3583 C C . ASP A 1 435 ? 3.399 -33.629 -85.519 1.00 36.19 435 ASP A C 1
ATOM 3585 O O . ASP A 1 435 ? 2.590 -34.198 -84.794 1.00 36.19 435 ASP A O 1
ATOM 3589 N N . SER A 1 436 ? 3.414 -32.306 -85.738 1.00 36.81 436 SER A N 1
ATOM 3590 C CA . SER A 1 436 ? 2.322 -31.301 -85.813 1.00 36.81 436 SER A CA 1
ATOM 3591 C C . SER A 1 436 ? 1.216 -31.040 -84.759 1.00 36.81 436 SER A C 1
ATOM 3593 O O . SER A 1 436 ? 0.511 -31.927 -84.295 1.00 36.81 436 SER A O 1
ATOM 3595 N N . GLY A 1 437 ? 0.948 -29.725 -84.598 1.00 31.80 437 GLY A N 1
ATOM 3596 C CA . GLY A 1 437 ? -0.363 -29.093 -84.318 1.00 31.80 437 GLY A CA 1
ATOM 3597 C C . GLY A 1 437 ? -0.660 -28.789 -82.840 1.00 31.80 437 GLY A C 1
ATOM 3598 O O . GLY A 1 437 ? -0.550 -29.671 -82.006 1.00 31.80 437 GLY A O 1
ATOM 3599 N N . GLY A 1 438 ? -1.065 -27.600 -82.384 1.00 33.97 438 GLY A N 1
ATOM 3600 C CA . GLY A 1 438 ? -1.483 -26.345 -83.007 1.00 33.97 438 GLY A CA 1
ATOM 3601 C C . GLY A 1 438 ? -2.002 -25.373 -81.923 1.00 33.97 438 GLY A C 1
ATOM 3602 O O . GLY A 1 438 ? -2.260 -25.790 -80.799 1.00 33.97 438 GLY A O 1
ATOM 3603 N N . GLU A 1 439 ? -2.047 -24.087 -82.283 1.00 34.50 439 GLU A N 1
ATOM 3604 C CA . GLU A 1 439 ? -2.901 -22.951 -81.849 1.00 34.50 439 GLU A CA 1
ATOM 3605 C C . GLU A 1 439 ?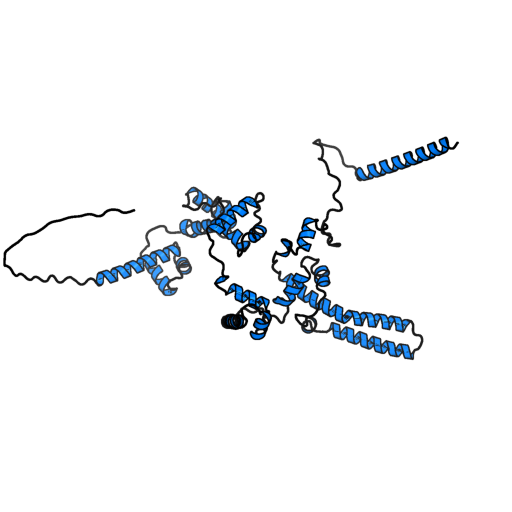 -3.928 -23.178 -80.706 1.00 34.50 439 GLU A C 1
ATOM 3607 O O . GLU A 1 439 ? -4.539 -24.228 -80.592 1.00 34.50 439 GLU A O 1
ATOM 3612 N N . GLY A 1 440 ? -4.277 -22.233 -79.828 1.00 34.53 440 GLY A N 1
ATOM 3613 C CA . GLY A 1 440 ? -4.140 -20.778 -79.776 1.00 34.53 440 GLY A CA 1
ATOM 3614 C C . GLY A 1 440 ? -5.158 -20.218 -78.754 1.00 34.53 440 GLY A C 1
ATOM 3615 O O . GLY A 1 440 ? -6.078 -20.932 -78.371 1.00 34.53 440 GLY A O 1
ATOM 3616 N N . GLY A 1 441 ? -4.983 -18.949 -78.345 1.00 33.84 441 GLY A N 1
ATOM 3617 C CA . GLY A 1 441 ? -5.977 -18.082 -77.667 1.00 33.84 441 GLY A CA 1
ATOM 3618 C C . GLY A 1 441 ? -6.463 -18.510 -76.266 1.00 33.84 441 GLY A C 1
ATOM 3619 O O . GLY A 1 441 ? -6.734 -19.664 -76.002 1.00 33.84 441 GLY A O 1
ATOM 3620 N N . GLY A 1 442 ? -6.660 -17.655 -75.269 1.00 33.81 442 GLY A N 1
ATOM 3621 C CA . GLY A 1 442 ? -6.802 -16.211 -75.233 1.00 33.81 442 GLY A CA 1
ATOM 3622 C C . GLY A 1 442 ? -7.855 -15.859 -74.175 1.00 33.81 442 GLY A C 1
ATOM 3623 O O . GLY A 1 442 ? -8.753 -16.645 -73.892 1.00 33.81 442 GLY A O 1
ATOM 3624 N N . SER A 1 443 ? -7.729 -14.641 -73.652 1.00 37.09 443 SER A N 1
ATOM 3625 C CA . SER A 1 443 ? -8.785 -13.864 -72.988 1.00 37.09 443 SER A CA 1
ATOM 3626 C C . SER A 1 443 ? -9.006 -14.106 -71.492 1.00 37.09 443 SER A C 1
ATOM 3628 O O . SER A 1 443 ? -9.829 -14.903 -71.052 1.00 37.09 443 SER A O 1
ATOM 3630 N N . GLY A 1 444 ? -8.317 -13.277 -70.705 1.00 35.72 444 GLY A N 1
ATOM 3631 C CA . GLY A 1 444 ? -8.902 -12.721 -69.493 1.00 35.72 444 GLY A CA 1
ATOM 3632 C C . GLY A 1 444 ? -9.784 -11.509 -69.814 1.00 35.72 444 GLY A C 1
ATOM 3633 O O . GLY A 1 444 ? -9.673 -10.924 -70.890 1.00 35.72 444 GLY A O 1
ATOM 3634 N N . GLY A 1 445 ? -10.591 -11.107 -68.832 1.00 35.84 445 GLY A N 1
ATOM 3635 C CA . GLY A 1 445 ? -11.054 -9.726 -68.702 1.00 35.84 445 GLY A CA 1
ATOM 3636 C C . GLY A 1 445 ? -12.558 -9.521 -68.518 1.00 35.84 445 GLY A C 1
ATOM 3637 O O . GLY A 1 445 ? -13.307 -9.532 -69.485 1.00 35.84 445 GLY A O 1
ATOM 3638 N N . SER A 1 446 ? -12.901 -9.143 -67.279 1.00 35.34 446 SER A N 1
ATOM 3639 C CA . SER A 1 446 ? -13.784 -8.007 -66.943 1.00 35.34 446 SER A CA 1
ATOM 3640 C C . SER A 1 446 ? -15.294 -8.232 -66.819 1.00 35.34 446 SER A C 1
ATOM 3642 O O . SER A 1 446 ? -16.006 -8.253 -67.815 1.00 35.34 446 SER A O 1
ATOM 3644 N N . SER A 1 447 ? -15.796 -8.207 -65.579 1.00 40.62 447 SER A N 1
ATOM 3645 C CA . SER A 1 447 ? -16.995 -7.472 -65.097 1.00 40.62 447 SER A CA 1
ATOM 3646 C C . SER A 1 447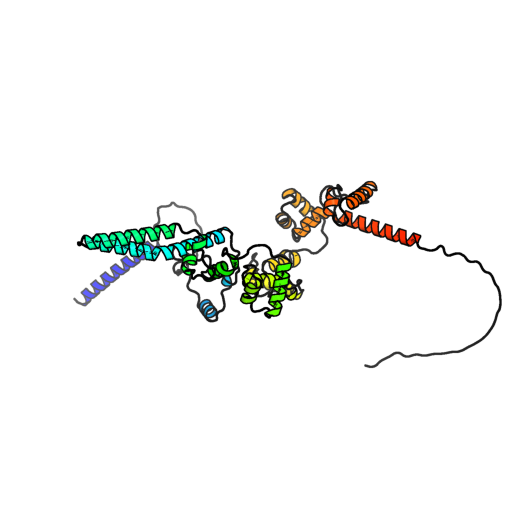 ? -16.938 -7.528 -63.551 1.00 40.62 447 SER A C 1
ATOM 3648 O O . SER A 1 447 ? -16.595 -8.585 -63.029 1.00 40.62 447 SER A O 1
ATOM 3650 N N . SER A 1 448 ? -17.161 -6.501 -62.728 1.00 47.97 448 SER A N 1
ATOM 3651 C CA . SER A 1 448 ? -17.747 -5.162 -62.864 1.00 47.97 448 SER A CA 1
ATOM 3652 C C . SER A 1 448 ? -17.198 -4.243 -61.772 1.00 47.97 448 SER A C 1
ATOM 3654 O O . SER A 1 448 ? -16.713 -4.781 -60.748 1.00 47.97 448 SER A O 1
#

Foldseek 3Di:
DVVVVVVVVVVVVVVVVVVVVVVVVVVVVPDDDDDDDDDDDDDDDDDDPDDDPQQDCDLPPNDGDDDDPVRVVCVVVVNDDLVVVDDDDDDPVNLVLLLVLQLVQLLCVQQVVLVVLLVVLVVVLVVDPDPVVNVVSVVVNVVSVVSNVVSVPDDSLVSLPDLPDDTPLCCCCCPRVVVVDHSVRSNVCSNQPRRPLADPDDQDPVLLVLLVVLCVVVVVPCLQVSCVVSVPSHHSVRSNVSCLCPDPVLPDDDDDPVNLVLLVVQQVVQPDVPDGPLSVSVVVVPSDDSVRSVCCQQAPNPPFADDDDDDPVLLVQLVVLCVVPNLPCLVSSCVSRTRHHSVRSNCCCVQPNPPLADDDDDDPVLVVLLVVVCVVPPPPPLQVSVVVRGRYHSVRSNVVVVVVVVVVVVVVVVVPDDDPPPDDDDDDDDDDDDDDDDDDDDDDDDDD

Solvent-accessible surface area (backbone atoms only — not comparable to full-atom values): 27373 Å² total; per-residue (Å²): 106,73,67,57,53,51,51,50,52,49,51,51,53,51,50,53,51,48,52,51,49,50,50,53,48,52,63,71,62,47,93,77,74,94,74,82,92,83,85,91,80,83,83,82,73,86,77,81,85,79,77,68,78,77,61,56,70,43,95,86,70,66,57,58,72,79,74,52,69,71,55,49,51,36,49,74,72,67,49,75,54,74,74,77,70,57,88,74,85,83,50,74,64,58,54,54,47,49,54,51,50,49,31,50,52,44,48,46,64,65,40,50,64,42,52,53,50,37,54,51,39,54,58,50,46,76,70,54,84,52,67,70,60,39,52,53,42,49,53,52,37,54,50,38,52,50,53,48,52,54,61,72,66,55,54,66,72,70,44,56,61,56,74,81,60,91,68,68,37,60,59,46,15,52,73,76,44,67,59,76,44,50,31,65,57,53,50,53,43,37,55,49,59,66,39,86,78,40,58,83,70,85,83,48,74,66,58,54,53,51,51,51,54,47,30,62,76,52,70,74,69,51,40,65,58,43,26,61,72,66,63,67,44,44,31,32,61,51,53,52,52,51,50,48,69,68,33,70,91,66,39,84,74,78,89,46,74,65,58,52,51,49,52,52,50,50,47,67,73,59,40,55,90,92,48,67,56,45,72,66,52,28,74,80,36,81,96,53,52,40,68,55,52,50,50,46,34,74,72,74,63,44,84,66,52,65,88,74,86,83,49,73,69,54,52,52,39,44,51,52,31,38,72,73,62,44,96,78,48,42,67,66,37,24,71,67,26,81,35,45,44,33,68,55,53,50,51,46,36,72,76,74,62,44,87,68,60,67,86,72,85,82,50,73,68,59,54,51,53,51,51,54,42,36,70,75,66,39,90,83,46,31,65,64,45,22,72,76,34,84,45,46,50,26,70,56,52,52,53,50,50,54,52,51,53,52,53,53,54,53,53,57,54,64,74,65,59,76,79,80,78,84,76,88,78,90,83,82,88,88,82,90,82,90,82,87,86,78,86,77,88,81,82,86,84,90,87,132

Radius of gyration: 42.19 Å; Cα contacts (8 Å, |Δi|>4): 275; chains: 1; bounding box: 76×120×147 Å

Organism: Neovison vison (NCBI:txid452646)

pLDDT: mean 75.76, std 17.21, range [31.8, 93.12]

Sequence (448 aa):
EVIQERLAEVSLLLSQNREQQEEILCDLAGSKGPKAKDGKSLPPSLYIGHFMKPYFKDRVTGVGPPANEETREKAAQGIKAFEELLVTKWKNWEKALLRRSVVSDRLQRLLQPKLLKLEYLHQKRSRVTSEAERQVLEKQSKEAEREVQEIRQLPEETLLGNRLDSHDWEKISNVNFEGGRSAEEIRKFWQNWEHPSINKQEWSGQEVDQLKAIAAQHGHLQWQKIAKELGTSRSAFQCLQQYQQHNKALKRKEWTHEEDRLLAQLIREMRVGSHIPYRRIVYYMEGRDSMQLIYRWTKSLDPSLKKGFWAPEEDAKLLQAVAKYGQQDWFKIREEVPGRSDAQCRDRYVRRLQAGLKKGRWAASEEGKLLELIDKHGVGHWARIASELPHRTGSQCLSKWKIMVRKKQSRGRRRRRPLRSVRWSSSSGDSSSGDSGGEGGGSGGSSS

Nearest PDB structures (foldseek):
  8iuh-assembly1_4  TM=5.504E-01  e=7.289E-33  Homo sapiens
  7zwc-assembly1_c  TM=6.280E-01  e=9.169E-28  Homo sapiens
  7zx8-assembly1_c  TM=6.207E-01  e=1.215E-26  Homo sapiens
  7xur-assembly1_A  TM=6.039E-01  e=2.353E-28  Homo sapiens
  5z58-assembly1_L  TM=6.865E-01  e=1.144E-04  Homo sapiens

Secondary structure (DSSP, 8-state):
-HHHHHHHHHHHHHHHHHHHHHHHHHHHH-----------------------S-----TTT---PPPPHHHHHHHHTT---GGGG--PPPPHHHHHHHHHHHHHHHHHHHHHHHHHHHHHHHHHHTT---HHHHHHHHHHHHHHHHHHHHHHT--HHHHH--TT----HHHIIIIISTTSS-HHHHHHHIIIIISTTS--SPPPHHHHHHHHHHHHHTTTT-HHHHHHHH-SS--HHHHHHHHHHH-GGGS-PPPPHHHHHHHHHHHHHH-BTTB--HHHHGGGSTT--HHHHHHHIIIII-TT---SPPPHHHHHHHHHHHHHHTTT-HHHHHHHSTT--HHHHHHHIIIIISTT---SPPPHHHHHHHHHHHHHH-TT-HHHHHHHSTT--HHHHHHHHHHHHHHHHHHHHHTTS-------------------------------

Mean predicted aligned error: 19.37 Å